Protein AF-0000000065916097 (afdb_homodimer)

InterPro domains:
  IPR003836 Glucokinase [MF_00524] (6-319)
  IPR003836 Glucokinase [PF02685] (8-316)
  IPR003836 Glucokinase [TIGR00749] (8-313)
  IPR003836 Glucokinase [cd24008] (8-315)
  IPR043129 ATPase, nucleotide binding domain [SSF53067] (6-314)
  IPR050201 Bacterial glucokinase [PTHR47690] (2-318)

Structure (mmCIF, N/CA/C/O backbone):
data_AF-0000000065916097-model_v1
#
loop_
_entity.id
_entity.type
_entity.pdbx_description
1 polymer Glucokinase
#
loop_
_atom_site.group_PDB
_atom_site.id
_atom_site.type_symbol
_atom_site.label_atom_id
_atom_site.label_alt_id
_atom_site.label_comp_id
_atom_site.label_asym_id
_atom_site.label_entity_id
_atom_site.label_seq_id
_atom_site.pdbx_PDB_ins_code
_atom_site.Cartn_x
_atom_site.Cartn_y
_atom_site.Cartn_z
_atom_site.occupancy
_atom_site.B_iso_or_equiv
_atom_site.auth_seq_id
_atom_site.auth_comp_id
_atom_site.auth_asym_id
_atom_site.auth_atom_id
_atom_site.pdbx_PDB_model_num
ATOM 1 N N . MET A 1 1 ? 35.719 -28.422 -12.492 1 35.84 1 MET A N 1
ATOM 2 C CA . MET A 1 1 ? 35.188 -27.094 -12.789 1 35.84 1 MET A CA 1
ATOM 3 C C . MET A 1 1 ? 34.906 -26.312 -11.508 1 35.84 1 MET A C 1
ATOM 5 O O . MET A 1 1 ? 34.188 -26.797 -10.633 1 35.84 1 MET A O 1
ATOM 9 N N . THR A 1 2 ? 35.688 -25.344 -10.969 1 43.56 2 THR A N 1
ATOM 10 C CA . THR A 1 2 ? 35.938 -24.641 -9.719 1 43.56 2 THR A CA 1
ATOM 11 C C . THR A 1 2 ? 34.625 -24.016 -9.18 1 43.56 2 THR A C 1
ATOM 13 O O . THR A 1 2 ? 33.781 -23.609 -9.953 1 43.56 2 THR A O 1
ATOM 16 N N . ALA A 1 3 ? 34.25 -24.297 -7.977 1 53.59 3 ALA A N 1
ATOM 17 C CA . ALA A 1 3 ? 33.219 -23.844 -7.051 1 53.59 3 ALA A CA 1
ATOM 18 C C . ALA A 1 3 ? 32.844 -22.391 -7.324 1 53.59 3 ALA A C 1
ATOM 20 O O . ALA A 1 3 ? 31.688 -22 -7.117 1 53.59 3 ALA A O 1
ATOM 21 N N . GLU A 1 4 ? 33.75 -21.562 -7.727 1 61.06 4 GLU A N 1
ATOM 22 C CA . GLU A 1 4 ? 33.844 -20.109 -7.496 1 61.06 4 GLU A CA 1
ATOM 23 C C . GLU A 1 4 ? 33 -19.344 -8.516 1 61.06 4 GLU A C 1
ATOM 25 O O . GLU A 1 4 ? 32.812 -18.141 -8.367 1 61.06 4 GLU A O 1
ATOM 30 N N . HIS A 1 5 ? 32.094 -20.094 -9.289 1 85.81 5 HIS A N 1
ATOM 31 C CA . HIS A 1 5 ? 31.578 -19.234 -10.344 1 85.81 5 HIS A CA 1
ATOM 32 C C . HIS A 1 5 ? 30.047 -19.219 -10.336 1 85.81 5 HIS A C 1
ATOM 34 O O . HIS A 1 5 ? 29.422 -18.453 -11.078 1 85.81 5 HIS A O 1
ATOM 40 N N . TYR A 1 6 ? 29.5 -20.062 -9.406 1 95.31 6 TYR A N 1
ATOM 41 C CA . TYR A 1 6 ? 28.047 -20.156 -9.438 1 95.31 6 TYR A CA 1
ATOM 42 C C . TYR A 1 6 ? 27.438 -19.828 -8.078 1 95.31 6 TYR A C 1
ATOM 44 O O . TYR A 1 6 ? 28.094 -19.984 -7.051 1 95.31 6 TYR A O 1
ATOM 52 N N . SER A 1 7 ? 26.312 -19.312 -8.086 1 97.94 7 SER A N 1
ATOM 53 C CA . SER A 1 7 ? 25.406 -19.234 -6.938 1 97.94 7 SER A CA 1
ATOM 54 C C . SER A 1 7 ? 24.188 -20.141 -7.121 1 97.94 7 SER A C 1
ATOM 56 O O . SER A 1 7 ? 23.844 -20.484 -8.25 1 97.94 7 SER A O 1
ATOM 58 N N . LEU A 1 8 ? 23.656 -20.578 -6.016 1 98.19 8 LEU A N 1
ATOM 59 C CA . LEU A 1 8 ? 22.438 -21.391 -6.031 1 98.19 8 LEU A CA 1
ATOM 60 C C . LEU A 1 8 ? 21.203 -20.531 -5.789 1 98.19 8 LEU A C 1
ATOM 62 O O . LEU A 1 8 ? 21.188 -19.703 -4.875 1 98.19 8 LEU A O 1
ATOM 66 N N . VAL A 1 9 ? 20.188 -20.672 -6.652 1 98.62 9 VAL A N 1
ATOM 67 C CA . VAL A 1 9 ? 18.906 -20.031 -6.406 1 98.62 9 VAL A CA 1
ATOM 68 C C . VAL A 1 9 ? 17.797 -21.094 -6.383 1 98.62 9 VAL A C 1
ATOM 70 O O . VAL A 1 9 ? 17.938 -22.156 -6.996 1 98.62 9 VAL A O 1
ATOM 73 N N . GLY A 1 10 ? 16.781 -20.812 -5.641 1 98.31 10 GLY A N 1
ATOM 74 C CA . GLY A 1 10 ? 15.703 -21.781 -5.527 1 98.31 10 GLY A CA 1
ATOM 75 C C . GLY A 1 10 ? 14.359 -21.141 -5.246 1 98.31 10 GLY A C 1
ATOM 76 O O . GLY A 1 10 ? 14.297 -20 -4.758 1 98.31 10 GLY A O 1
ATOM 77 N N . ASP A 1 11 ? 13.359 -21.766 -5.602 1 96.94 11 ASP A N 1
ATOM 78 C CA . ASP A 1 11 ? 11.953 -21.469 -5.332 1 96.94 11 ASP A CA 1
ATOM 79 C C . ASP A 1 11 ? 11.242 -22.703 -4.77 1 96.94 11 ASP A C 1
ATOM 81 O O . ASP A 1 11 ? 10.945 -23.641 -5.508 1 96.94 11 ASP A O 1
ATOM 85 N N . ILE A 1 12 ? 11.023 -22.672 -3.516 1 95.75 12 ILE A N 1
ATOM 86 C CA . ILE A 1 12 ? 10.555 -23.844 -2.793 1 95.75 12 ILE A CA 1
ATOM 87 C C . ILE A 1 12 ? 9.086 -23.672 -2.406 1 95.75 12 ILE A C 1
ATOM 89 O O . ILE A 1 12 ? 8.75 -22.797 -1.592 1 95.75 12 ILE A O 1
ATOM 93 N N . GLY A 1 13 ? 8.234 -24.5 -2.959 1 91.12 13 GLY A N 1
ATOM 94 C CA . GLY A 1 13 ? 6.816 -24.531 -2.625 1 91.12 13 GLY A CA 1
ATOM 95 C C . GLY A 1 13 ? 6.441 -25.672 -1.704 1 91.12 13 GLY A C 1
ATOM 96 O O . GLY A 1 13 ? 7.301 -26.25 -1.032 1 91.12 13 GLY A O 1
ATOM 97 N N . GLY A 1 14 ? 5.227 -25.922 -1.583 1 87.75 14 GLY A N 1
ATOM 98 C CA . GLY A 1 14 ? 4.738 -27 -0.728 1 87.75 14 GLY A CA 1
ATOM 99 C C . GLY A 1 14 ? 5.039 -28.375 -1.273 1 87.75 14 GLY A C 1
ATOM 100 O O . GLY A 1 14 ? 5.215 -29.328 -0.508 1 87.75 14 GLY A O 1
ATOM 101 N N . THR A 1 15 ? 5.117 -28.516 -2.58 1 90.06 15 THR A N 1
ATOM 102 C CA . THR A 1 15 ? 5.207 -29.828 -3.191 1 90.06 15 THR A CA 1
ATOM 103 C C . THR A 1 15 ? 6.555 -30.016 -3.879 1 90.06 15 THR A C 1
ATOM 105 O O . THR A 1 15 ? 7.133 -31.109 -3.84 1 90.06 15 THR A O 1
ATOM 108 N N . ASN A 1 16 ? 6.98 -28.969 -4.48 1 93.94 16 ASN A N 1
ATOM 109 C CA . ASN A 1 16 ? 8.195 -29.062 -5.277 1 93.94 16 ASN A CA 1
ATOM 110 C C . ASN A 1 16 ? 9.188 -27.969 -4.926 1 93.94 16 ASN A C 1
ATOM 112 O O . ASN A 1 16 ? 8.797 -26.891 -4.477 1 93.94 16 ASN A O 1
ATOM 116 N N . ALA A 1 17 ? 10.352 -28.266 -5.121 1 96.81 17 ALA A N 1
ATOM 117 C CA . ALA A 1 17 ? 11.453 -27.312 -5.047 1 96.81 17 ALA A CA 1
ATOM 118 C C . ALA A 1 17 ? 12.133 -27.156 -6.402 1 96.81 17 ALA A C 1
ATOM 120 O O . ALA A 1 17 ? 12.523 -28.141 -7.023 1 96.81 17 ALA A O 1
ATOM 121 N N . ARG A 1 18 ? 12.227 -25.953 -6.84 1 97.75 18 ARG A N 1
ATOM 122 C CA . ARG A 1 18 ? 12.961 -25.641 -8.062 1 97.75 18 ARG A CA 1
ATOM 123 C C . ARG A 1 18 ? 14.336 -25.062 -7.738 1 97.75 18 ARG A C 1
ATOM 125 O O . ARG A 1 18 ? 14.453 -24.125 -6.953 1 97.75 18 ARG A O 1
ATOM 132 N N . PHE A 1 19 ? 15.328 -25.656 -8.305 1 98.5 19 PHE A N 1
ATOM 133 C CA . PHE A 1 19 ? 16.688 -25.172 -8.117 1 98.5 19 PHE A CA 1
ATOM 134 C C . PHE A 1 19 ? 17.328 -24.781 -9.453 1 98.5 19 PHE A C 1
ATOM 136 O O . PHE A 1 19 ? 16.953 -25.328 -10.492 1 98.5 19 PHE A O 1
ATOM 143 N N . ALA A 1 20 ? 18.219 -23.875 -9.383 1 98.56 20 ALA A N 1
ATOM 144 C CA . ALA A 1 20 ? 18.984 -23.438 -10.547 1 98.56 20 ALA A CA 1
ATOM 145 C C . ALA A 1 20 ? 20.328 -22.859 -10.133 1 98.56 20 ALA A C 1
ATOM 147 O O . ALA A 1 20 ? 20.562 -22.578 -8.953 1 98.56 20 ALA A O 1
ATOM 148 N N . LEU A 1 21 ? 21.219 -22.781 -11.031 1 98.12 21 LEU A N 1
ATOM 149 C CA . LEU A 1 21 ? 22.516 -22.109 -10.859 1 98.12 21 LEU A CA 1
ATOM 150 C C . LEU A 1 21 ? 22.531 -20.766 -11.578 1 98.12 21 LEU A C 1
ATOM 152 O O . LEU A 1 21 ? 21.859 -20.609 -12.609 1 98.12 21 LEU A O 1
ATOM 156 N N . VAL A 1 22 ? 23.172 -19.828 -10.969 1 97.62 22 VAL A N 1
ATOM 157 C CA . VAL A 1 22 ? 23.391 -18.531 -11.594 1 97.62 22 VAL A CA 1
ATOM 158 C C . VAL A 1 22 ? 24.891 -18.219 -11.617 1 97.62 22 VAL A C 1
ATOM 160 O O . VAL A 1 22 ? 25.562 -18.297 -10.594 1 97.62 22 VAL A O 1
ATOM 163 N N . LYS A 1 23 ? 25.344 -17.812 -12.781 1 95.31 23 LYS A N 1
ATOM 164 C CA . LYS A 1 23 ? 26.75 -17.438 -12.898 1 95.31 23 LYS A CA 1
ATOM 165 C C . LYS A 1 23 ? 27.031 -16.094 -12.219 1 95.31 23 LYS A C 1
ATOM 167 O O . LYS A 1 23 ? 26.141 -15.242 -12.148 1 95.31 23 LYS A O 1
ATOM 172 N N . GLN A 1 24 ? 28.25 -15.992 -11.797 1 89.19 24 GLN A N 1
ATOM 173 C CA . GLN A 1 24 ? 28.625 -14.711 -11.219 1 89.19 24 GLN A CA 1
ATOM 174 C C . GLN A 1 24 ? 28.359 -13.562 -12.188 1 89.19 24 GLN A C 1
ATOM 176 O O . GLN A 1 24 ? 28.703 -13.641 -13.367 1 89.19 24 GLN A O 1
ATOM 181 N N . GLY A 1 25 ? 27.672 -12.539 -11.68 1 85 25 GLY A N 1
ATOM 182 C CA . GLY A 1 25 ? 27.406 -11.367 -12.5 1 85 25 GLY A CA 1
ATOM 183 C C . GLY A 1 25 ? 26.156 -11.508 -13.352 1 85 25 GLY A C 1
ATOM 184 O O . GLY A 1 25 ? 25.766 -10.562 -14.039 1 85 25 GLY A O 1
ATOM 185 N N . SER A 1 26 ? 25.562 -12.68 -13.336 1 91.5 26 SER A N 1
ATOM 186 C CA . SER A 1 26 ? 24.359 -12.922 -14.125 1 91.5 26 SER A CA 1
ATOM 187 C C . SER A 1 26 ? 23.125 -13.023 -13.234 1 91.5 26 SER A C 1
ATOM 189 O O . SER A 1 26 ? 23.25 -13.156 -12.016 1 91.5 26 SER A O 1
ATOM 191 N N . ILE A 1 27 ? 22.016 -12.836 -13.836 1 92.88 27 ILE A N 1
ATOM 192 C CA . ILE A 1 27 ? 20.75 -13.055 -13.141 1 92.88 27 ILE A CA 1
ATOM 193 C C . ILE A 1 27 ? 19.969 -14.18 -13.812 1 92.88 27 ILE A C 1
ATOM 195 O O . ILE A 1 27 ? 18.844 -14.5 -13.406 1 92.88 27 ILE A O 1
ATOM 199 N N . GLU A 1 28 ? 20.547 -14.82 -14.797 1 95.12 28 GLU A N 1
ATOM 200 C CA . GLU A 1 28 ? 19.859 -15.844 -15.578 1 95.12 28 GLU A CA 1
ATOM 201 C C . GLU A 1 28 ? 20.047 -17.234 -14.969 1 95.12 28 GLU A C 1
ATOM 203 O O . GLU A 1 28 ? 21.172 -17.734 -14.914 1 95.12 28 GLU A O 1
ATOM 208 N N . PRO A 1 29 ? 18.969 -17.828 -14.578 1 97.31 29 PRO A N 1
ATOM 209 C CA . PRO A 1 29 ? 19.078 -19.188 -14.055 1 97.31 29 PRO A CA 1
ATOM 210 C C . PRO A 1 29 ? 19.422 -20.219 -15.133 1 97.31 29 PRO A C 1
ATOM 212 O O . PRO A 1 29 ? 18.922 -20.125 -16.25 1 97.31 29 PRO A O 1
ATOM 215 N N . GLU A 1 30 ? 20.281 -21.078 -14.82 1 96.5 30 GLU A N 1
ATOM 216 C CA . GLU A 1 30 ? 20.609 -22.203 -15.695 1 96.5 30 GLU A CA 1
ATOM 217 C C . GLU A 1 30 ? 20.5 -23.531 -14.945 1 96.5 30 GLU A C 1
ATOM 219 O O . GLU A 1 30 ? 20.406 -23.562 -13.719 1 96.5 30 GLU A O 1
ATOM 224 N N . ALA A 1 31 ? 20.422 -24.625 -15.656 1 97.56 31 ALA A N 1
ATOM 225 C CA . ALA A 1 31 ? 20.375 -25.984 -15.117 1 97.56 31 ALA A CA 1
ATOM 226 C C . ALA A 1 31 ? 19.203 -26.141 -14.141 1 97.56 31 ALA A C 1
ATOM 228 O O . ALA A 1 31 ? 19.391 -26.594 -13.008 1 97.56 31 ALA A O 1
ATOM 229 N N . ILE A 1 32 ? 18.062 -25.75 -14.531 1 98.19 32 ILE A N 1
ATOM 230 C CA . ILE A 1 32 ? 16.891 -25.781 -13.68 1 98.19 32 ILE A CA 1
ATOM 231 C C . ILE A 1 32 ? 16.422 -27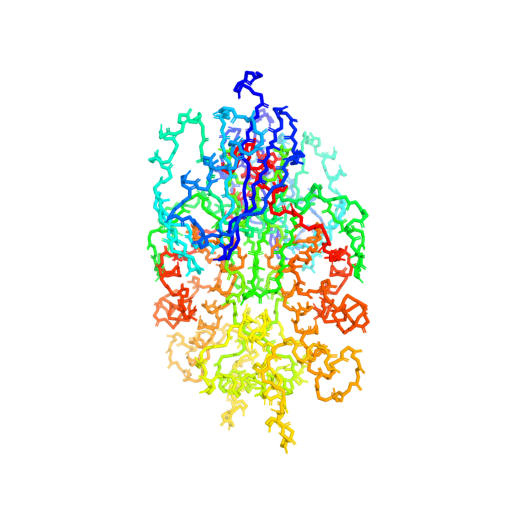.219 -13.484 1 98.19 32 ILE A C 1
ATOM 233 O O . ILE A 1 32 ? 16.328 -27.984 -14.445 1 98.19 32 ILE A O 1
ATOM 237 N N . GLU A 1 33 ? 16.219 -27.594 -12.266 1 98 33 GLU A N 1
ATOM 238 C CA . GLU A 1 33 ? 15.648 -28.891 -11.906 1 98 33 GLU A CA 1
ATOM 239 C C . GLU A 1 33 ? 14.516 -28.719 -10.898 1 98 33 GLU A C 1
ATOM 241 O O . GLU A 1 33 ? 14.57 -27.844 -10.031 1 98 33 GLU A O 1
ATOM 246 N N . VAL A 1 34 ? 13.555 -29.531 -11.055 1 97.62 34 VAL A N 1
ATOM 247 C CA . VAL A 1 34 ? 12.422 -29.578 -10.125 1 97.62 34 VAL A CA 1
ATOM 248 C C . VAL A 1 34 ? 12.469 -30.859 -9.312 1 97.62 34 VAL A C 1
ATOM 250 O O . VAL A 1 34 ? 12.477 -31.953 -9.883 1 97.62 34 VAL A O 1
ATOM 253 N N . LEU A 1 35 ? 12.555 -30.719 -8.016 1 97.88 35 LEU A N 1
ATOM 254 C CA . LEU A 1 35 ? 12.625 -31.859 -7.117 1 97.88 35 LEU A CA 1
ATOM 255 C C . LEU A 1 35 ? 11.383 -31.938 -6.238 1 97.88 35 LEU A C 1
ATOM 257 O O . LEU A 1 35 ? 11 -30.953 -5.605 1 97.88 35 LEU A O 1
ATOM 261 N N . PRO A 1 36 ? 10.758 -33.094 -6.168 1 96.94 36 PRO A N 1
ATOM 262 C CA . PRO A 1 36 ? 9.648 -33.25 -5.227 1 96.94 36 PRO A CA 1
ATOM 263 C C . PRO A 1 36 ? 10.102 -33.188 -3.768 1 96.94 36 PRO A C 1
ATOM 265 O O . PRO A 1 36 ? 10.953 -33.969 -3.346 1 96.94 36 PRO A O 1
ATOM 268 N N . CYS A 1 37 ? 9.523 -32.312 -3.045 1 96.5 37 CYS A N 1
ATOM 269 C CA . CYS A 1 37 ? 9.93 -32.125 -1.657 1 96.5 37 CYS A CA 1
ATOM 270 C C . CYS A 1 37 ? 9.766 -33.406 -0.856 1 96.5 37 CYS A C 1
ATOM 272 O O . CYS A 1 37 ? 10.578 -33.688 0.028 1 96.5 37 CYS A O 1
ATOM 274 N N . ARG A 1 38 ? 8.789 -34.219 -1.212 1 95.12 38 ARG A N 1
ATOM 275 C CA . ARG A 1 38 ? 8.453 -35.438 -0.473 1 95.12 38 ARG A CA 1
ATOM 276 C C . ARG A 1 38 ? 9.586 -36.438 -0.535 1 95.12 38 ARG A C 1
ATOM 278 O O . ARG A 1 38 ? 9.688 -37.312 0.32 1 95.12 38 ARG A O 1
ATOM 285 N N . ASP A 1 39 ? 10.398 -36.344 -1.467 1 97.12 39 ASP A N 1
ATOM 286 C CA . ASP A 1 39 ? 11.438 -37.344 -1.69 1 97.12 39 ASP A CA 1
ATOM 287 C C . ASP A 1 39 ? 12.664 -37.062 -0.821 1 97.12 39 ASP A C 1
ATOM 289 O O . ASP A 1 39 ? 13.602 -37.844 -0.785 1 97.12 39 ASP A O 1
ATOM 293 N N . TYR A 1 40 ? 12.648 -35.969 -0.067 1 97.5 40 TYR A N 1
ATOM 294 C CA . TYR A 1 40 ? 13.805 -35.562 0.723 1 97.5 40 TYR A CA 1
ATOM 295 C C . TYR A 1 40 ? 13.406 -35.25 2.162 1 97.5 40 TYR A C 1
ATOM 297 O O . TYR A 1 40 ? 12.32 -34.719 2.414 1 97.5 40 TYR A O 1
ATOM 305 N N . GLU A 1 41 ? 14.273 -35.594 3.033 1 95.88 41 GLU A N 1
ATOM 306 C CA . GLU A 1 41 ? 13.992 -35.344 4.445 1 95.88 41 GLU A CA 1
ATOM 307 C C . GLU A 1 41 ? 13.953 -33.844 4.738 1 95.88 41 GLU A C 1
ATOM 309 O O . GLU A 1 41 ? 13.18 -33.406 5.59 1 95.88 41 GLU A O 1
ATOM 314 N N . ASN A 1 42 ? 14.867 -33.156 4.113 1 96.44 42 ASN A N 1
ATOM 315 C CA . ASN A 1 42 ? 14.938 -31.719 4.316 1 96.44 42 ASN A CA 1
ATOM 316 C C . ASN A 1 42 ? 15.672 -31.031 3.174 1 96.44 42 ASN A C 1
ATOM 318 O O . ASN A 1 42 ? 16.078 -31.672 2.211 1 96.44 42 ASN A O 1
ATOM 322 N N . LEU A 1 43 ? 15.805 -29.703 3.309 1 96.31 43 LEU A N 1
ATOM 323 C CA . LEU A 1 43 ? 16.391 -28.828 2.289 1 96.31 43 LEU A CA 1
ATOM 324 C C . LEU A 1 43 ? 17.797 -29.297 1.927 1 96.31 43 LEU A C 1
ATOM 326 O O . LEU A 1 43 ? 18.156 -29.297 0.75 1 96.31 43 LEU A O 1
ATOM 330 N N . ASP A 1 44 ? 18.641 -29.641 2.92 1 95.62 44 ASP A N 1
ATOM 331 C CA . ASP A 1 44 ? 20.047 -29.953 2.713 1 95.62 44 ASP A CA 1
ATOM 332 C C . ASP A 1 44 ? 20.234 -31.125 1.754 1 95.62 44 ASP A C 1
ATOM 334 O O . ASP A 1 44 ? 21.031 -31.047 0.816 1 95.62 44 ASP A O 1
ATOM 338 N N . GLN A 1 45 ? 19.422 -32.125 1.954 1 96.75 45 GLN A N 1
ATOM 339 C CA . GLN A 1 45 ? 19.516 -33.312 1.096 1 96.75 45 GLN A CA 1
ATOM 340 C C . GLN A 1 45 ? 19.125 -32.969 -0.338 1 96.75 45 GLN A C 1
ATOM 342 O O . GLN A 1 45 ? 19.703 -33.5 -1.29 1 96.75 45 GLN A O 1
ATOM 347 N N . ALA A 1 46 ? 18.094 -32.188 -0.472 1 97.81 46 ALA A N 1
ATOM 348 C CA . ALA A 1 46 ? 17.641 -31.797 -1.802 1 97.81 46 ALA A CA 1
ATOM 349 C C . ALA A 1 46 ? 18.719 -31 -2.535 1 97.81 46 ALA A C 1
ATOM 351 O O . ALA A 1 46 ? 18.953 -31.219 -3.729 1 97.81 46 ALA A O 1
ATOM 352 N N . VAL A 1 47 ? 19.375 -30.125 -1.836 1 97.81 47 VAL A N 1
ATOM 353 C CA . VAL A 1 47 ? 20.422 -29.297 -2.422 1 97.81 47 VAL A CA 1
ATOM 354 C C . VAL A 1 47 ? 21.594 -30.172 -2.855 1 97.81 47 VAL A C 1
ATOM 356 O O . VAL A 1 47 ? 22.141 -30 -3.949 1 97.81 47 VAL A O 1
ATOM 359 N N . VAL A 1 48 ? 21.969 -31.078 -1.972 1 97.44 48 VAL A N 1
ATOM 360 C CA . VAL A 1 48 ? 23.078 -31.984 -2.289 1 97.44 48 VAL A CA 1
ATOM 361 C C . VAL A 1 48 ? 22.75 -32.781 -3.559 1 97.44 48 VAL A C 1
ATOM 363 O O . VAL A 1 48 ? 23.578 -32.844 -4.469 1 97.44 48 VAL A O 1
ATOM 366 N N . THR A 1 49 ? 21.547 -33.312 -3.539 1 98.06 49 THR A N 1
ATOM 367 C CA . THR A 1 49 ? 21.109 -34.062 -4.699 1 98.06 49 THR A CA 1
ATOM 368 C C . THR A 1 49 ? 21.141 -33.219 -5.961 1 98.06 49 THR A C 1
ATOM 370 O O . THR A 1 49 ? 21.625 -33.656 -7.008 1 98.06 49 THR A O 1
ATOM 373 N N . TYR A 1 50 ? 20.656 -32 -5.91 1 98.25 50 TYR A N 1
ATOM 374 C CA . TYR A 1 50 ? 20.641 -31.125 -7.059 1 98.25 50 TYR A CA 1
ATOM 375 C C . TYR A 1 50 ? 22.047 -30.859 -7.566 1 98.25 50 TYR A C 1
ATOM 377 O O . TYR A 1 50 ? 22.328 -30.984 -8.766 1 98.25 50 TYR A O 1
ATOM 385 N N . LEU A 1 51 ? 22.938 -30.469 -6.652 1 96.94 51 LEU A N 1
ATOM 386 C CA . LEU A 1 51 ? 24.297 -30.141 -7.035 1 96.94 51 LEU A CA 1
ATOM 387 C C . LEU A 1 51 ? 25 -31.344 -7.664 1 96.94 51 LEU A C 1
ATOM 389 O O . LEU A 1 51 ? 25.734 -31.188 -8.641 1 96.94 51 LEU A O 1
ATOM 393 N N . GLU A 1 52 ? 24.719 -32.5 -7.129 1 96.69 52 GLU A N 1
ATOM 394 C CA . GLU A 1 52 ? 25.266 -33.719 -7.707 1 96.69 52 GLU A CA 1
ATOM 395 C C . GLU A 1 52 ? 24.766 -33.938 -9.125 1 96.69 52 GLU A C 1
ATOM 397 O O . GLU A 1 52 ? 25.547 -34.281 -10.023 1 96.69 52 GLU A O 1
ATOM 402 N N . ARG A 1 53 ? 23.5 -33.75 -9.297 1 97 53 ARG A N 1
ATOM 403 C CA . ARG A 1 53 ? 22.859 -34 -10.594 1 97 53 ARG A CA 1
ATOM 404 C C . ARG A 1 53 ? 23.438 -33.062 -11.656 1 97 53 ARG A C 1
ATOM 406 O O . ARG A 1 53 ? 23.562 -33.469 -12.82 1 97 53 ARG A O 1
ATOM 413 N N . VAL A 1 54 ? 23.703 -31.844 -11.281 1 95.94 54 VAL A N 1
ATOM 414 C CA . VAL A 1 54 ? 24.141 -30.875 -12.273 1 95.94 54 VAL A CA 1
ATOM 415 C C . VAL A 1 54 ? 25.656 -30.859 -12.367 1 95.94 54 VAL A C 1
ATOM 417 O O . VAL A 1 54 ? 26.234 -30.125 -13.172 1 95.94 54 VAL A O 1
ATOM 420 N N . GLY A 1 55 ? 26.359 -31.609 -11.531 1 94.56 55 GLY A N 1
ATOM 421 C CA . GLY A 1 55 ? 27.797 -31.797 -11.633 1 94.56 55 GLY A CA 1
ATOM 422 C C . GLY A 1 55 ? 28.594 -30.656 -11.055 1 94.56 55 GLY A C 1
ATOM 423 O O . GLY A 1 55 ? 29.656 -30.312 -11.578 1 94.56 55 GLY A O 1
ATOM 424 N N . VAL A 1 56 ? 28.062 -29.938 -10.102 1 93.62 56 VAL A N 1
ATOM 425 C CA . VAL A 1 56 ? 28.75 -28.828 -9.445 1 93.62 56 VAL A CA 1
ATOM 426 C C . VAL A 1 56 ? 29.047 -29.188 -7.996 1 93.62 56 VAL A C 1
ATOM 428 O O . VAL A 1 56 ? 28.156 -29.578 -7.25 1 93.62 56 VAL A O 1
ATOM 431 N N . ALA A 1 57 ? 30.281 -29.125 -7.605 1 90.31 57 ALA A N 1
ATOM 432 C CA . ALA A 1 57 ? 30.719 -29.562 -6.285 1 90.31 57 ALA A CA 1
ATOM 433 C C . ALA A 1 57 ? 30.266 -28.594 -5.199 1 90.31 57 ALA A C 1
ATOM 435 O O . ALA A 1 57 ? 29.922 -29.016 -4.09 1 90.31 57 ALA A O 1
ATOM 436 N N . SER A 1 58 ? 30.422 -27.281 -5.52 1 91.94 58 SER A N 1
ATOM 437 C CA . SER A 1 58 ? 30.062 -26.266 -4.543 1 91.94 58 SER A CA 1
ATOM 438 C C . SER A 1 58 ? 29.672 -24.953 -5.219 1 91.94 58 SER A C 1
ATOM 440 O O . SER A 1 58 ? 30 -24.734 -6.391 1 91.94 58 SER A O 1
ATOM 442 N N . VAL A 1 59 ? 28.938 -24.141 -4.496 1 95.94 59 VAL A N 1
ATOM 443 C CA . VAL A 1 59 ? 28.578 -22.797 -4.945 1 95.94 59 VAL A CA 1
ATOM 444 C C . VAL A 1 59 ? 29.016 -21.781 -3.906 1 95.94 59 VAL A C 1
ATOM 446 O O . VAL A 1 59 ? 29.266 -22.125 -2.752 1 95.94 59 VAL A O 1
ATOM 449 N N . ARG A 1 60 ? 29.109 -20.562 -4.328 1 95 60 ARG A N 1
ATOM 450 C CA . ARG A 1 60 ? 29.625 -19.516 -3.461 1 95 60 ARG A CA 1
ATOM 451 C C . ARG A 1 60 ? 28.578 -19.062 -2.455 1 95 60 ARG A C 1
ATOM 453 O O . ARG A 1 60 ? 28.891 -18.844 -1.282 1 95 60 ARG A O 1
ATOM 460 N N . GLN A 1 61 ? 27.422 -18.797 -2.906 1 96.88 61 GLN A N 1
ATOM 461 C CA . GLN A 1 61 ? 26.312 -18.297 -2.107 1 96.88 61 GLN A CA 1
ATOM 462 C C . GLN A 1 61 ? 24.984 -18.828 -2.621 1 96.88 61 GLN A C 1
ATOM 464 O O . GLN A 1 61 ? 24.938 -19.484 -3.668 1 96.88 61 GLN A O 1
ATOM 469 N N . ALA A 1 62 ? 23.906 -18.594 -1.864 1 97.81 62 ALA A N 1
ATOM 470 C CA . ALA A 1 62 ? 22.594 -19.109 -2.246 1 97.81 62 ALA A CA 1
ATOM 471 C C . ALA A 1 62 ? 21.484 -18.156 -1.837 1 97.81 62 ALA A C 1
ATOM 473 O O . ALA A 1 62 ? 21.625 -17.391 -0.874 1 97.81 62 ALA A O 1
ATOM 474 N N . CYS A 1 63 ? 20.438 -18.141 -2.625 1 98.06 63 CYS A N 1
ATOM 475 C CA . CYS A 1 63 ? 19.203 -17.469 -2.275 1 98.06 63 CYS A CA 1
ATOM 476 C C . CYS A 1 63 ? 18 -18.359 -2.588 1 98.06 63 CYS A C 1
ATOM 478 O O . CYS A 1 63 ? 17.828 -18.812 -3.723 1 98.06 63 CYS A O 1
ATOM 480 N N . LEU A 1 64 ? 17.203 -18.625 -1.583 1 97.81 64 LEU A N 1
ATOM 481 C CA . LEU A 1 64 ? 16.031 -19.469 -1.764 1 97.81 64 LEU A CA 1
ATOM 482 C C . LEU A 1 64 ? 14.75 -18.703 -1.437 1 97.81 64 LEU A C 1
ATOM 484 O O . LEU A 1 64 ? 14.641 -18.109 -0.367 1 97.81 64 LEU A O 1
ATOM 488 N N . ALA A 1 65 ? 13.797 -18.656 -2.365 1 97.25 65 ALA A N 1
ATOM 489 C CA . ALA A 1 65 ? 12.438 -18.203 -2.109 1 97.25 65 ALA A CA 1
ATOM 490 C C . ALA A 1 65 ? 11.578 -19.312 -1.509 1 97.25 65 ALA A C 1
ATOM 492 O O . ALA A 1 65 ? 11.586 -20.438 -2 1 97.25 65 ALA A O 1
ATOM 493 N N . VAL A 1 66 ? 10.875 -19 -0.458 1 94.75 66 VAL A N 1
ATOM 494 C CA . VAL A 1 66 ? 10.078 -20.031 0.198 1 94.75 66 VAL A CA 1
ATOM 495 C C . VAL A 1 66 ? 8.641 -19.531 0.382 1 94.75 66 VAL A C 1
ATOM 497 O O . VAL A 1 66 ? 8.414 -18.359 0.666 1 94.75 66 VAL A O 1
ATOM 500 N N . ALA A 1 67 ? 7.68 -20.438 0.227 1 86.38 67 ALA A N 1
ATOM 501 C CA . ALA A 1 67 ? 6.262 -20.141 0.413 1 86.38 67 ALA A CA 1
ATOM 502 C C . ALA A 1 67 ? 5.871 -20.234 1.886 1 86.38 67 ALA A C 1
ATOM 504 O O . ALA A 1 67 ? 5.023 -21.047 2.262 1 86.38 67 ALA A O 1
ATOM 505 N N . SER A 1 68 ? 6.527 -19.547 2.783 1 81.25 68 SER A N 1
ATOM 506 C CA . SER A 1 68 ? 6.246 -19.531 4.215 1 81.25 68 SER A CA 1
ATOM 507 C C . SER A 1 68 ? 6.617 -18.203 4.844 1 81.25 68 SER A C 1
ATOM 509 O O . SER A 1 68 ? 7.422 -17.453 4.285 1 81.25 68 SER A O 1
ATOM 511 N N . PRO A 1 69 ? 5.914 -17.953 5.977 1 74.12 69 PRO A N 1
ATOM 512 C CA . PRO A 1 69 ? 6.344 -16.766 6.715 1 74.12 69 PRO A CA 1
ATOM 513 C C . PRO A 1 69 ? 7.766 -16.891 7.262 1 74.12 69 PRO A C 1
ATOM 515 O O . PRO A 1 69 ? 8.18 -17.984 7.672 1 74.12 69 PRO A O 1
ATOM 518 N N . LEU A 1 70 ? 8.484 -15.859 7.137 1 77.56 70 LEU A N 1
ATOM 519 C CA . LEU A 1 70 ? 9.852 -15.852 7.645 1 77.56 70 LEU A CA 1
ATOM 520 C C . LEU A 1 70 ? 9.938 -15.086 8.961 1 77.56 70 LEU A C 1
ATOM 522 O O . LEU A 1 70 ? 9.531 -13.922 9.031 1 77.56 70 LEU A O 1
ATOM 526 N N . ARG A 1 71 ? 10.172 -15.859 10.07 1 72.62 71 ARG A N 1
ATOM 527 C CA . ARG A 1 71 ? 10.383 -15.25 11.375 1 72.62 71 ARG A CA 1
ATOM 528 C C . ARG A 1 71 ? 11.727 -15.664 11.969 1 72.62 71 ARG A C 1
ATOM 530 O O . ARG A 1 71 ? 11.938 -16.828 12.281 1 72.62 71 ARG A O 1
ATOM 537 N N . GLY A 1 72 ? 12.602 -14.758 11.93 1 78.81 72 GLY A N 1
ATOM 538 C CA . GLY A 1 72 ? 13.898 -15.102 12.508 1 78.81 72 GLY A CA 1
ATOM 539 C C . GLY A 1 72 ? 14.773 -15.898 11.57 1 78.81 72 GLY A C 1
ATOM 540 O O . GLY A 1 72 ? 14.812 -15.633 10.367 1 78.81 72 GLY A O 1
ATOM 541 N N . THR A 1 73 ? 15.539 -16.828 12.289 1 86.5 73 THR A N 1
ATOM 542 C CA . THR A 1 73 ? 16.5 -17.594 11.492 1 86.5 73 THR A CA 1
ATOM 543 C C . THR A 1 73 ? 15.969 -18.984 11.18 1 86.5 73 THR A C 1
ATOM 545 O O . THR A 1 73 ? 16.562 -19.719 10.398 1 86.5 73 THR A O 1
ATOM 548 N N . ARG A 1 74 ? 14.906 -19.359 11.797 1 90.19 74 ARG A N 1
ATOM 549 C CA . ARG A 1 74 ? 14.336 -20.688 11.57 1 90.19 74 ARG A CA 1
ATOM 550 C C . ARG A 1 74 ? 13.195 -20.641 10.562 1 90.19 74 ARG A C 1
ATOM 552 O O . ARG A 1 74 ? 12.297 -19.797 10.68 1 90.19 74 ARG A O 1
ATOM 559 N N . VAL A 1 75 ? 13.242 -21.469 9.555 1 92.94 75 VAL A N 1
ATOM 560 C CA . VAL A 1 75 ? 12.219 -21.562 8.516 1 92.94 75 VAL A CA 1
ATOM 561 C C . VAL A 1 75 ? 11.422 -22.859 8.695 1 92.94 75 VAL A C 1
ATOM 563 O O . VAL A 1 75 ? 12 -23.938 8.781 1 92.94 75 VAL A O 1
ATOM 566 N N . THR A 1 76 ? 10.195 -22.766 8.867 1 91.25 76 THR A N 1
ATOM 567 C CA . THR A 1 76 ? 9.266 -23.891 8.859 1 91.25 76 THR A CA 1
ATOM 568 C C . THR A 1 76 ? 8.297 -23.781 7.691 1 91.25 76 THR A C 1
ATOM 570 O O . THR A 1 76 ? 7.453 -22.875 7.66 1 91.25 76 THR A O 1
ATOM 573 N N . MET A 1 77 ? 8.383 -24.656 6.84 1 89.12 77 MET A N 1
ATOM 574 C CA . MET A 1 77 ? 7.516 -24.625 5.668 1 89.12 77 MET A CA 1
ATOM 575 C C . MET A 1 77 ? 6.066 -24.891 6.051 1 89.12 77 MET A C 1
ATOM 577 O O . MET A 1 77 ? 5.789 -25.734 6.902 1 89.12 77 MET A O 1
ATOM 581 N N . THR A 1 78 ? 5.141 -24.234 5.426 1 80.5 78 THR A N 1
ATOM 582 C CA . THR A 1 78 ? 3.727 -24.359 5.77 1 80.5 78 THR A CA 1
ATOM 583 C C . THR A 1 78 ? 3.115 -25.594 5.137 1 80.5 78 THR A C 1
ATOM 585 O O . THR A 1 78 ? 2.365 -26.328 5.789 1 80.5 78 THR A O 1
ATOM 588 N N . ASN A 1 79 ? 3.393 -25.906 3.906 1 80.75 79 ASN A N 1
ATOM 589 C CA . ASN A 1 79 ? 2.764 -27 3.18 1 80.75 79 ASN A CA 1
ATOM 590 C C . ASN A 1 79 ? 3.777 -28.094 2.812 1 80.75 79 ASN A C 1
ATOM 592 O O . ASN A 1 79 ? 3.605 -28.797 1.814 1 80.75 79 ASN A O 1
ATOM 596 N N . ASN A 1 80 ? 4.785 -27.984 3.537 1 86.44 80 ASN A N 1
ATOM 597 C CA . ASN A 1 80 ? 5.883 -28.938 3.375 1 86.44 80 ASN A CA 1
ATOM 598 C C . ASN A 1 80 ? 6.566 -29.234 4.707 1 86.44 80 ASN A C 1
ATOM 600 O O . ASN A 1 80 ? 6.586 -28.391 5.605 1 86.44 80 ASN A O 1
ATOM 604 N N . HIS A 1 81 ? 7.176 -30.484 4.883 1 92.44 81 HIS A N 1
ATOM 605 C CA . HIS A 1 81 ? 7.695 -30.922 6.172 1 92.44 81 HIS A CA 1
ATOM 606 C C . HIS A 1 81 ? 9.094 -30.359 6.422 1 92.44 81 HIS A C 1
ATOM 608 O O . HIS A 1 81 ? 9.695 -30.625 7.469 1 92.44 81 HIS A O 1
ATOM 614 N N . TRP A 1 82 ? 9.625 -29.656 5.535 1 95.25 82 TRP A N 1
ATOM 615 C CA . TRP A 1 82 ? 10.992 -29.156 5.672 1 95.25 82 TRP A CA 1
ATOM 616 C C . TRP A 1 82 ? 11.086 -28.109 6.777 1 95.25 82 TRP A C 1
ATOM 618 O O . TRP A 1 82 ? 10.18 -27.297 6.934 1 95.25 82 TRP A O 1
ATOM 628 N N . ARG A 1 83 ? 12.078 -28.234 7.574 1 94.69 83 ARG A N 1
ATOM 629 C CA . ARG A 1 83 ? 12.461 -27.281 8.617 1 94.69 83 ARG A CA 1
ATOM 630 C C . ARG A 1 83 ? 13.969 -27.109 8.672 1 94.69 83 ARG A C 1
ATOM 632 O O . ARG A 1 83 ? 14.719 -28.094 8.695 1 94.69 83 ARG A O 1
ATOM 639 N N . PHE A 1 84 ? 14.398 -25.859 8.711 1 94.5 84 PHE A N 1
ATOM 640 C CA . PHE A 1 84 ? 15.844 -25.672 8.75 1 94.5 84 PHE A CA 1
ATOM 641 C C . PHE A 1 84 ? 16.203 -24.312 9.328 1 94.5 84 PHE A C 1
ATOM 643 O O . PHE A 1 84 ? 15.359 -23.406 9.375 1 94.5 84 PHE A O 1
ATOM 650 N N . ASP A 1 85 ? 17.422 -24.234 9.82 1 95.44 85 ASP A N 1
ATOM 651 C CA . ASP A 1 85 ? 18.016 -22.969 10.273 1 95.44 85 ASP A CA 1
ATOM 652 C C . ASP A 1 85 ? 18.922 -22.375 9.203 1 95.44 85 ASP A C 1
ATOM 654 O O . ASP A 1 85 ? 19.812 -23.062 8.68 1 95.44 85 ASP A O 1
ATOM 658 N N . ILE A 1 86 ? 18.703 -21.141 8.906 1 95.69 86 ILE A N 1
ATOM 659 C CA . ILE A 1 86 ? 19.375 -20.469 7.797 1 95.69 86 ILE A CA 1
ATOM 660 C C . ILE A 1 86 ? 20.875 -20.484 8.023 1 95.69 86 ILE A C 1
ATOM 662 O O . ILE A 1 86 ? 21.641 -20.859 7.129 1 95.69 86 ILE A O 1
ATOM 666 N N . GLU A 1 87 ? 21.344 -20.141 9.203 1 95.56 87 GLU A N 1
ATOM 667 C CA . GLU A 1 87 ? 22.766 -20.094 9.508 1 95.56 87 GLU A CA 1
ATOM 668 C C . GLU A 1 87 ? 23.375 -21.5 9.531 1 95.56 87 GLU A C 1
ATOM 670 O O . GLU A 1 87 ? 24.5 -21.703 9.086 1 95.56 87 GLU A O 1
ATOM 675 N N . ALA A 1 88 ? 22.656 -22.422 10.047 1 96.06 88 ALA A N 1
ATOM 676 C CA . ALA A 1 88 ? 23.141 -23.797 10.078 1 96.06 88 ALA A CA 1
ATOM 677 C C . ALA A 1 88 ? 23.359 -24.328 8.664 1 96.06 88 ALA A C 1
ATOM 679 O O . ALA A 1 88 ? 24.375 -24.969 8.383 1 96.06 88 ALA A O 1
ATOM 680 N N . VAL A 1 89 ? 22.375 -24.078 7.793 1 96.31 89 VAL A N 1
ATOM 681 C CA . VAL A 1 89 ? 22.484 -24.516 6.406 1 96.31 89 VAL A CA 1
ATOM 682 C C . VAL A 1 89 ? 23.672 -23.828 5.73 1 96.31 89 VAL A C 1
ATOM 684 O O . VAL A 1 89 ? 24.438 -24.453 5.016 1 96.31 89 VAL A O 1
ATOM 687 N N . ARG A 1 90 ? 23.781 -22.516 5.914 1 96.62 90 ARG A N 1
ATOM 688 C CA . ARG A 1 90 ? 24.891 -21.766 5.34 1 96.62 90 ARG A CA 1
ATOM 689 C C . ARG A 1 90 ? 26.234 -22.375 5.727 1 96.62 90 ARG A C 1
ATOM 691 O O . ARG A 1 90 ? 27.109 -22.531 4.879 1 96.62 90 ARG A O 1
ATOM 698 N N . GLN A 1 91 ? 26.375 -22.781 6.988 1 96.62 91 GLN A N 1
ATOM 699 C CA . GLN A 1 91 ? 27.625 -23.344 7.52 1 96.62 91 GLN A CA 1
ATOM 700 C C . GLN A 1 91 ? 27.891 -24.734 6.949 1 96.62 91 GLN A C 1
ATOM 702 O O . GLN A 1 91 ? 29.016 -25.047 6.594 1 96.62 91 GLN A O 1
ATOM 707 N N . VAL A 1 92 ? 26.906 -25.516 6.906 1 95.25 92 VAL A N 1
ATOM 708 C CA . VAL A 1 92 ? 27.031 -26.875 6.41 1 95.25 92 VAL A CA 1
ATOM 709 C C . VAL A 1 92 ? 27.594 -26.859 4.992 1 95.25 92 VAL A C 1
ATOM 711 O O . VAL A 1 92 ? 28.453 -27.688 4.652 1 95.25 92 VAL A O 1
ATOM 714 N N . PHE A 1 93 ? 27.172 -25.922 4.184 1 96.25 93 PHE A N 1
ATOM 715 C CA . PHE A 1 93 ? 27.578 -25.891 2.783 1 96.25 93 PHE A CA 1
ATOM 716 C C . PHE A 1 93 ? 28.781 -24.984 2.586 1 96.25 93 PHE A C 1
ATOM 718 O O . PHE A 1 93 ? 29.375 -24.938 1.503 1 96.25 93 PHE A O 1
ATOM 725 N N . GLY A 1 94 ? 29.078 -24.203 3.596 1 96.25 94 GLY A N 1
ATOM 726 C CA . GLY A 1 94 ? 30.203 -23.297 3.512 1 96.25 94 GLY A CA 1
ATOM 727 C C . GLY A 1 94 ? 29.953 -22.109 2.596 1 96.25 94 GLY A C 1
ATOM 728 O O . GLY A 1 94 ? 30.875 -21.641 1.915 1 96.25 94 GLY A O 1
ATOM 729 N N . TRP A 1 95 ? 28.766 -21.688 2.486 1 96.44 95 TRP A N 1
ATOM 730 C CA . TRP A 1 95 ? 28.422 -20.562 1.62 1 96.44 95 TRP A CA 1
ATOM 731 C C . TRP A 1 95 ? 28.844 -19.234 2.244 1 96.44 95 TRP A C 1
ATOM 733 O O . TRP A 1 95 ? 28.781 -19.078 3.465 1 96.44 95 TRP A O 1
ATOM 743 N N . SER A 1 96 ? 29.297 -18.281 1.432 1 95.94 96 SER A N 1
ATOM 744 C CA . SER A 1 96 ? 29.641 -16.953 1.929 1 95.94 96 SER A CA 1
ATOM 745 C C . SER A 1 96 ? 28.391 -16.203 2.395 1 95.94 96 SER A C 1
ATOM 747 O O . SER A 1 96 ? 28.469 -15.359 3.295 1 95.94 96 SER A O 1
ATOM 749 N N . ALA A 1 97 ? 27.312 -16.5 1.763 1 95.25 97 ALA A N 1
ATOM 750 C CA . ALA A 1 97 ? 26.016 -15.922 2.131 1 95.25 97 ALA A CA 1
ATOM 751 C C . ALA A 1 97 ? 24.875 -16.859 1.78 1 95.25 97 ALA A C 1
ATOM 753 O O . ALA A 1 97 ? 24.953 -17.609 0.806 1 95.25 97 ALA A O 1
ATOM 754 N N . PHE A 1 98 ? 23.844 -16.844 2.578 1 96.56 98 PHE A N 1
ATOM 755 C CA . PHE A 1 98 ? 22.609 -17.594 2.34 1 96.56 98 PHE A CA 1
ATOM 756 C C . PHE A 1 98 ? 21.391 -16.75 2.686 1 96.56 98 PHE A C 1
ATOM 758 O O . PHE A 1 98 ? 21.125 -16.5 3.861 1 96.56 98 PHE A O 1
ATOM 765 N N . LYS A 1 99 ? 20.719 -16.297 1.602 1 96.12 99 LYS A N 1
ATOM 766 C CA . LYS A 1 99 ? 19.5 -15.5 1.768 1 96.12 99 LYS A CA 1
ATOM 767 C C . LYS A 1 99 ? 18.25 -16.359 1.601 1 96.12 99 LYS A C 1
ATOM 769 O O . LYS A 1 99 ? 18.203 -17.234 0.733 1 96.12 99 LYS A O 1
ATOM 774 N N . VAL A 1 100 ? 17.281 -16.188 2.461 1 96.44 100 VAL A N 1
ATOM 775 C CA . VAL A 1 100 ? 15.961 -16.781 2.334 1 96.44 100 VAL A CA 1
ATOM 776 C C . VAL A 1 100 ? 14.906 -15.688 2.277 1 96.44 100 VAL A C 1
ATOM 778 O O . VAL A 1 100 ? 14.82 -14.852 3.184 1 96.44 100 VAL A O 1
ATOM 781 N N . ILE A 1 101 ? 14.133 -15.664 1.202 1 95.31 101 ILE A N 1
ATOM 782 C CA . ILE A 1 101 ? 13.141 -14.609 1.017 1 95.31 101 ILE A CA 1
ATOM 783 C C . ILE A 1 101 ? 11.766 -15.242 0.769 1 95.31 101 ILE A C 1
ATOM 785 O O . ILE A 1 101 ? 11.672 -16.406 0.398 1 95.31 101 ILE A O 1
ATOM 789 N N . ASN A 1 102 ? 10.719 -14.492 1.039 1 93.44 102 ASN A N 1
ATOM 790 C CA . ASN A 1 102 ? 9.359 -14.914 0.734 1 93.44 102 ASN A CA 1
ATOM 791 C C . ASN A 1 102 ? 9.141 -15.07 -0.769 1 93.44 102 ASN A C 1
ATOM 793 O O . ASN A 1 102 ? 9.734 -14.344 -1.563 1 93.44 102 ASN A O 1
ATOM 797 N N . ASP A 1 103 ? 8.258 -15.945 -1.081 1 93.38 103 ASP A N 1
ATOM 798 C CA . ASP A 1 103 ? 8 -16.25 -2.484 1 93.38 103 ASP A CA 1
ATOM 799 C C . ASP A 1 103 ? 7.516 -15.023 -3.24 1 93.38 103 ASP A C 1
ATOM 801 O O . ASP A 1 103 ? 7.914 -14.789 -4.383 1 93.38 103 ASP A O 1
ATOM 805 N N . PHE A 1 104 ? 6.691 -14.172 -2.65 1 94.69 104 PHE A N 1
ATOM 806 C CA . PHE A 1 104 ? 6.188 -13.023 -3.395 1 94.69 104 PHE A CA 1
ATOM 807 C C . PHE A 1 104 ? 7.191 -11.883 -3.375 1 94.69 104 PHE A C 1
ATOM 809 O O . PHE A 1 104 ? 7.125 -10.977 -4.207 1 94.69 104 PHE A O 1
ATOM 816 N N . THR A 1 105 ? 8.07 -11.906 -2.416 1 95.69 105 THR A N 1
ATOM 817 C CA . THR A 1 105 ? 9.227 -11.023 -2.527 1 95.69 105 THR A CA 1
ATOM 818 C C . THR A 1 105 ? 10.07 -11.391 -3.742 1 95.69 105 THR A C 1
ATOM 820 O O . THR A 1 105 ? 10.492 -10.523 -4.504 1 95.69 105 THR A O 1
ATOM 823 N N . ALA A 1 106 ? 10.266 -12.688 -3.887 1 97.19 106 ALA A N 1
ATOM 824 C CA . ALA A 1 106 ? 11.016 -13.164 -5.047 1 97.19 106 ALA A CA 1
ATOM 825 C C . ALA A 1 106 ? 10.289 -12.82 -6.348 1 97.19 106 ALA A C 1
ATOM 827 O O . ALA A 1 106 ? 10.922 -12.406 -7.324 1 97.19 106 ALA A O 1
ATOM 828 N N . MET A 1 107 ? 9.008 -12.992 -6.332 1 97.06 107 MET A N 1
ATOM 829 C CA . MET A 1 107 ? 8.219 -12.633 -7.508 1 97.06 107 MET A CA 1
ATOM 830 C C . MET A 1 107 ? 8.43 -11.164 -7.871 1 97.06 107 MET A C 1
ATOM 832 O O . MET A 1 107 ? 8.68 -10.836 -9.031 1 97.06 107 MET A O 1
ATOM 836 N N . ALA A 1 108 ? 8.32 -10.312 -6.871 1 98.12 108 ALA A N 1
ATOM 837 C CA . ALA A 1 108 ? 8.492 -8.883 -7.094 1 98.12 108 ALA A CA 1
ATOM 838 C C . ALA A 1 108 ? 9.875 -8.578 -7.668 1 98.12 108 ALA A C 1
ATOM 840 O O . ALA A 1 108 ? 9.992 -7.863 -8.664 1 98.12 108 ALA A O 1
ATOM 841 N N . LEU A 1 109 ? 10.875 -9.18 -7.133 1 97.94 109 LEU A N 1
ATOM 842 C CA . LEU A 1 109 ? 12.242 -8.938 -7.559 1 97.94 109 LEU A CA 1
ATOM 843 C C . LEU A 1 109 ? 12.492 -9.5 -8.953 1 97.94 109 LEU A C 1
ATOM 845 O O . LEU A 1 109 ? 13.414 -9.07 -9.648 1 97.94 109 LEU A O 1
ATOM 849 N N . GLY A 1 110 ? 11.695 -10.5 -9.336 1 98.19 110 GLY A N 1
ATOM 850 C CA . GLY A 1 110 ? 11.867 -11.148 -10.625 1 98.19 110 GLY A CA 1
ATOM 851 C C . GLY A 1 110 ? 11.234 -10.383 -11.766 1 98.19 110 GLY A C 1
ATOM 852 O O . GLY A 1 110 ? 11.68 -10.492 -12.914 1 98.19 110 GLY A O 1
ATOM 853 N N . VAL A 1 111 ? 10.273 -9.539 -11.508 1 98.12 111 VAL A N 1
ATOM 854 C CA . VAL A 1 111 ? 9.422 -8.883 -12.492 1 98.12 111 VAL A CA 1
ATOM 855 C C . VAL A 1 111 ? 10.273 -8.039 -13.43 1 98.12 111 VAL A C 1
ATOM 857 O O . VAL A 1 111 ? 10.125 -8.102 -14.656 1 98.12 111 VAL A O 1
ATOM 860 N N . PRO A 1 112 ? 11.258 -7.254 -12.938 1 97 112 PRO A N 1
ATOM 861 C CA . PRO A 1 112 ? 12.055 -6.406 -13.828 1 97 112 PRO A CA 1
ATOM 862 C C . PRO A 1 112 ? 12.859 -7.215 -14.844 1 97 112 PRO A C 1
ATOM 864 O O . PRO A 1 112 ? 13.359 -6.656 -15.828 1 97 112 PRO A O 1
ATOM 867 N N . HIS A 1 113 ? 12.961 -8.516 -14.609 1 97.25 113 HIS A N 1
ATOM 868 C CA . HIS A 1 113 ? 13.82 -9.344 -15.453 1 97.25 113 HIS A CA 1
ATOM 869 C C . HIS A 1 113 ? 12.992 -10.25 -16.359 1 97.25 113 HIS A C 1
ATOM 871 O O . HIS A 1 113 ? 13.547 -11.086 -17.078 1 97.25 113 HIS A O 1
ATOM 877 N N . VAL A 1 114 ? 11.703 -10.125 -16.297 1 98 114 VAL A N 1
ATOM 878 C CA . VAL A 1 114 ? 10.82 -10.867 -17.203 1 98 114 VAL A CA 1
ATOM 879 C C . VAL A 1 114 ? 10.883 -10.258 -18.594 1 98 114 VAL A C 1
ATOM 881 O O . VAL A 1 114 ? 10.805 -9.039 -18.75 1 98 114 VAL A O 1
ATOM 884 N N . SER A 1 115 ? 11.086 -11.086 -19.594 1 97.06 115 SER A N 1
ATOM 885 C CA . SER A 1 115 ? 11.148 -10.602 -20.969 1 97.06 115 SER A CA 1
ATOM 886 C C . SER A 1 115 ? 9.797 -10.062 -21.438 1 97.06 115 SER A C 1
ATOM 888 O O . SER A 1 115 ? 8.75 -10.523 -20.969 1 97.06 115 SER A O 1
ATOM 890 N N . ASP A 1 116 ? 9.812 -9.18 -22.438 1 97.38 116 ASP A N 1
ATOM 891 C CA . ASP A 1 116 ? 8.594 -8.602 -23 1 97.38 116 ASP A CA 1
ATOM 892 C C . ASP A 1 116 ? 7.684 -9.688 -23.578 1 97.38 116 ASP A C 1
ATOM 894 O O . ASP A 1 116 ? 6.457 -9.57 -23.531 1 97.38 116 ASP A O 1
ATOM 898 N N . ALA A 1 117 ? 8.289 -10.766 -24.047 1 97.62 117 ALA A N 1
ATOM 899 C CA . ALA A 1 117 ? 7.535 -11.852 -24.672 1 97.62 117 ALA A CA 1
ATOM 900 C C . ALA A 1 117 ? 6.672 -12.578 -23.641 1 97.62 117 ALA A C 1
ATOM 902 O O . ALA A 1 117 ? 5.691 -13.234 -23.984 1 97.62 117 ALA A O 1
ATOM 903 N N . ASN A 1 118 ? 7.043 -12.422 -22.375 1 98.12 118 ASN A N 1
ATOM 904 C CA . ASN A 1 118 ? 6.332 -13.125 -21.312 1 98.12 118 ASN A CA 1
ATOM 905 C C . ASN A 1 118 ? 5.469 -12.164 -20.5 1 98.12 118 ASN A C 1
ATOM 907 O O . ASN A 1 118 ? 5.062 -12.484 -19.375 1 98.12 118 ASN A O 1
ATOM 911 N N . LEU A 1 119 ? 5.262 -10.969 -21.016 1 98.56 119 LEU A N 1
ATOM 912 C CA . LEU A 1 119 ? 4.34 -9.992 -20.438 1 98.56 119 LEU A CA 1
ATOM 913 C C . LEU A 1 119 ? 3.141 -9.773 -21.359 1 98.56 119 LEU A C 1
ATOM 915 O O . LEU A 1 119 ? 3.291 -9.273 -22.469 1 98.56 119 LEU A O 1
ATOM 919 N N . VAL A 1 120 ? 1.994 -10.117 -20.859 1 98.75 120 VAL A N 1
ATOM 920 C CA . VAL A 1 120 ? 0.776 -9.898 -21.625 1 98.75 120 VAL A CA 1
ATOM 921 C C . VAL A 1 120 ? 0.077 -8.633 -21.141 1 98.75 120 VAL A C 1
ATOM 923 O O . VAL A 1 120 ? -0.343 -8.555 -19.984 1 98.75 120 VAL A O 1
ATOM 926 N N . HIS A 1 121 ? -0.06 -7.676 -21.969 1 98.75 121 HIS A N 1
ATOM 927 C CA . HIS A 1 121 ? -0.712 -6.418 -21.609 1 98.75 121 HIS A CA 1
ATOM 928 C C . HIS A 1 121 ? -2.209 -6.617 -21.406 1 98.75 121 HIS A C 1
ATOM 930 O O . HIS A 1 121 ? -2.889 -7.211 -22.234 1 98.75 121 HIS A O 1
ATOM 936 N N . VAL A 1 122 ? -2.715 -6.184 -20.344 1 98.81 122 VAL A N 1
ATOM 937 C CA . VAL A 1 122 ? -4.129 -6.312 -20 1 98.81 122 VAL A CA 1
ATOM 938 C C . VAL A 1 122 ? -4.848 -4.992 -20.266 1 98.81 122 VAL A C 1
ATOM 940 O O . VAL A 1 122 ? -5.867 -4.965 -20.969 1 98.81 122 VAL A O 1
ATOM 943 N N . CYS A 1 123 ? -4.301 -3.869 -19.688 1 98.69 123 CYS A N 1
ATOM 944 C CA . CYS A 1 123 ? -4.891 -2.551 -19.891 1 98.69 123 CYS A CA 1
ATOM 945 C C . CYS A 1 123 ? -3.951 -1.45 -19.422 1 98.69 123 CYS A C 1
ATOM 947 O O . CYS A 1 123 ? -2.893 -1.733 -18.859 1 98.69 123 CYS A O 1
ATOM 949 N N . GLY A 1 124 ? -4.312 -0.276 -19.781 1 98.56 124 GLY A N 1
ATOM 950 C CA . GLY A 1 124 ? -3.646 0.913 -19.266 1 98.56 124 GLY A CA 1
ATOM 951 C C . GLY A 1 124 ? -2.297 1.164 -19.906 1 98.56 124 GLY A C 1
ATOM 952 O O . GLY A 1 124 ? -1.913 0.466 -20.859 1 98.56 124 GLY A O 1
ATOM 953 N N . GLY A 1 125 ? -1.605 2.305 -19.312 1 97.5 125 GLY A N 1
ATOM 954 C CA . GLY A 1 125 ? -0.281 2.689 -19.781 1 97.5 125 GLY A CA 1
ATOM 955 C C . GLY A 1 125 ? -0.182 4.156 -20.156 1 97.5 125 GLY A C 1
ATOM 956 O O . GLY A 1 125 ? -1.198 4.848 -20.25 1 97.5 125 GLY A O 1
ATOM 957 N N . PRO A 1 126 ? 1.052 4.707 -20.344 1 97.44 126 PRO A N 1
ATOM 958 C CA . PRO A 1 126 ? 2.311 3.961 -20.391 1 97.44 126 PRO A CA 1
ATOM 959 C C . PRO A 1 126 ? 2.895 3.721 -19 1 97.44 126 PRO A C 1
ATOM 961 O O . PRO A 1 126 ? 3.797 2.895 -18.844 1 97.44 126 PRO A O 1
ATOM 964 N N . GLY A 1 127 ? 2.445 4.41 -17.984 1 97.38 127 GLY A N 1
ATOM 965 C CA . GLY A 1 127 ? 2.98 4.297 -16.641 1 97.38 127 GLY A CA 1
ATOM 966 C C . GLY A 1 127 ? 4.207 5.16 -16.422 1 97.38 127 GLY A C 1
ATOM 967 O O . GLY A 1 127 ? 4.574 5.969 -17.266 1 97.38 127 GLY A O 1
ATOM 968 N N . ASP A 1 128 ? 4.723 5.109 -15.25 1 96.19 128 ASP A N 1
ATOM 969 C CA . ASP A 1 128 ? 5.898 5.863 -14.82 1 96.19 128 ASP A CA 1
ATOM 970 C C . ASP A 1 128 ? 6.957 4.938 -14.227 1 96.19 128 ASP A C 1
ATOM 972 O O . ASP A 1 128 ? 6.793 4.434 -13.109 1 96.19 128 ASP A O 1
ATOM 976 N N . PRO A 1 129 ? 8.031 4.715 -14.906 1 94.38 129 PRO A N 1
ATOM 977 C CA . PRO A 1 129 ? 9.047 3.781 -14.422 1 94.38 129 PRO A CA 1
ATOM 978 C C . PRO A 1 129 ? 9.695 4.234 -13.117 1 94.38 129 PRO A C 1
ATOM 980 O O . PRO A 1 129 ? 10.383 3.447 -12.461 1 94.38 129 PRO A O 1
ATOM 983 N N . GLY A 1 130 ? 9.539 5.484 -12.742 1 94.5 130 GLY A N 1
ATOM 984 C CA . GLY A 1 130 ? 10.094 6.004 -11.5 1 94.5 130 GLY A CA 1
ATOM 985 C C . GLY A 1 130 ? 9.18 5.809 -10.305 1 94.5 130 GLY A C 1
ATOM 986 O O . GLY A 1 130 ? 9.445 6.32 -9.219 1 94.5 130 GLY A O 1
ATOM 987 N N . ARG A 1 131 ? 8.102 5.082 -10.531 1 96.81 131 ARG A N 1
ATOM 988 C CA . ARG A 1 131 ? 7.125 4.832 -9.477 1 96.81 131 ARG A CA 1
ATOM 989 C C . ARG A 1 131 ? 7.062 3.348 -9.133 1 96.81 131 ARG A C 1
ATOM 991 O O . ARG A 1 131 ? 7.566 2.508 -9.883 1 96.81 131 ARG A O 1
ATOM 998 N N . PRO A 1 132 ? 6.508 2.988 -8.031 1 98.5 132 PRO A N 1
ATOM 999 C CA . PRO A 1 132 ? 6.473 1.592 -7.594 1 98.5 132 PRO A CA 1
ATOM 1000 C C . PRO A 1 132 ? 5.66 0.698 -8.523 1 98.5 132 PRO A C 1
ATOM 1002 O O . PRO A 1 132 ? 4.773 1.183 -9.234 1 98.5 132 PRO A O 1
ATOM 1005 N N . LYS A 1 133 ? 6.047 -0.558 -8.492 1 98.88 133 LYS A N 1
ATOM 1006 C CA . LYS A 1 133 ? 5.281 -1.618 -9.141 1 98.88 133 LYS A CA 1
ATOM 1007 C C . LYS A 1 133 ? 4.508 -2.445 -8.117 1 98.88 133 LYS A C 1
ATOM 1009 O O . LYS A 1 133 ? 5.02 -2.748 -7.043 1 98.88 133 LYS A O 1
ATOM 1014 N N . LEU A 1 134 ? 3.295 -2.721 -8.438 1 98.88 134 LEU A N 1
ATOM 1015 C CA . LEU A 1 134 ? 2.514 -3.695 -7.68 1 98.88 134 LEU A CA 1
ATOM 1016 C C . LEU A 1 134 ? 2.654 -5.09 -8.281 1 98.88 134 LEU A C 1
ATOM 1018 O O . LEU A 1 134 ? 2.586 -5.25 -9.508 1 98.88 134 LEU A O 1
ATOM 1022 N N . VAL A 1 135 ? 2.916 -6.09 -7.457 1 98.81 135 VAL A N 1
ATOM 1023 C CA . VAL A 1 135 ? 2.973 -7.492 -7.855 1 98.81 135 VAL A CA 1
ATOM 1024 C C . VAL A 1 135 ? 1.954 -8.297 -7.051 1 98.81 135 VAL A C 1
ATOM 1026 O O . VAL A 1 135 ? 1.99 -8.305 -5.82 1 98.81 135 VAL A O 1
ATOM 1029 N N . MET A 1 136 ? 1.043 -8.883 -7.727 1 98.25 136 MET A N 1
ATOM 1030 C CA . MET A 1 136 ? -0.004 -9.641 -7.047 1 98.25 136 MET A CA 1
ATOM 1031 C C . MET A 1 136 ? -0.414 -10.859 -7.867 1 98.25 136 MET A C 1
ATOM 1033 O O . MET A 1 136 ? -0.163 -10.914 -9.07 1 98.25 136 MET A O 1
ATOM 1037 N N . GLY A 1 137 ? -0.957 -11.812 -7.191 1 96.44 137 GLY A N 1
ATOM 1038 C CA . GLY A 1 137 ? -1.37 -12.984 -7.945 1 96.44 137 GLY A CA 1
ATOM 1039 C C . GLY A 1 137 ? -2.15 -13.984 -7.109 1 96.44 137 GLY A C 1
ATOM 1040 O O . GLY A 1 137 ? -1.7 -14.391 -6.035 1 96.44 137 GLY A O 1
ATOM 1041 N N . PRO A 1 138 ? -3.342 -14.375 -7.633 1 96.69 138 PRO A N 1
ATOM 1042 C CA . PRO A 1 138 ? -4.105 -15.43 -6.949 1 96.69 138 PRO A CA 1
ATOM 1043 C C . PRO A 1 138 ? -3.539 -16.828 -7.199 1 96.69 138 PRO A C 1
ATOM 1045 O O . PRO A 1 138 ? -3.043 -17.109 -8.289 1 96.69 138 PRO A O 1
ATOM 1048 N N . GLY A 1 139 ? -3.51 -17.672 -6.289 1 92.69 139 GLY A N 1
ATOM 1049 C CA . GLY A 1 139 ? -3.156 -19.078 -6.273 1 92.69 139 GLY A CA 1
ATOM 1050 C C . GLY A 1 139 ? -3.785 -19.844 -5.125 1 92.69 139 GLY A C 1
ATOM 1051 O O . GLY A 1 139 ? -5 -19.781 -4.926 1 92.69 139 GLY A O 1
ATOM 1052 N N . THR A 1 140 ? -2.863 -20.516 -4.348 1 89.31 140 THR A N 1
ATOM 1053 C CA . THR A 1 140 ? -3.369 -21.078 -3.1 1 89.31 140 THR A CA 1
ATOM 1054 C C . THR A 1 140 ? -3.893 -19.969 -2.184 1 89.31 140 THR A C 1
ATOM 1056 O O . THR A 1 140 ? -4.902 -20.156 -1.499 1 89.31 140 THR A O 1
ATOM 1059 N N . GLY A 1 141 ? -3.256 -18.953 -2.104 1 93.31 141 GLY A N 1
ATOM 1060 C CA . GLY A 1 141 ? -3.693 -17.703 -1.5 1 93.31 141 GLY A CA 1
ATOM 1061 C C . GLY A 1 141 ? -3.609 -16.531 -2.447 1 93.31 141 GLY A C 1
ATOM 1062 O O . GLY A 1 141 ? -3.561 -16.703 -3.666 1 93.31 141 GLY A O 1
ATOM 1063 N N . LEU A 1 142 ? -3.727 -15.383 -1.95 1 96.81 142 LEU A N 1
ATOM 1064 C CA . LEU A 1 142 ? -3.506 -14.164 -2.727 1 96.81 142 LEU A CA 1
ATOM 1065 C C . LEU A 1 142 ? -2.229 -13.461 -2.283 1 96.81 142 LEU A C 1
ATOM 1067 O O . LEU A 1 142 ? -2.209 -12.805 -1.24 1 96.81 142 LEU A O 1
ATOM 1071 N N . GLY A 1 143 ? -1.198 -13.625 -3.059 1 96.38 143 GLY A N 1
ATOM 1072 C CA . GLY A 1 143 ? 0.053 -12.945 -2.77 1 96.38 143 GLY A CA 1
ATOM 1073 C C . GLY A 1 143 ? 0.061 -11.492 -3.223 1 96.38 143 GLY A C 1
ATOM 1074 O O . GLY A 1 143 ? -0.488 -11.164 -4.277 1 96.38 143 GLY A O 1
ATOM 1075 N N . VAL A 1 144 ? 0.598 -10.641 -2.41 1 97.81 144 VAL A N 1
ATOM 1076 C CA . VAL A 1 144 ? 0.762 -9.227 -2.738 1 97.81 144 VAL A CA 1
ATOM 1077 C C . VAL A 1 144 ? 2.148 -8.758 -2.309 1 97.81 144 VAL A C 1
ATOM 1079 O O . VAL A 1 144 ? 2.625 -9.109 -1.228 1 97.81 144 VAL A O 1
ATOM 1082 N N . SER A 1 145 ? 2.818 -8.094 -3.141 1 98 145 SER A N 1
ATOM 1083 C CA . SER A 1 145 ? 4.086 -7.422 -2.863 1 98 145 SER A CA 1
ATOM 1084 C C . SER A 1 145 ? 4.23 -6.148 -3.691 1 98 145 SER A C 1
ATOM 1086 O O . SER A 1 145 ? 3.271 -5.703 -4.324 1 98 145 SER A O 1
ATOM 1088 N N . GLY A 1 146 ? 5.281 -5.461 -3.553 1 98.19 146 GLY A N 1
ATOM 1089 C CA . GLY A 1 146 ? 5.617 -4.262 -4.309 1 98.19 146 GLY A CA 1
ATOM 1090 C C . GLY A 1 146 ? 7.109 -4.098 -4.527 1 98.19 146 GLY A C 1
ATOM 1091 O O . GLY A 1 146 ? 7.918 -4.738 -3.855 1 98.19 146 GLY A O 1
ATOM 1092 N N . LEU A 1 147 ? 7.391 -3.371 -5.512 1 98.38 147 LEU A N 1
ATOM 1093 C CA . LEU A 1 147 ? 8.766 -2.998 -5.82 1 98.38 147 LEU A CA 1
ATOM 1094 C C . LEU A 1 147 ? 8.914 -1.481 -5.895 1 98.38 147 LEU A C 1
ATOM 1096 O O . LEU A 1 147 ? 8.227 -0.825 -6.684 1 98.38 147 LEU A O 1
ATOM 1100 N N . VAL A 1 148 ? 9.75 -0.932 -5.078 1 98.31 148 VAL A N 1
ATOM 1101 C CA . VAL A 1 148 ? 9.984 0.508 -5.027 1 98.31 148 VAL A CA 1
ATOM 1102 C C . VAL A 1 148 ? 11.305 0.84 -5.711 1 98.31 148 VAL A C 1
ATOM 1104 O O . VAL A 1 148 ? 12.359 0.347 -5.305 1 98.31 148 VAL A O 1
ATOM 1107 N N . PRO A 1 149 ? 11.234 1.644 -6.75 1 97.06 149 PRO A N 1
ATOM 1108 C CA . PRO A 1 149 ? 12.484 2.027 -7.41 1 97.06 149 PRO A CA 1
ATOM 1109 C C . PRO A 1 149 ? 13.328 2.986 -6.574 1 97.06 149 PRO A C 1
ATOM 1111 O O . PRO A 1 149 ? 12.781 3.879 -5.918 1 97.06 149 PRO A O 1
ATOM 1114 N N . ILE A 1 150 ? 14.578 2.727 -6.531 1 96 150 ILE A N 1
ATOM 1115 C CA . ILE A 1 150 ? 15.539 3.645 -5.934 1 96 150 ILE A CA 1
ATOM 1116 C C . ILE A 1 150 ? 16.656 3.953 -6.938 1 96 150 ILE A C 1
ATOM 1118 O O . ILE A 1 150 ? 16.703 3.367 -8.023 1 96 150 ILE A O 1
ATOM 1122 N N . ARG A 1 151 ? 17.484 4.965 -6.703 1 90.62 151 ARG A N 1
ATOM 1123 C CA . ARG A 1 151 ? 18.531 5.406 -7.621 1 90.62 151 ARG A CA 1
ATOM 1124 C C . ARG A 1 151 ? 19.359 4.227 -8.117 1 90.62 151 ARG A C 1
ATOM 1126 O O . ARG A 1 151 ? 19.703 4.156 -9.297 1 90.62 151 ARG A O 1
ATOM 1133 N N . ASN A 1 152 ? 19.641 3.289 -7.195 1 86.25 152 ASN A N 1
ATOM 1134 C CA . ASN A 1 152 ? 20.453 2.143 -7.586 1 86.25 152 ASN A CA 1
ATOM 1135 C C . ASN A 1 152 ? 19.719 0.826 -7.352 1 86.25 152 ASN A C 1
ATOM 1137 O O . ASN A 1 152 ? 20.141 0.006 -6.539 1 86.25 152 ASN A O 1
ATOM 1141 N N . GLY A 1 153 ? 18.578 0.641 -8.07 1 91.62 153 GLY A N 1
ATOM 1142 C CA . GLY A 1 153 ? 17.938 -0.659 -8.008 1 91.62 153 GLY A CA 1
ATOM 1143 C C . GLY A 1 153 ? 16.516 -0.594 -7.457 1 91.62 153 GLY A C 1
ATOM 1144 O O . GLY A 1 153 ? 15.805 0.379 -7.691 1 91.62 153 GLY A O 1
ATOM 1145 N N . TRP A 1 154 ? 16.141 -1.726 -6.863 1 95.12 154 TRP A N 1
ATOM 1146 C CA . TRP A 1 154 ? 14.781 -1.912 -6.371 1 95.12 154 TRP A CA 1
ATOM 1147 C C . TRP A 1 154 ? 14.789 -2.355 -4.91 1 95.12 154 TRP A C 1
ATOM 1149 O O . TRP A 1 154 ? 15.688 -3.082 -4.48 1 95.12 154 TRP A O 1
ATOM 1159 N N . VAL A 1 155 ? 13.797 -1.89 -4.18 1 97.19 155 VAL A N 1
ATOM 1160 C CA . VAL A 1 155 ? 13.5 -2.404 -2.848 1 97.19 155 VAL A CA 1
ATOM 1161 C C . VAL A 1 155 ? 12.164 -3.146 -2.867 1 97.19 155 VAL A C 1
ATOM 1163 O O . VAL A 1 155 ? 11.133 -2.578 -3.24 1 97.19 155 VAL A O 1
ATOM 1166 N N . PRO A 1 156 ? 12.18 -4.426 -2.52 1 97.62 156 PRO A N 1
ATOM 1167 C CA . PRO A 1 156 ? 10.906 -5.145 -2.465 1 97.62 156 PRO A CA 1
ATOM 1168 C C . PRO A 1 156 ? 10.133 -4.879 -1.176 1 97.62 156 PRO A C 1
ATOM 1170 O O . PRO A 1 156 ? 10.734 -4.723 -0.111 1 97.62 156 PRO A O 1
ATOM 1173 N N . LEU A 1 157 ? 8.875 -4.773 -1.257 1 97.56 157 LEU A N 1
ATOM 1174 C CA . LEU A 1 157 ? 8.008 -4.684 -0.088 1 97.56 157 LEU A CA 1
ATOM 1175 C C . LEU A 1 157 ? 7.527 -6.066 0.342 1 97.56 157 LEU A C 1
ATOM 1177 O O . LEU A 1 157 ? 7.047 -6.848 -0.484 1 97.56 157 LEU A O 1
ATOM 1181 N N . VAL A 1 158 ? 7.742 -6.438 1.569 1 95.38 158 VAL A N 1
ATOM 1182 C CA . VAL A 1 158 ? 7.176 -7.637 2.174 1 95.38 158 VAL A CA 1
ATOM 1183 C C . VAL A 1 158 ? 5.816 -7.316 2.789 1 95.38 158 VAL A C 1
ATOM 1185 O O . VAL A 1 158 ? 5.738 -6.625 3.807 1 95.38 158 VAL A O 1
ATOM 1188 N N . THR A 1 159 ? 4.777 -7.836 2.172 1 96.5 159 THR A N 1
ATOM 1189 C CA . THR A 1 159 ? 3.453 -7.375 2.578 1 96.5 159 THR A CA 1
ATOM 1190 C C . THR A 1 159 ? 2.529 -8.562 2.85 1 96.5 159 THR A C 1
ATOM 1192 O O . THR A 1 159 ? 2.936 -9.719 2.713 1 96.5 159 THR A O 1
ATOM 1195 N N . GLU A 1 160 ? 1.349 -8.219 3.324 1 96.5 160 GLU A N 1
ATOM 1196 C CA . GLU A 1 160 ? 0.236 -9.148 3.529 1 96.5 160 GLU A CA 1
ATOM 1197 C C . GLU A 1 160 ? -1.063 -8.578 2.969 1 96.5 160 GLU A C 1
ATOM 1199 O O . GLU A 1 160 ? -2.123 -8.711 3.586 1 96.5 160 GLU A O 1
ATOM 1204 N N . GLY A 1 161 ? -0.943 -7.969 1.787 1 97.94 161 GLY A N 1
ATOM 1205 C CA . GLY A 1 161 ? -2.055 -7.246 1.188 1 97.94 161 GLY A CA 1
ATOM 1206 C C . GLY A 1 161 ? -3.217 -8.148 0.812 1 97.94 161 GLY A C 1
ATOM 1207 O O . GLY A 1 161 ? -4.324 -7.664 0.563 1 97.94 161 GLY A O 1
ATOM 1208 N N . GLY A 1 162 ? -2.992 -9.43 0.753 1 98 162 GLY A N 1
ATOM 1209 C CA . GLY A 1 162 ? -4.07 -10.359 0.457 1 98 162 GLY A CA 1
ATOM 1210 C C . GLY A 1 162 ? -5.062 -10.508 1.596 1 98 162 GLY A C 1
ATOM 1211 O O . GLY A 1 162 ? -6.148 -11.055 1.411 1 98 162 GLY A O 1
ATOM 1212 N N . HIS A 1 163 ? -4.758 -9.922 2.727 1 98.44 163 HIS A N 1
ATOM 1213 C CA . HIS A 1 163 ? -5.566 -10.133 3.922 1 98.44 163 HIS A CA 1
ATOM 1214 C C . HIS A 1 163 ? -6.359 -8.883 4.281 1 98.44 163 HIS A C 1
ATOM 1216 O O . HIS A 1 163 ? -6.906 -8.781 5.383 1 98.44 163 HIS A O 1
ATOM 1222 N N . VAL A 1 164 ? -6.457 -7.941 3.383 1 98.75 164 VAL A N 1
ATOM 1223 C CA . VAL A 1 164 ? -7.285 -6.766 3.621 1 98.75 164 VAL A CA 1
ATOM 1224 C C . VAL A 1 164 ? -8.766 -7.148 3.555 1 98.75 164 VAL A C 1
ATOM 1226 O O . VAL A 1 164 ? -9.117 -8.18 2.98 1 98.75 164 VAL A O 1
ATOM 1229 N N . ASP A 1 165 ? -9.578 -6.312 4.098 1 98.88 165 ASP A N 1
ATOM 1230 C CA . ASP A 1 165 ? -11.023 -6.547 4.117 1 98.88 165 ASP A CA 1
ATOM 1231 C C . ASP A 1 165 ? -11.609 -6.461 2.713 1 98.88 165 ASP A C 1
ATOM 1233 O O . ASP A 1 165 ? -11.211 -5.613 1.916 1 98.88 165 ASP A O 1
ATOM 1237 N N . PHE A 1 166 ? -12.57 -7.336 2.416 1 98.88 166 PHE A N 1
ATOM 1238 C CA . PHE A 1 166 ? -13.305 -7.297 1.157 1 98.88 166 PHE A CA 1
ATOM 1239 C C . PHE A 1 166 ? -14.203 -6.066 1.093 1 98.88 166 PHE A C 1
ATOM 1241 O O . PHE A 1 166 ? -14.969 -5.801 2.02 1 98.88 166 PHE A O 1
ATOM 1248 N N . ALA A 1 167 ? -14.141 -5.277 0.005 1 98.81 167 ALA A N 1
ATOM 1249 C CA . ALA A 1 167 ? -14.922 -4.055 -0.192 1 98.81 167 ALA A CA 1
ATOM 1250 C C . ALA A 1 167 ? -15.984 -4.25 -1.267 1 98.81 167 ALA A C 1
ATOM 1252 O O . ALA A 1 167 ? -15.742 -3.994 -2.447 1 98.81 167 ALA A O 1
ATOM 1253 N N . PRO A 1 168 ? -17.188 -4.617 -0.894 1 98.56 168 PRO A N 1
ATOM 1254 C CA . PRO A 1 168 ? -18.25 -4.754 -1.882 1 98.56 168 PRO A CA 1
ATOM 1255 C C . PRO A 1 168 ? -18.656 -3.422 -2.506 1 98.56 168 PRO A C 1
ATOM 1257 O O . PRO A 1 168 ? -18.625 -2.387 -1.836 1 98.56 168 PRO A O 1
ATOM 1260 N N . THR A 1 169 ? -19.062 -3.438 -3.744 1 96.88 169 THR A N 1
ATOM 1261 C CA . THR A 1 169 ? -19.359 -2.172 -4.406 1 96.88 169 THR A CA 1
ATOM 1262 C C . THR A 1 169 ? -20.797 -2.176 -4.949 1 96.88 169 THR A C 1
ATOM 1264 O O . THR A 1 169 ? -21.266 -1.163 -5.469 1 96.88 169 THR A O 1
ATOM 1267 N N . ASP A 1 170 ? -21.453 -3.287 -4.887 1 96.44 170 ASP A N 1
ATOM 1268 C CA . ASP A 1 170 ? -22.844 -3.357 -5.324 1 96.44 170 ASP A CA 1
ATOM 1269 C C . ASP A 1 170 ? -23.641 -4.328 -4.457 1 96.44 170 ASP A C 1
ATOM 1271 O O . ASP A 1 170 ? -23.109 -4.906 -3.506 1 96.44 170 ASP A O 1
ATOM 1275 N N . ASP A 1 171 ? -24.922 -4.484 -4.742 1 96.62 171 ASP A N 1
ATOM 1276 C CA . ASP A 1 171 ? -25.812 -5.254 -3.887 1 96.62 171 ASP A CA 1
ATOM 1277 C C . ASP A 1 171 ? -25.453 -6.738 -3.91 1 96.62 171 ASP A C 1
ATOM 1279 O O . ASP A 1 171 ? -25.547 -7.422 -2.889 1 96.62 171 ASP A O 1
ATOM 1283 N N . THR A 1 172 ? -25.109 -7.23 -5.055 1 97.5 172 THR A N 1
ATOM 1284 C CA . THR A 1 172 ? -24.719 -8.633 -5.168 1 97.5 172 THR A CA 1
ATOM 1285 C C . THR A 1 172 ? -23.484 -8.914 -4.297 1 97.5 172 THR A C 1
ATOM 1287 O O . THR A 1 172 ? -23.453 -9.922 -3.588 1 97.5 172 THR A O 1
ATOM 1290 N N . GLU A 1 173 ? -22.547 -8.047 -4.309 1 98.44 173 GLU A N 1
ATOM 1291 C CA . GLU A 1 173 ? -21.328 -8.234 -3.518 1 98.44 173 GLU A CA 1
ATOM 1292 C C . GLU A 1 173 ? -21.609 -8.07 -2.027 1 98.44 173 GLU A C 1
ATOM 1294 O O . GLU A 1 173 ? -20.984 -8.734 -1.195 1 98.44 173 GLU A O 1
ATOM 1299 N N . MET A 1 174 ? -22.547 -7.211 -1.716 1 97.94 174 MET A N 1
ATOM 1300 C CA . MET A 1 174 ? -22.953 -7.109 -0.315 1 97.94 174 MET A CA 1
ATOM 1301 C C . MET A 1 174 ? -23.578 -8.406 0.165 1 97.94 174 MET A C 1
ATOM 1303 O O . MET A 1 174 ? -23.359 -8.828 1.303 1 97.94 174 MET A O 1
ATOM 1307 N N . ASP A 1 175 ? -24.359 -9.031 -0.711 1 98.31 175 ASP A N 1
ATOM 1308 C CA . ASP A 1 175 ? -24.922 -10.336 -0.379 1 98.31 175 ASP A CA 1
ATOM 1309 C C . ASP A 1 175 ? -23.828 -11.383 -0.234 1 98.31 175 ASP A C 1
ATOM 1311 O O . ASP A 1 175 ? -23.891 -12.227 0.667 1 98.31 175 ASP A O 1
ATOM 1315 N N . VAL A 1 176 ? -22.875 -11.344 -1.112 1 98.75 176 VAL A N 1
ATOM 1316 C CA . VAL A 1 176 ? -21.734 -12.25 -1.025 1 98.75 176 VAL A CA 1
ATOM 1317 C C . VAL A 1 176 ? -21.016 -12.062 0.313 1 98.75 176 VAL A C 1
ATOM 1319 O O . VAL A 1 176 ? -20.688 -13.039 0.994 1 98.75 176 VAL A O 1
ATOM 1322 N N . LEU A 1 177 ? -20.797 -10.812 0.683 1 98.69 177 LEU A N 1
ATOM 1323 C CA . LEU A 1 177 ? -20.141 -10.508 1.951 1 98.69 177 LEU A CA 1
ATOM 1324 C C . LEU A 1 177 ? -20.938 -11.078 3.121 1 98.69 177 LEU A C 1
ATOM 1326 O O . LEU A 1 177 ? -20.359 -11.672 4.039 1 98.69 177 LEU A O 1
ATOM 1330 N N . ARG A 1 178 ? -22.219 -10.875 3.111 1 98.12 178 ARG A N 1
ATOM 1331 C CA . ARG A 1 178 ? -23.078 -11.367 4.188 1 98.12 178 ARG A CA 1
ATOM 1332 C C . ARG A 1 178 ? -22.953 -12.875 4.328 1 98.12 178 ARG A C 1
ATOM 1334 O O . ARG A 1 178 ? -22.812 -13.398 5.441 1 98.12 178 ARG A O 1
ATOM 1341 N N . LEU A 1 179 ? -23 -13.586 3.238 1 98.44 179 LEU A N 1
ATOM 1342 C CA . LEU A 1 179 ? -22.938 -15.047 3.246 1 98.44 179 LEU A CA 1
ATOM 1343 C C . LEU A 1 179 ? -21.578 -15.531 3.746 1 98.44 179 LEU A C 1
ATOM 1345 O O . LEU A 1 179 ? -21.5 -16.438 4.574 1 98.44 179 LEU A O 1
ATOM 1349 N N . LEU A 1 180 ? -20.516 -14.938 3.246 1 98.56 180 LEU A N 1
ATOM 1350 C CA . LEU A 1 180 ? -19.172 -15.375 3.623 1 98.56 180 LEU A CA 1
ATOM 1351 C C . LEU A 1 180 ? -18.875 -15 5.07 1 98.56 180 LEU A C 1
ATOM 1353 O O . LEU A 1 180 ? -18.156 -15.727 5.762 1 98.56 180 LEU A O 1
ATOM 1357 N N . ARG A 1 181 ? -19.391 -13.883 5.523 1 98.12 181 ARG A N 1
ATOM 1358 C CA . ARG A 1 181 ? -19.234 -13.508 6.926 1 98.12 181 ARG A CA 1
ATOM 1359 C C . ARG A 1 181 ? -19.891 -14.523 7.848 1 98.12 181 ARG A C 1
ATOM 1361 O O . ARG A 1 181 ? -19.359 -14.836 8.914 1 98.12 181 ARG A O 1
ATOM 1368 N N . ALA A 1 182 ? -21.047 -14.945 7.48 1 97.75 182 ALA A N 1
ATOM 1369 C CA . ALA A 1 182 ? -21.75 -15.961 8.266 1 97.75 182 ALA A CA 1
ATOM 1370 C C . ALA A 1 182 ? -20.938 -17.25 8.344 1 97.75 182 ALA A C 1
ATOM 1372 O O . ALA A 1 182 ? -20.969 -17.953 9.367 1 97.75 182 ALA A O 1
ATOM 1373 N N . ARG A 1 183 ? -20.172 -17.531 7.316 1 97.06 183 ARG A N 1
ATOM 1374 C CA . ARG A 1 183 ? -19.422 -18.781 7.219 1 97.06 183 ARG A CA 1
ATOM 1375 C C . ARG A 1 183 ? -18.062 -18.656 7.922 1 97.06 183 ARG A C 1
ATOM 1377 O O . ARG A 1 183 ? -17.625 -19.594 8.586 1 97.06 183 ARG A O 1
ATOM 1384 N N . PHE A 1 184 ? -17.422 -17.438 7.797 1 97.06 184 PHE A N 1
ATOM 1385 C CA . PHE A 1 184 ? -16.016 -17.359 8.18 1 97.06 184 PHE A CA 1
ATOM 1386 C C . PHE A 1 184 ? -15.805 -16.297 9.242 1 97.06 184 PHE A C 1
ATOM 1388 O O . PHE A 1 184 ? -14.719 -16.203 9.82 1 97.06 184 PHE A O 1
ATOM 1395 N N . GLY A 1 185 ? -16.812 -15.469 9.547 1 96.44 185 GLY A N 1
ATOM 1396 C CA . GLY A 1 185 ? -16.609 -14.305 10.383 1 96.44 185 GLY A CA 1
ATOM 1397 C C . GLY A 1 185 ? -16.016 -13.117 9.633 1 96.44 185 GLY A C 1
ATOM 1398 O O . GLY A 1 185 ? -16.75 -12.344 9.023 1 96.44 185 GLY A O 1
ATOM 1399 N N . ARG A 1 186 ? -14.734 -13.086 9.578 1 96.88 186 ARG A N 1
ATOM 1400 C CA . ARG A 1 186 ? -14.078 -12.039 8.805 1 96.88 186 ARG A CA 1
ATOM 1401 C C . ARG A 1 186 ? -13.852 -12.484 7.363 1 96.88 186 ARG A C 1
ATOM 1403 O O . ARG A 1 186 ? -13.469 -13.625 7.113 1 96.88 186 ARG A O 1
ATOM 1410 N N . VAL A 1 187 ? -14.047 -11.523 6.457 1 98.56 187 VAL A N 1
ATOM 1411 C CA . VAL A 1 187 ? -13.875 -11.844 5.043 1 98.56 187 VAL A CA 1
ATOM 1412 C C . VAL A 1 187 ? -12.781 -10.961 4.441 1 98.56 187 VAL A C 1
ATOM 1414 O O . VAL A 1 187 ? -13.023 -9.789 4.148 1 98.56 187 VAL A O 1
ATOM 1417 N N . SER A 1 188 ? -11.633 -11.531 4.246 1 98.62 188 SER A N 1
ATOM 1418 C CA . SER A 1 188 ? -10.562 -10.875 3.494 1 98.62 188 SER A CA 1
ATOM 1419 C C . SER A 1 188 ? -10.742 -11.086 1.993 1 98.62 188 SER A C 1
ATOM 1421 O O . SER A 1 188 ? -11.508 -11.953 1.567 1 98.62 188 SER A O 1
ATOM 1423 N N . VAL A 1 189 ? -10.016 -10.336 1.205 1 98.75 189 VAL A N 1
ATOM 1424 C CA . VAL A 1 189 ? -10.094 -10.508 -0.241 1 98.75 189 VAL A CA 1
ATOM 1425 C C . VAL A 1 189 ? -9.578 -11.898 -0.619 1 98.75 189 VAL A C 1
ATOM 1427 O O . VAL A 1 189 ? -10.039 -12.492 -1.598 1 98.75 189 VAL A O 1
ATOM 1430 N N . GLU A 1 190 ? -8.664 -12.469 0.16 1 98 190 GLU A N 1
ATOM 1431 C CA . GLU A 1 190 ? -8.141 -13.805 -0.118 1 98 190 GLU A CA 1
ATOM 1432 C C . GLU A 1 190 ? -9.227 -14.859 0.032 1 98 190 GLU A C 1
ATOM 1434 O O . GLU A 1 190 ? -9.156 -15.922 -0.592 1 98 190 GLU A O 1
ATOM 1439 N N . ARG A 1 191 ? -10.219 -14.633 0.875 1 97.94 191 ARG A N 1
ATOM 1440 C CA . ARG A 1 191 ? -11.336 -15.555 1.025 1 97.94 191 ARG A CA 1
ATOM 1441 C C . ARG A 1 191 ? -12.109 -15.703 -0.281 1 97.94 191 ARG A C 1
ATOM 1443 O O . ARG A 1 191 ? -12.891 -16.641 -0.447 1 97.94 191 ARG A O 1
ATOM 1450 N N . ILE A 1 192 ? -11.852 -14.781 -1.231 1 98.75 192 ILE A N 1
ATOM 1451 C CA . ILE A 1 192 ? -12.57 -14.758 -2.5 1 98.75 192 ILE A CA 1
ATOM 1452 C C . ILE A 1 192 ? -11.594 -14.945 -3.656 1 98.75 192 ILE A C 1
ATOM 1454 O O . ILE A 1 192 ? -11.859 -15.703 -4.586 1 98.75 192 ILE A O 1
ATOM 1458 N N . LEU A 1 193 ? -10.453 -14.289 -3.576 1 98.69 193 LEU A N 1
ATOM 1459 C CA . LEU A 1 193 ? -9.531 -14.195 -4.707 1 98.69 193 LEU A CA 1
ATOM 1460 C C . LEU A 1 193 ? -8.383 -15.188 -4.559 1 98.69 193 LEU A C 1
ATOM 1462 O O . LEU A 1 193 ? -7.219 -14.789 -4.473 1 98.69 193 LEU A O 1
ATOM 1466 N N . CYS A 1 194 ? -8.633 -16.391 -4.547 1 97.69 194 CYS A N 1
ATOM 1467 C CA . CYS A 1 194 ? -7.734 -17.531 -4.605 1 97.69 194 CYS A CA 1
ATOM 1468 C C . CYS A 1 194 ? -8.469 -18.781 -5.094 1 97.69 194 CYS A C 1
ATOM 1470 O O . CYS A 1 194 ? -9.648 -18.719 -5.445 1 97.69 194 CYS A O 1
ATOM 1472 N N . GLY A 1 195 ? -7.777 -19.906 -5.23 1 96.5 195 GLY A N 1
ATOM 1473 C CA . GLY A 1 195 ? -8.43 -21.125 -5.691 1 96.5 195 GLY A CA 1
ATOM 1474 C C . GLY A 1 195 ? -9.664 -21.484 -4.887 1 96.5 195 GLY A C 1
ATOM 1475 O O . GLY A 1 195 ? -10.781 -21.484 -5.418 1 96.5 195 GLY A O 1
ATOM 1476 N N . GLN A 1 196 ? -9.531 -21.703 -3.623 1 96.88 196 GLN A N 1
ATOM 1477 C CA . GLN A 1 196 ? -10.648 -22.016 -2.738 1 96.88 196 GLN A CA 1
ATOM 1478 C C . GLN A 1 196 ? -11.68 -20.891 -2.715 1 96.88 196 GLN A C 1
ATOM 1480 O O . GLN A 1 196 ? -12.875 -21.141 -2.572 1 96.88 196 GLN A O 1
ATOM 1485 N N . GLY A 1 197 ? -11.227 -19.688 -2.871 1 98.56 197 GLY A N 1
ATOM 1486 C CA . GLY A 1 197 ? -12.117 -18.531 -2.91 1 98.56 197 GLY A CA 1
ATOM 1487 C C . GLY A 1 197 ? -13.078 -18.562 -4.082 1 98.56 197 GLY A C 1
ATOM 1488 O O . GLY A 1 197 ? -14.227 -18.125 -3.963 1 98.56 197 GLY A O 1
ATOM 1489 N N . LEU A 1 198 ? -12.578 -19.062 -5.207 1 98.62 198 LEU A N 1
ATOM 1490 C CA . LEU A 1 198 ? -13.453 -19.234 -6.367 1 98.62 198 LEU A CA 1
ATOM 1491 C C . LEU A 1 198 ? -14.609 -20.172 -6.055 1 98.62 198 LEU A C 1
ATOM 1493 O O . LEU A 1 198 ? -15.742 -19.938 -6.473 1 98.62 198 LEU A O 1
ATOM 1497 N N . LEU A 1 199 ? -14.289 -21.203 -5.371 1 98.62 199 LEU A N 1
ATOM 1498 C CA . LEU A 1 199 ? -15.336 -22.125 -4.941 1 98.62 199 LEU A CA 1
ATOM 1499 C C . LEU A 1 199 ? -16.312 -21.453 -3.984 1 98.62 199 LEU A C 1
ATOM 1501 O O . LEU A 1 199 ? -17.516 -21.625 -4.105 1 98.62 199 LEU A O 1
ATOM 1505 N N . ASN A 1 200 ? -15.797 -20.672 -2.971 1 98.75 200 ASN A N 1
ATOM 1506 C CA . ASN A 1 200 ? -16.656 -19.906 -2.072 1 98.75 200 ASN A CA 1
ATOM 1507 C C . ASN A 1 200 ? -17.609 -19 -2.844 1 98.75 200 ASN A C 1
ATOM 1509 O O . ASN A 1 200 ? -18.797 -18.922 -2.518 1 98.75 200 ASN A O 1
ATOM 1513 N N . LEU A 1 201 ? -17.062 -18.359 -3.842 1 98.81 201 LEU A N 1
ATOM 1514 C CA . LEU A 1 201 ? -17.844 -17.406 -4.637 1 98.81 201 LEU A CA 1
ATOM 1515 C C . LEU A 1 201 ? -18.922 -18.141 -5.441 1 98.81 201 LEU A C 1
ATOM 1517 O O . LEU A 1 201 ? -20.062 -17.656 -5.543 1 98.81 201 LEU A O 1
ATOM 1521 N N . TYR A 1 202 ? -18.531 -19.25 -6.043 1 98.81 202 TYR A N 1
ATOM 1522 C CA . TYR A 1 202 ? -19.469 -20.078 -6.801 1 98.81 202 TYR A CA 1
ATOM 1523 C C . TYR A 1 202 ? -20.641 -20.516 -5.93 1 98.81 202 TYR A C 1
ATOM 1525 O O . TYR A 1 202 ? -21.797 -20.359 -6.316 1 98.81 202 TYR A O 1
ATOM 1533 N N . GLN A 1 203 ? -20.344 -20.969 -4.789 1 98.69 203 GLN A N 1
ATOM 1534 C CA . GLN A 1 203 ? -21.375 -21.422 -3.848 1 98.69 203 GLN A CA 1
ATOM 1535 C C . GLN A 1 203 ? -22.234 -20.25 -3.367 1 98.69 203 GLN A C 1
ATOM 1537 O O . GLN A 1 203 ? -23.453 -20.391 -3.23 1 98.69 203 GLN A O 1
ATOM 1542 N N . ALA A 1 204 ? -21.625 -19.141 -3.059 1 98.75 204 ALA A N 1
ATOM 1543 C CA . ALA A 1 204 ? -22.375 -17.969 -2.625 1 98.75 204 ALA A CA 1
ATOM 1544 C C . ALA A 1 204 ? -23.359 -17.5 -3.703 1 98.75 204 ALA A C 1
ATOM 1546 O O . ALA A 1 204 ? -24.516 -17.188 -3.41 1 98.75 204 ALA A O 1
ATOM 1547 N N . HIS A 1 205 ? -22.875 -17.438 -4.949 1 98.75 205 HIS A N 1
ATOM 1548 C CA . HIS A 1 205 ? -23.75 -17.031 -6.051 1 98.75 205 HIS A CA 1
ATOM 1549 C C . HIS A 1 205 ? -24.922 -18 -6.207 1 98.75 205 HIS A C 1
ATOM 1551 O O . HIS A 1 205 ? -26.047 -17.578 -6.469 1 98.75 205 HIS A O 1
ATOM 1557 N N . ALA A 1 206 ? -24.609 -19.281 -6.133 1 98.75 206 ALA A N 1
ATOM 1558 C CA . ALA A 1 206 ? -25.672 -20.281 -6.223 1 98.75 206 ALA A CA 1
ATOM 1559 C C . ALA A 1 206 ? -26.719 -20.047 -5.141 1 98.75 206 ALA A C 1
ATOM 1561 O O . ALA A 1 206 ? -27.922 -20.109 -5.418 1 98.75 206 ALA A O 1
ATOM 1562 N N . GLU A 1 207 ? -26.281 -19.812 -3.945 1 98.44 207 GLU A N 1
ATOM 1563 C CA . GLU A 1 207 ? -27.188 -19.578 -2.824 1 98.44 207 GLU A CA 1
ATOM 1564 C C . GLU A 1 207 ? -28.031 -18.312 -3.045 1 98.44 207 GLU A C 1
ATOM 1566 O O . GLU A 1 207 ? -29.234 -18.312 -2.779 1 98.44 207 GLU A O 1
ATOM 1571 N N . ILE A 1 208 ? -27.422 -17.234 -3.48 1 98.19 208 ILE A N 1
ATOM 1572 C CA . ILE A 1 208 ? -28.094 -15.961 -3.74 1 98.19 208 ILE A CA 1
ATOM 1573 C C . ILE A 1 208 ? -29.188 -16.172 -4.785 1 98.19 208 ILE A C 1
ATOM 1575 O O . ILE A 1 208 ? -30.281 -15.617 -4.664 1 98.19 208 ILE A O 1
ATOM 1579 N N . ARG A 1 209 ? -28.922 -17.031 -5.723 1 97.25 209 ARG A N 1
ATOM 1580 C CA . ARG A 1 209 ? -29.828 -17.234 -6.84 1 97.25 209 ARG A CA 1
ATOM 1581 C C . ARG A 1 209 ? -30.812 -18.359 -6.535 1 97.25 209 ARG A C 1
ATOM 1583 O O . ARG A 1 209 ? -31.781 -18.562 -7.273 1 97.25 209 ARG A O 1
ATOM 1590 N N . GLY A 1 210 ? -30.562 -19.078 -5.543 1 97.62 210 GLY A N 1
ATOM 1591 C CA . GLY A 1 210 ? -31.422 -20.203 -5.18 1 97.62 210 GLY A CA 1
ATOM 1592 C C . GLY A 1 210 ? -31.297 -21.391 -6.121 1 97.62 210 GLY A C 1
ATOM 1593 O O . GLY A 1 210 ? -32.281 -22.031 -6.465 1 97.62 210 GLY A O 1
ATOM 1594 N N . VAL A 1 211 ? -30.109 -21.625 -6.617 1 97.81 211 VAL A N 1
ATOM 1595 C CA . VAL A 1 211 ? -29.875 -22.734 -7.535 1 97.81 211 VAL A CA 1
ATOM 1596 C C . VAL A 1 211 ? -28.812 -23.672 -6.957 1 97.81 211 VAL A C 1
ATOM 1598 O O . VAL A 1 211 ? -28.156 -23.344 -5.961 1 97.81 211 VAL A O 1
ATOM 1601 N N . ALA A 1 212 ? -28.641 -24.875 -7.547 1 96.44 212 ALA A N 1
ATOM 1602 C CA . ALA A 1 212 ? -27.656 -25.859 -7.098 1 96.44 212 ALA A CA 1
ATOM 1603 C C . ALA A 1 212 ? -26.25 -25.438 -7.504 1 96.44 212 ALA A C 1
ATOM 1605 O O . ALA A 1 212 ? -26.062 -24.75 -8.508 1 96.44 212 ALA A O 1
ATOM 1606 N N . ALA A 1 213 ? -25.281 -25.781 -6.723 1 96.94 213 ALA A N 1
ATOM 1607 C CA . ALA A 1 213 ? -23.859 -25.625 -7.016 1 96.94 213 ALA A CA 1
ATOM 1608 C C . ALA A 1 213 ? -23.188 -26.984 -7.188 1 96.94 213 ALA A C 1
ATOM 1610 O O . ALA A 1 213 ? -22.516 -27.469 -6.273 1 96.94 213 ALA A O 1
ATOM 1611 N N . PRO A 1 214 ? -23.25 -27.531 -8.336 1 97 214 PRO A N 1
ATOM 1612 C CA . PRO A 1 214 ? -22.797 -28.906 -8.5 1 97 214 PRO A CA 1
ATOM 1613 C C . PRO A 1 214 ? -21.281 -29.031 -8.555 1 97 214 PRO A C 1
ATOM 1615 O O . PRO A 1 214 ? -20.75 -30.125 -8.328 1 97 214 PRO A O 1
ATOM 1618 N N . LEU A 1 215 ? -20.578 -28.016 -8.93 1 98.06 215 LEU A N 1
ATOM 1619 C CA . LEU A 1 215 ? -19.125 -28.078 -9.039 1 98.06 215 LEU A CA 1
ATOM 1620 C C . LEU A 1 215 ? -18.469 -27.906 -7.676 1 98.06 215 LEU A C 1
ATOM 1622 O O . LEU A 1 215 ? -18.844 -27.031 -6.898 1 98.06 215 LEU A O 1
ATOM 1626 N N . ASP A 1 216 ? -17.484 -28.75 -7.352 1 97.62 216 ASP A N 1
ATOM 1627 C CA . ASP A 1 216 ? -16.984 -28.812 -5.984 1 97.62 216 ASP A CA 1
ATOM 1628 C C . ASP A 1 216 ? -15.477 -28.547 -5.938 1 97.62 216 ASP A C 1
ATOM 1630 O O . ASP A 1 216 ? -14.805 -28.922 -4.965 1 97.62 216 ASP A O 1
ATOM 1634 N N . ALA A 1 217 ? -14.922 -28.016 -7.035 1 97.94 217 ALA A N 1
ATOM 1635 C CA . ALA A 1 217 ? -13.492 -27.703 -7.07 1 97.94 217 ALA A CA 1
ATOM 1636 C C . ALA A 1 217 ? -13.219 -26.5 -7.965 1 97.94 217 ALA A C 1
ATOM 1638 O O . ALA A 1 217 ? -13.867 -26.328 -9.008 1 97.94 217 ALA A O 1
ATOM 1639 N N . PRO A 1 218 ? -12.258 -25.719 -7.562 1 97.62 218 PRO A N 1
ATOM 1640 C CA . PRO A 1 218 ? -11.93 -24.531 -8.344 1 97.62 218 PRO A CA 1
ATOM 1641 C C . PRO A 1 218 ? -11.609 -24.844 -9.797 1 97.62 218 PRO A C 1
ATOM 1643 O O . PRO A 1 218 ? -12.047 -24.125 -10.703 1 97.62 218 PRO A O 1
ATOM 1646 N N . GLU A 1 219 ? -10.844 -25.938 -10 1 96.94 219 GLU A N 1
ATOM 1647 C CA . GLU A 1 219 ? -10.438 -26.312 -11.352 1 96.94 219 GLU A CA 1
ATOM 1648 C C . GLU A 1 219 ? -11.641 -26.672 -12.211 1 96.94 219 GLU A C 1
ATOM 1650 O O . GLU A 1 219 ? -11.656 -26.391 -13.414 1 96.94 219 GLU A O 1
ATOM 1655 N N . LYS A 1 220 ? -12.633 -27.281 -11.641 1 98.38 220 LYS A N 1
ATOM 1656 C CA . LYS A 1 220 ? -13.852 -27.641 -12.359 1 98.38 220 LYS A CA 1
ATOM 1657 C C . LYS A 1 220 ? -14.656 -26.391 -12.727 1 98.38 220 LYS A C 1
ATOM 1659 O O . LYS A 1 220 ? -15.234 -26.312 -13.812 1 98.38 220 LYS A O 1
ATOM 1664 N N . ILE A 1 221 ? -14.711 -25.438 -11.812 1 98.56 221 ILE A N 1
ATOM 1665 C CA . ILE A 1 221 ? -15.422 -24.188 -12.062 1 98.56 221 ILE A CA 1
ATOM 1666 C C . ILE A 1 221 ? -14.766 -23.438 -13.219 1 98.56 221 ILE A C 1
ATOM 1668 O O . ILE A 1 221 ? -15.445 -22.969 -14.141 1 98.56 221 ILE A O 1
ATOM 1672 N N . THR A 1 222 ? -13.453 -23.328 -13.188 1 98.44 222 THR A N 1
ATOM 1673 C CA . THR A 1 222 ? -12.711 -22.641 -14.234 1 98.44 222 THR A CA 1
ATOM 1674 C C . THR A 1 222 ? -12.938 -23.328 -15.586 1 98.44 222 THR A C 1
ATOM 1676 O O . THR A 1 222 ? -13.203 -22.656 -16.594 1 98.44 222 THR A O 1
ATOM 1679 N N . ALA A 1 223 ? -12.805 -24.641 -15.602 1 98.25 223 ALA A N 1
ATOM 1680 C CA . ALA A 1 223 ? -12.992 -25.375 -16.844 1 98.25 223 ALA A CA 1
ATOM 1681 C C . ALA A 1 223 ? -14.398 -25.172 -17.406 1 98.25 223 ALA A C 1
ATOM 1683 O O . ALA A 1 223 ? -14.562 -24.922 -18.594 1 98.25 223 ALA A O 1
ATOM 1684 N N . ALA A 1 224 ? -15.383 -25.266 -16.547 1 98.5 224 ALA A N 1
ATOM 1685 C CA . ALA A 1 224 ? -16.781 -25.125 -16.969 1 98.5 224 ALA A CA 1
ATOM 1686 C C . ALA A 1 224 ? -17.047 -23.703 -17.469 1 98.5 224 ALA A C 1
ATOM 1688 O O . ALA A 1 224 ? -17.859 -23.516 -18.391 1 98.5 224 ALA A O 1
ATOM 1689 N N . ALA A 1 225 ? -16.453 -22.703 -16.844 1 98.44 225 ALA A N 1
ATOM 1690 C CA . ALA A 1 225 ? -16.594 -21.312 -17.281 1 98.44 225 ALA A CA 1
ATOM 1691 C C . ALA A 1 225 ? -15.984 -21.109 -18.656 1 98.44 225 ALA A C 1
ATOM 1693 O O . ALA A 1 225 ? -16.609 -20.516 -19.547 1 98.44 225 ALA A O 1
ATOM 1694 N N . VAL A 1 226 ? -14.789 -21.625 -18.875 1 98 226 VAL A N 1
ATOM 1695 C CA . VAL A 1 226 ? -14.031 -21.406 -20.109 1 98 226 VAL A CA 1
ATOM 1696 C C . VAL A 1 226 ? -14.711 -22.141 -21.266 1 98 226 VAL A C 1
ATOM 1698 O O . VAL A 1 226 ? -14.781 -21.609 -22.375 1 98 226 VAL A O 1
ATOM 1701 N N . ASP A 1 227 ? -15.242 -23.281 -20.953 1 97 227 ASP A N 1
ATOM 1702 C CA . ASP A 1 227 ? -15.859 -24.062 -22.016 1 97 227 ASP A CA 1
ATOM 1703 C C . ASP A 1 227 ? -17.344 -23.75 -22.141 1 97 227 ASP A C 1
ATOM 1705 O O . ASP A 1 227 ? -18.062 -24.375 -22.922 1 97 227 ASP A O 1
ATOM 1709 N N . ALA A 1 228 ? -17.844 -22.891 -21.359 1 96.75 228 ALA A N 1
ATOM 1710 C CA . ALA A 1 228 ? -19.219 -22.406 -21.375 1 96.75 228 ALA A CA 1
ATOM 1711 C C . ALA A 1 228 ? -20.203 -23.547 -21.141 1 96.75 228 ALA A C 1
ATOM 1713 O O . ALA A 1 228 ? -21.266 -23.594 -21.75 1 96.75 228 ALA A O 1
ATOM 1714 N N . SER A 1 229 ? -19.797 -24.453 -20.328 1 96.75 229 SER A N 1
ATOM 1715 C CA . SER A 1 229 ? -20.656 -25.594 -20.062 1 96.75 229 SER A CA 1
ATOM 1716 C C . SER A 1 229 ? -21.516 -25.375 -18.828 1 96.75 229 SER A C 1
ATOM 1718 O O . SER A 1 229 ? -22.453 -26.141 -18.562 1 96.75 229 SER A O 1
ATOM 1720 N N . ASP A 1 230 ? -21.234 -24.422 -18.047 1 96.75 230 ASP A N 1
ATOM 1721 C CA . ASP A 1 230 ? -22 -24.031 -16.875 1 96.75 230 ASP A CA 1
ATOM 1722 C C . ASP A 1 230 ? -22.141 -22.5 -16.797 1 96.75 230 ASP A C 1
ATOM 1724 O O . ASP A 1 230 ? -21.156 -21.797 -16.578 1 96.75 230 ASP A O 1
ATOM 1728 N N . ALA A 1 231 ? -23.328 -22.062 -16.922 1 97.19 231 ALA A N 1
ATOM 1729 C CA . ALA A 1 231 ? -23.594 -20.625 -16.984 1 97.19 231 ALA A CA 1
ATOM 1730 C C . ALA A 1 231 ? -23.203 -19.938 -15.68 1 97.19 231 ALA A C 1
ATOM 1732 O O . ALA A 1 231 ? -22.672 -18.812 -15.695 1 97.19 231 ALA A O 1
ATOM 1733 N N . LEU A 1 232 ? -23.5 -20.578 -14.57 1 98.25 232 LEU A N 1
ATOM 1734 C CA . LEU A 1 232 ? -23.156 -20 -13.281 1 98.25 232 LEU A CA 1
ATOM 1735 C C . LEU A 1 232 ? -21.641 -19.906 -13.117 1 98.25 232 LEU A C 1
ATOM 1737 O O . LEU A 1 232 ? -21.125 -18.906 -12.609 1 98.25 232 LEU A O 1
ATOM 1741 N N . ALA A 1 233 ? -20.906 -20.922 -13.531 1 98.62 233 ALA A N 1
ATOM 1742 C CA . ALA A 1 233 ? -19.453 -20.891 -13.469 1 98.62 233 ALA A CA 1
ATOM 1743 C C . ALA A 1 233 ? -18.891 -19.719 -14.273 1 98.62 233 ALA A C 1
ATOM 1745 O O . ALA A 1 233 ? -17.938 -19.062 -13.828 1 98.62 233 ALA A O 1
ATOM 1746 N N . GLY A 1 234 ? -19.453 -19.516 -15.477 1 98.56 234 GLY A N 1
ATOM 1747 C CA . GLY A 1 234 ? -19.031 -18.391 -16.281 1 98.56 234 GLY A CA 1
ATOM 1748 C C . GLY A 1 234 ? -19.25 -17.047 -15.609 1 98.56 234 GLY A C 1
ATOM 1749 O O . GLY A 1 234 ? -18.359 -16.188 -15.625 1 98.56 234 GLY A O 1
ATOM 1750 N N . GLU A 1 235 ? -20.406 -16.891 -15.023 1 98.44 235 GLU A N 1
ATOM 1751 C CA . GLU A 1 235 ? -20.734 -15.664 -14.305 1 98.44 235 GLU A CA 1
ATOM 1752 C C . GLU A 1 235 ? -19.797 -15.453 -13.117 1 98.44 235 GLU A C 1
ATOM 1754 O O . GLU A 1 235 ? -19.344 -14.336 -12.875 1 98.44 235 GLU A O 1
ATOM 1759 N N . VAL A 1 236 ? -19.547 -16.5 -12.43 1 98.69 236 VAL A N 1
ATOM 1760 C CA . VAL A 1 236 ? -18.75 -16.438 -11.219 1 98.69 236 VAL A CA 1
ATOM 1761 C C . VAL A 1 236 ? -17.297 -16.109 -11.586 1 98.69 236 VAL A C 1
ATOM 1763 O O . VAL A 1 236 ? -16.656 -15.297 -10.922 1 98.69 236 VAL A O 1
ATOM 1766 N N . LEU A 1 237 ? -16.766 -16.734 -12.617 1 98.81 237 LEU A N 1
ATOM 1767 C CA . LEU A 1 237 ? -15.391 -16.453 -13.023 1 98.81 237 LEU A CA 1
ATOM 1768 C C . LEU A 1 237 ? -15.25 -15.023 -13.523 1 98.81 237 LEU A C 1
ATOM 1770 O O . LEU A 1 237 ? -14.227 -14.383 -13.289 1 98.81 237 LEU A O 1
ATOM 1774 N N . GLN A 1 238 ? -16.297 -14.508 -14.219 1 98.81 238 GLN A N 1
ATOM 1775 C CA . GLN A 1 238 ? -16.328 -13.102 -14.594 1 98.81 238 GLN A CA 1
ATOM 1776 C C . GLN A 1 238 ? -16.281 -12.203 -13.359 1 98.81 238 GLN A C 1
ATOM 1778 O O . GLN A 1 238 ? -15.523 -11.227 -13.328 1 98.81 238 GLN A O 1
ATOM 1783 N N . HIS A 1 239 ? -17.078 -12.57 -12.422 1 98.88 239 HIS A N 1
ATOM 1784 C CA . HIS A 1 239 ? -17.141 -11.781 -11.195 1 98.88 239 HIS A CA 1
ATOM 1785 C C . HIS A 1 239 ? -15.812 -11.828 -10.445 1 98.88 239 HIS A C 1
ATOM 1787 O O . HIS A 1 239 ? -15.383 -10.828 -9.875 1 98.88 239 HIS A O 1
ATOM 1793 N N . PHE A 1 240 ? -15.195 -13.023 -10.422 1 98.88 240 PHE A N 1
ATOM 1794 C CA . PHE A 1 240 ? -13.875 -13.195 -9.82 1 98.88 240 PHE A CA 1
ATOM 1795 C C . PHE A 1 240 ? -12.875 -12.234 -10.445 1 98.88 240 PHE A C 1
ATOM 1797 O O . PHE A 1 240 ? -12.148 -11.539 -9.727 1 98.88 240 PHE A O 1
ATOM 1804 N N . CYS A 1 241 ? -12.867 -12.117 -11.75 1 98.88 241 CYS A N 1
ATOM 1805 C CA . CYS A 1 241 ? -11.961 -11.234 -12.477 1 98.88 241 CYS A CA 1
ATOM 1806 C C . CYS A 1 241 ? -12.258 -9.773 -12.172 1 98.88 241 CYS A C 1
ATOM 1808 O O . CYS A 1 241 ? -11.344 -8.961 -12.039 1 98.88 241 CYS A O 1
ATOM 1810 N N . GLU A 1 242 ? -13.508 -9.477 -12.062 1 98.88 242 GLU A N 1
ATOM 1811 C CA . GLU A 1 242 ? -13.93 -8.117 -11.719 1 98.88 242 GLU A CA 1
ATOM 1812 C C . GLU A 1 242 ? -13.414 -7.715 -10.344 1 98.88 242 GLU A C 1
ATOM 1814 O O . GLU A 1 242 ? -12.844 -6.633 -10.188 1 98.88 242 GLU A O 1
ATOM 1819 N N . MET A 1 243 ? -13.602 -8.594 -9.367 1 98.88 243 MET A N 1
ATOM 1820 C CA . MET A 1 243 ? -13.164 -8.32 -8 1 98.88 243 MET A CA 1
ATOM 1821 C C . MET A 1 243 ? -11.641 -8.234 -7.926 1 98.88 243 MET A C 1
ATOM 1823 O O . MET A 1 243 ? -11.102 -7.457 -7.133 1 98.88 243 MET A O 1
ATOM 1827 N N . LEU A 1 244 ? -10.977 -9.055 -8.711 1 98.88 244 LEU A N 1
ATOM 1828 C CA . LEU A 1 244 ? -9.516 -8.969 -8.781 1 98.88 244 LEU A CA 1
ATOM 1829 C C . LEU A 1 244 ? -9.078 -7.605 -9.297 1 98.88 244 LEU A C 1
ATOM 1831 O O . LEU A 1 244 ? -8.141 -7.008 -8.758 1 98.88 244 LEU A O 1
ATOM 1835 N N . GLY A 1 245 ? -9.758 -7.102 -10.367 1 98.94 245 GLY A N 1
ATOM 1836 C CA . GLY A 1 245 ? -9.461 -5.777 -10.883 1 98.94 245 GLY A CA 1
ATOM 1837 C C . GLY A 1 245 ? -9.656 -4.68 -9.852 1 98.94 245 GLY A C 1
ATOM 1838 O O . GLY A 1 245 ? -8.812 -3.789 -9.711 1 98.94 245 GLY A O 1
ATOM 1839 N N . ARG A 1 246 ? -10.734 -4.773 -9.148 1 98.75 246 ARG A N 1
ATOM 1840 C CA . ARG A 1 246 ? -11.047 -3.781 -8.125 1 98.75 246 ARG A CA 1
ATOM 1841 C C . ARG A 1 246 ? -10.008 -3.803 -7.004 1 98.75 246 ARG A C 1
ATOM 1843 O O . ARG A 1 246 ? -9.57 -2.75 -6.539 1 98.75 246 ARG A O 1
ATOM 1850 N N . THR A 1 247 ? -9.672 -5.02 -6.578 1 98.88 247 THR A N 1
ATOM 1851 C CA . THR A 1 247 ? -8.68 -5.18 -5.52 1 98.88 247 THR A CA 1
ATOM 1852 C C . THR A 1 247 ? -7.312 -4.676 -5.973 1 98.88 247 THR A C 1
ATOM 1854 O O . THR A 1 247 ? -6.602 -4.02 -5.211 1 98.88 247 THR A O 1
ATOM 1857 N N . ALA A 1 248 ? -6.922 -4.98 -7.188 1 98.94 248 ALA A N 1
ATOM 1858 C CA . ALA A 1 248 ? -5.672 -4.48 -7.754 1 98.94 248 ALA A CA 1
ATOM 1859 C C . ALA A 1 248 ? -5.664 -2.953 -7.797 1 98.94 248 ALA A C 1
ATOM 1861 O O . ALA A 1 248 ? -4.652 -2.324 -7.473 1 98.94 248 ALA A O 1
ATOM 1862 N N . GLY A 1 249 ? -6.766 -2.387 -8.219 1 98.88 249 GLY A N 1
ATOM 1863 C CA . GLY A 1 249 ? -6.871 -0.936 -8.242 1 98.88 249 GLY A CA 1
ATOM 1864 C C . GLY A 1 249 ? -6.684 -0.306 -6.871 1 98.88 249 GLY A C 1
ATOM 1865 O O . GLY A 1 249 ? -5.945 0.673 -6.73 1 98.88 249 GLY A O 1
ATOM 1866 N N . ASN A 1 250 ? -7.34 -0.858 -5.863 1 98.94 250 ASN A N 1
ATOM 1867 C CA . ASN A 1 250 ? -7.184 -0.368 -4.496 1 98.94 250 ASN A CA 1
ATOM 1868 C C . ASN A 1 250 ? -5.738 -0.486 -4.023 1 98.94 250 ASN A C 1
ATOM 1870 O O . ASN A 1 250 ? -5.203 0.442 -3.414 1 98.94 250 ASN A O 1
ATOM 1874 N N . SER A 1 251 ? -5.133 -1.611 -4.301 1 98.88 251 SER A N 1
ATOM 1875 C CA . SER A 1 251 ? -3.746 -1.823 -3.9 1 98.88 251 SER A CA 1
ATOM 1876 C C . SER A 1 251 ? -2.811 -0.852 -4.613 1 98.88 251 SER A C 1
ATOM 1878 O O . SER A 1 251 ? -1.859 -0.347 -4.012 1 98.88 251 SER A O 1
ATOM 1880 N N . ALA A 1 252 ? -3.1 -0.6 -5.887 1 98.88 252 ALA A N 1
ATOM 1881 C CA . ALA A 1 252 ? -2.291 0.334 -6.664 1 98.88 252 ALA A CA 1
ATOM 1882 C C . ALA A 1 252 ? -2.383 1.747 -6.094 1 98.88 252 ALA A C 1
ATOM 1884 O O . ALA A 1 252 ? -1.381 2.465 -6.031 1 98.88 252 ALA A O 1
ATOM 1885 N N . LEU A 1 253 ? -3.533 2.139 -5.676 1 98.69 253 LEU A N 1
ATOM 1886 C CA . LEU A 1 253 ? -3.719 3.447 -5.055 1 98.69 253 LEU A CA 1
ATOM 1887 C C . LEU A 1 253 ? -2.953 3.539 -3.74 1 98.69 253 LEU A C 1
ATOM 1889 O O . LEU A 1 253 ? -2.387 4.586 -3.42 1 98.69 253 LEU A O 1
ATOM 1893 N N . THR A 1 254 ? -2.947 2.469 -3.002 1 98.69 254 THR A N 1
ATOM 1894 C CA . THR A 1 254 ? -2.312 2.449 -1.688 1 98.69 254 THR A CA 1
ATOM 1895 C C . THR A 1 254 ? -0.793 2.473 -1.82 1 98.69 254 THR A C 1
ATOM 1897 O O . THR A 1 254 ? -0.106 3.123 -1.028 1 98.69 254 THR A O 1
ATOM 1900 N N . LEU A 1 255 ? -0.289 1.835 -2.816 1 98.44 255 LEU A N 1
ATOM 1901 C CA . LEU A 1 255 ? 1.154 1.716 -2.998 1 98.44 255 LEU A CA 1
ATOM 1902 C C . LEU A 1 255 ? 1.688 2.848 -3.869 1 98.44 255 LEU A C 1
ATOM 1904 O O . LEU A 1 255 ? 2.895 3.102 -3.895 1 98.44 255 LEU A O 1
ATOM 1908 N N . GLY A 1 256 ? 0.804 3.514 -4.668 1 97.75 256 GLY A N 1
ATOM 1909 C CA . GLY A 1 256 ? 1.258 4.465 -5.668 1 97.75 256 GLY A CA 1
ATOM 1910 C C . GLY A 1 256 ? 1.932 3.803 -6.855 1 97.75 256 GLY A C 1
ATOM 1911 O O . GLY A 1 256 ? 2.939 4.301 -7.359 1 97.75 256 GLY A O 1
ATOM 1912 N N . SER A 1 257 ? 1.4 2.707 -7.312 1 98.31 257 SER A N 1
ATOM 1913 C CA . SER A 1 257 ? 2.104 1.841 -8.25 1 98.31 257 SER A CA 1
ATOM 1914 C C . SER A 1 257 ? 1.87 2.285 -9.695 1 98.31 257 SER A C 1
ATOM 1916 O O . SER A 1 257 ? 1.535 1.468 -10.555 1 98.31 257 SER A O 1
ATOM 1918 N N . LEU A 1 258 ? 2.184 3.488 -10.047 1 97.44 258 LEU A N 1
ATOM 1919 C CA . LEU A 1 258 ? 2.1 3.98 -11.422 1 97.44 258 LEU A CA 1
ATOM 1920 C C . LEU A 1 258 ? 3.148 3.312 -12.305 1 97.44 258 LEU A C 1
ATOM 1922 O O . LEU A 1 258 ? 3.086 3.412 -13.531 1 97.44 258 LEU A O 1
ATOM 1926 N N . GLY A 1 259 ? 4.09 2.623 -11.664 1 98.25 259 GLY A N 1
ATOM 1927 C CA . GLY A 1 259 ? 5.078 1.872 -12.422 1 98.25 259 GLY A CA 1
ATOM 1928 C C . GLY A 1 259 ? 4.504 0.632 -13.086 1 98.25 259 GLY A C 1
ATOM 1929 O O . GLY A 1 259 ? 5.168 0.001 -13.914 1 98.25 259 GLY A O 1
ATOM 1930 N N . GLY A 1 260 ? 3.316 0.269 -12.617 1 98.81 260 GLY A N 1
ATOM 1931 C CA . GLY A 1 260 ? 2.625 -0.856 -13.227 1 98.81 260 GLY A CA 1
ATOM 1932 C C . GLY A 1 260 ? 2.127 -1.87 -12.211 1 98.81 260 GLY A C 1
ATOM 1933 O O . GLY A 1 260 ? 2.551 -1.86 -11.055 1 98.81 260 GLY A O 1
ATOM 1934 N N . VAL A 1 261 ? 1.202 -2.664 -12.711 1 98.94 261 VAL A N 1
ATOM 1935 C CA . VAL A 1 261 ? 0.663 -3.803 -11.969 1 98.94 261 VAL A CA 1
ATOM 1936 C C . VAL A 1 261 ? 0.985 -5.098 -12.711 1 98.94 261 VAL A C 1
ATOM 1938 O O . VAL A 1 261 ? 0.677 -5.238 -13.898 1 98.94 261 VAL A O 1
ATOM 1941 N N . TYR A 1 262 ? 1.627 -5.98 -12.031 1 98.94 262 TYR A N 1
ATOM 1942 C CA . TYR A 1 262 ? 2.037 -7.262 -12.602 1 98.94 262 TYR A CA 1
ATOM 1943 C C . TYR A 1 262 ? 1.336 -8.422 -11.898 1 98.94 262 TYR A C 1
ATOM 1945 O O . TYR A 1 262 ? 1.575 -8.672 -10.719 1 98.94 262 TYR A O 1
ATOM 1953 N N . LEU A 1 263 ? 0.468 -9.039 -12.617 1 98.81 263 LEU A N 1
ATOM 1954 C CA . LEU A 1 263 ? -0.285 -10.188 -12.117 1 98.81 263 LEU A CA 1
ATOM 1955 C C . LEU A 1 263 ? 0.485 -11.484 -12.344 1 98.81 263 LEU A C 1
ATOM 1957 O O . LEU A 1 263 ? 0.66 -11.914 -13.484 1 98.81 263 LEU A O 1
ATOM 1961 N N . CYS A 1 264 ? 0.898 -12.031 -11.188 1 97.31 264 CYS A N 1
ATOM 1962 C CA . CYS A 1 264 ? 1.759 -13.211 -11.234 1 97.31 264 CYS A CA 1
ATOM 1963 C C . CYS A 1 264 ? 1.014 -14.453 -10.75 1 97.31 264 CYS A C 1
ATOM 1965 O O . CYS A 1 264 ? -0.091 -14.344 -10.211 1 97.31 264 CYS A O 1
ATOM 1967 N N . GLY A 1 265 ? 1.661 -15.602 -11 1 91.44 265 GLY A N 1
ATOM 1968 C CA . GLY A 1 265 ? 1.096 -16.859 -10.547 1 91.44 265 GLY A CA 1
ATOM 1969 C C . GLY A 1 265 ? 0.549 -17.703 -11.672 1 91.44 265 GLY A C 1
ATOM 1970 O O . GLY A 1 265 ? 0.485 -17.266 -12.82 1 91.44 265 GLY A O 1
ATOM 1971 N N . GLY A 1 266 ? 0.104 -18.938 -11.359 1 89.75 266 GLY A N 1
ATOM 1972 C CA . GLY A 1 266 ? -0.278 -19.922 -12.367 1 89.75 266 GLY A CA 1
ATOM 1973 C C . GLY A 1 266 ? -1.761 -19.906 -12.688 1 89.75 266 GLY A C 1
ATOM 1974 O O . GLY A 1 266 ? -2.191 -20.469 -13.695 1 89.75 266 GLY A O 1
ATOM 1975 N N . MET A 1 267 ? -2.559 -19.172 -11.961 1 94.25 267 MET A N 1
ATOM 1976 C CA . MET A 1 267 ? -4.008 -19.234 -12.109 1 94.25 267 MET A CA 1
ATOM 1977 C C . MET A 1 267 ? -4.461 -18.516 -13.367 1 94.25 267 MET A C 1
ATOM 1979 O O . MET A 1 267 ? -5.129 -19.094 -14.227 1 94.25 267 MET A O 1
ATOM 1983 N N . LEU A 1 268 ? -4.066 -17.281 -13.562 1 97.38 268 LEU A N 1
ATOM 1984 C CA . LEU A 1 268 ? -4.574 -16.438 -14.641 1 97.38 268 LEU A CA 1
ATOM 1985 C C . LEU A 1 268 ? -4.113 -16.969 -16 1 97.38 268 LEU A C 1
ATOM 1987 O O . LEU A 1 268 ? -4.91 -17.047 -16.938 1 97.38 268 LEU A O 1
ATOM 1991 N N . PRO A 1 269 ? -2.822 -17.359 -16.141 1 96.56 269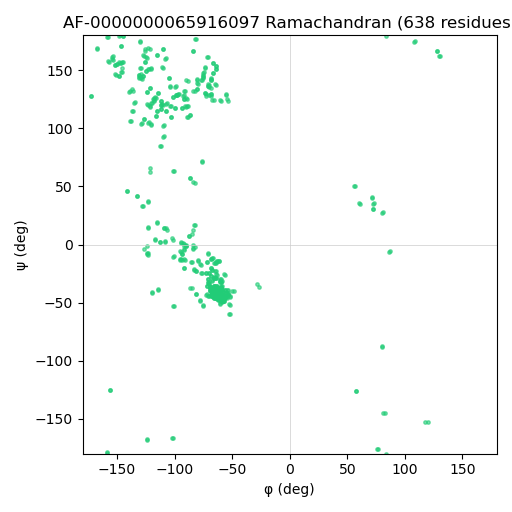 PRO A N 1
ATOM 1992 C CA . PRO A 1 269 ? -2.41 -17.938 -17.406 1 96.56 269 PRO A CA 1
ATOM 1993 C C . PRO A 1 269 ? -3.25 -19.156 -17.812 1 96.56 269 PRO A C 1
ATOM 1995 O O . PRO A 1 269 ? -3.424 -19.422 -19 1 96.56 269 PRO A O 1
ATOM 1998 N N . GLY A 1 270 ? -3.812 -19.828 -16.875 1 95.44 270 GLY A N 1
ATOM 1999 C CA . GLY A 1 270 ? -4.621 -21.016 -17.141 1 95.44 270 GLY A CA 1
ATOM 2000 C C . GLY A 1 270 ? -5.914 -20.703 -17.875 1 95.44 270 GLY A C 1
ATOM 2001 O O . GLY A 1 270 ? -6.539 -21.578 -18.453 1 95.44 270 GLY A O 1
ATOM 2002 N N . PHE A 1 271 ? -6.406 -19.484 -17.812 1 97.69 271 PHE A N 1
ATOM 2003 C CA . PHE A 1 271 ? -7.602 -19.047 -18.531 1 97.69 271 PHE A CA 1
ATOM 2004 C C . PHE A 1 271 ? -7.426 -17.641 -19.062 1 97.69 271 PHE A C 1
ATOM 2006 O O . PHE A 1 271 ? -8.32 -16.797 -18.922 1 97.69 271 PHE A O 1
ATOM 2013 N N . LEU A 1 272 ? -6.281 -17.375 -19.672 1 98.12 272 LEU A N 1
ATOM 2014 C CA . LEU A 1 272 ? -5.816 -16.062 -20.078 1 98.12 272 LEU A CA 1
ATOM 2015 C C . LEU A 1 272 ? -6.805 -15.406 -21.031 1 98.12 272 LEU A C 1
ATOM 2017 O O . LEU A 1 272 ? -7.145 -14.234 -20.875 1 98.12 272 LEU A O 1
ATOM 2021 N N . ASP A 1 273 ? -7.258 -16.094 -22.047 1 98.12 273 ASP A N 1
ATOM 2022 C CA . ASP A 1 273 ? -8.18 -15.516 -23.016 1 98.12 273 ASP A CA 1
ATOM 2023 C C . ASP A 1 273 ? -9.477 -15.062 -22.344 1 98.12 273 ASP A C 1
ATOM 2025 O O . ASP A 1 273 ? -9.992 -13.984 -22.641 1 98.12 273 ASP A O 1
ATOM 2029 N N . PHE A 1 274 ? -10.008 -15.961 -21.531 1 98.56 274 PHE A N 1
ATOM 2030 C CA . PHE A 1 274 ? -11.195 -15.602 -20.766 1 98.56 274 PHE A CA 1
ATOM 2031 C C . PHE A 1 274 ? -10.945 -14.344 -19.938 1 98.56 274 PHE A C 1
ATOM 2033 O O . PHE A 1 274 ? -11.773 -13.43 -19.938 1 98.56 274 PHE A O 1
ATOM 2040 N N . PHE A 1 275 ? -9.805 -14.266 -19.266 1 98.75 275 PHE A N 1
ATOM 2041 C CA . PHE A 1 275 ? -9.43 -13.172 -18.391 1 98.75 275 PHE A CA 1
ATOM 2042 C C . PHE A 1 275 ? -9.352 -11.859 -19.156 1 98.75 275 PHE A C 1
ATOM 2044 O O . PHE A 1 275 ? -9.859 -10.828 -18.703 1 98.75 275 PHE A O 1
ATOM 2051 N N . LEU A 1 276 ? -8.727 -11.883 -20.312 1 98.62 276 LEU A N 1
ATOM 2052 C CA . LEU A 1 276 ? -8.516 -10.68 -21.109 1 98.62 276 LEU A CA 1
ATOM 2053 C C . LEU A 1 276 ? -9.852 -10.102 -21.578 1 98.62 276 LEU A C 1
ATOM 2055 O O . LEU A 1 276 ? -9.945 -8.898 -21.859 1 98.62 276 LEU A O 1
ATOM 2059 N N . GLY A 1 277 ? -10.82 -10.945 -21.672 1 98.25 277 GLY A N 1
ATOM 2060 C CA . GLY A 1 277 ? -12.141 -10.484 -22.062 1 98.25 277 GLY A CA 1
ATOM 2061 C C . GLY A 1 277 ? -13.047 -10.18 -20.891 1 98.25 277 GLY A C 1
ATOM 2062 O O . GLY A 1 277 ? -14.203 -9.805 -21.062 1 98.25 277 GLY A O 1
ATOM 2063 N N . SER A 1 278 ? -12.602 -10.305 -19.688 1 98.69 278 SER A N 1
ATOM 2064 C CA . SER A 1 278 ? -13.398 -10.164 -18.484 1 98.69 278 SER A CA 1
ATOM 2065 C C . SER A 1 278 ? -13.555 -8.695 -18.094 1 98.69 278 SER A C 1
ATOM 2067 O O . SER A 1 278 ? -12.945 -7.816 -18.703 1 98.69 278 SER A O 1
ATOM 2069 N N . PRO A 1 279 ? -14.305 -8.375 -17.047 1 98.69 279 PRO A N 1
ATOM 2070 C CA . PRO A 1 279 ? -14.5 -6.992 -16.609 1 98.69 279 PRO A CA 1
ATOM 2071 C C . PRO A 1 279 ? -13.359 -6.484 -15.734 1 98.69 279 PRO A C 1
ATOM 2073 O O . PRO A 1 279 ? -13.5 -5.461 -15.062 1 98.69 279 PRO A O 1
ATOM 2076 N N . PHE A 1 280 ? -12.242 -7.148 -15.75 1 98.81 280 PHE A N 1
ATOM 2077 C CA . PHE A 1 280 ? -11.102 -6.754 -14.93 1 98.81 280 PHE A CA 1
ATOM 2078 C C . PHE A 1 280 ? -10.75 -5.289 -15.164 1 98.81 280 PHE A C 1
ATOM 2080 O O . PHE A 1 280 ? -10.656 -4.516 -14.211 1 98.81 280 PHE A O 1
ATOM 2087 N N . ARG A 1 281 ? -10.594 -4.891 -16.391 1 98.75 281 ARG A N 1
ATOM 2088 C CA . ARG A 1 281 ? -10.133 -3.549 -16.734 1 98.75 281 ARG A CA 1
ATOM 2089 C C . ARG A 1 281 ? -11.078 -2.486 -16.172 1 98.75 281 ARG A C 1
ATOM 2091 O O . ARG A 1 281 ? -10.633 -1.526 -15.539 1 98.75 281 ARG A O 1
ATOM 2098 N N . GLU A 1 282 ? -12.312 -2.641 -16.406 1 98.75 282 GLU A N 1
ATOM 2099 C CA . GLU A 1 282 ? -13.297 -1.65 -15.977 1 98.75 282 GLU A CA 1
ATOM 2100 C C . GLU A 1 282 ? -13.305 -1.513 -14.453 1 98.75 282 GLU A C 1
ATOM 2102 O O . GLU A 1 282 ? -13.43 -0.406 -13.922 1 98.75 282 GLU A O 1
ATOM 2107 N N . ALA A 1 283 ? -13.18 -2.631 -13.805 1 98.75 283 ALA A N 1
ATOM 2108 C CA . ALA A 1 283 ? -13.156 -2.613 -12.344 1 98.75 283 ALA A CA 1
ATOM 2109 C C . ALA A 1 283 ? -11.883 -1.965 -11.82 1 98.75 283 ALA A C 1
ATOM 2111 O O . ALA A 1 283 ? -11.906 -1.26 -10.812 1 98.75 283 ALA A O 1
ATOM 2112 N N . PHE A 1 284 ? -10.75 -2.199 -12.531 1 98.88 284 PHE A N 1
ATOM 2113 C CA . PHE A 1 284 ? -9.453 -1.646 -12.141 1 98.88 284 PHE A CA 1
ATOM 2114 C C . PHE A 1 284 ? -9.484 -0.123 -12.18 1 98.88 284 PHE A C 1
ATOM 2116 O O . PHE A 1 284 ? -8.984 0.539 -11.273 1 98.88 284 PHE A O 1
ATOM 2123 N N . VAL A 1 285 ? -10.148 0.421 -13.18 1 98.75 285 VAL A N 1
ATOM 2124 C CA . VAL A 1 285 ? -10.039 1.859 -13.398 1 98.75 285 VAL A CA 1
ATOM 2125 C C . VAL A 1 285 ? -11.203 2.574 -12.711 1 98.75 285 VAL A C 1
ATOM 2127 O O . VAL A 1 285 ? -11.258 3.807 -12.688 1 98.75 285 VAL A O 1
ATOM 2130 N N . ALA A 1 286 ? -12.18 1.843 -12.133 1 98.56 286 ALA A N 1
ATOM 2131 C CA . ALA A 1 286 ? -13.359 2.42 -11.5 1 98.56 286 ALA A CA 1
ATOM 2132 C C . ALA A 1 286 ? -13.016 3.002 -10.133 1 98.56 286 ALA A C 1
ATOM 2134 O O . ALA A 1 286 ? -13.5 2.516 -9.102 1 98.56 286 ALA A O 1
ATOM 2135 N N . LYS A 1 287 ? -12.32 4.078 -10.18 1 98.5 287 LYS A N 1
ATOM 2136 C CA . LYS A 1 287 ? -11.852 4.711 -8.945 1 98.5 287 LYS A CA 1
ATOM 2137 C C . LYS A 1 287 ? -12.227 6.188 -8.914 1 98.5 287 LYS A C 1
ATOM 2139 O O . LYS A 1 287 ? -11.469 7.012 -8.391 1 98.5 287 LYS A O 1
ATOM 2144 N N . GLY A 1 288 ? -13.383 6.508 -9.508 1 96.88 288 GLY A N 1
ATOM 2145 C CA . GLY A 1 288 ? -13.875 7.875 -9.469 1 96.88 288 GLY A CA 1
ATOM 2146 C C . GLY A 1 288 ? -12.906 8.883 -10.055 1 96.88 288 GLY A C 1
ATOM 2147 O O . GLY A 1 288 ? -12.445 8.727 -11.188 1 96.88 28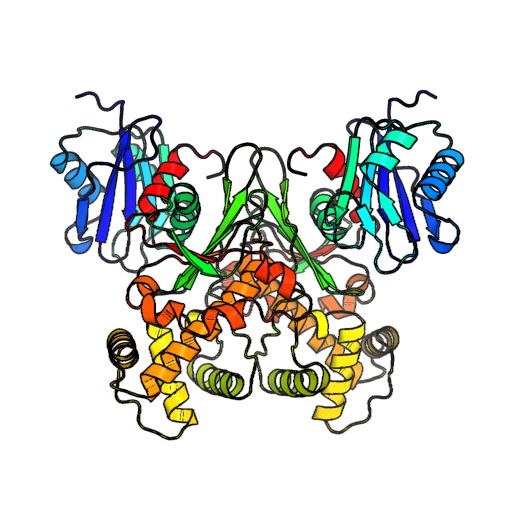8 GLY A O 1
ATOM 2148 N N . ARG A 1 289 ? -12.555 9.906 -9.352 1 94.81 289 ARG A N 1
ATOM 2149 C CA . ARG A 1 289 ? -11.695 10.992 -9.82 1 94.81 289 ARG A CA 1
ATOM 2150 C C . ARG A 1 289 ? -10.273 10.492 -10.078 1 94.81 289 ARG A C 1
ATOM 2152 O O . ARG A 1 289 ? -9.477 11.172 -10.719 1 94.81 289 ARG A O 1
ATOM 2159 N N . MET A 1 290 ? -9.938 9.273 -9.633 1 96.88 290 MET A N 1
ATOM 2160 C CA . MET A 1 290 ? -8.609 8.703 -9.844 1 96.88 290 MET A CA 1
ATOM 2161 C C . MET A 1 290 ? -8.578 7.891 -11.141 1 96.88 290 MET A C 1
ATOM 2163 O O . MET A 1 290 ? -7.539 7.324 -11.492 1 96.88 290 MET A O 1
ATOM 2167 N N . ARG A 1 291 ? -9.68 7.785 -11.867 1 98.12 291 ARG A N 1
ATOM 2168 C CA . ARG A 1 291 ? -9.75 6.969 -13.07 1 98.12 291 ARG A CA 1
ATOM 2169 C C . ARG A 1 291 ? -8.609 7.305 -14.031 1 98.12 291 ARG A C 1
ATOM 2171 O O . ARG A 1 291 ? -7.949 6.406 -14.555 1 98.12 291 ARG A O 1
ATOM 2178 N N . PRO A 1 292 ? -8.297 8.602 -14.281 1 97 292 PRO A N 1
ATOM 2179 C CA . PRO A 1 292 ? -7.203 8.891 -15.211 1 97 292 PRO A CA 1
ATOM 2180 C C . PRO A 1 292 ? -5.867 8.312 -14.758 1 97 292 PRO A C 1
ATOM 2182 O O . PRO A 1 292 ? -5.078 7.848 -15.586 1 97 292 PRO A O 1
ATOM 2185 N N . LEU A 1 293 ? -5.645 8.359 -13.469 1 96.31 293 LEU A N 1
ATOM 2186 C CA . LEU A 1 293 ? -4.426 7.789 -12.906 1 96.31 293 LEU A CA 1
ATOM 2187 C C . LEU A 1 293 ? -4.371 6.285 -13.148 1 96.31 293 LEU A C 1
ATOM 2189 O O . LEU A 1 293 ? -3.314 5.742 -13.484 1 96.31 293 LEU A O 1
ATOM 2193 N N . MET A 1 294 ? -5.52 5.633 -12.977 1 98.62 294 MET A N 1
ATOM 2194 C CA . MET A 1 294 ? -5.59 4.188 -13.156 1 98.62 294 MET A CA 1
ATOM 2195 C C . MET A 1 294 ? -5.414 3.818 -14.625 1 98.62 294 MET A C 1
ATOM 2197 O O . MET A 1 294 ? -4.754 2.83 -14.945 1 98.62 294 MET A O 1
ATOM 2201 N N . GLU A 1 295 ? -5.949 4.625 -15.484 1 98.75 295 GLU A N 1
ATOM 2202 C CA . GLU A 1 295 ? -5.82 4.391 -16.922 1 98.75 295 GLU A CA 1
ATOM 2203 C C . GLU A 1 295 ? -4.379 4.586 -17.375 1 98.75 295 GLU A C 1
ATOM 2205 O O . GLU A 1 295 ? -3.941 3.953 -18.344 1 98.75 295 GLU A O 1
ATOM 2210 N N . PHE A 1 296 ? -3.67 5.387 -16.672 1 98.12 296 PHE A N 1
ATOM 2211 C CA . PHE A 1 296 ? -2.27 5.66 -16.969 1 98.12 296 PHE A CA 1
ATOM 2212 C C . PHE A 1 296 ? -1.382 4.516 -16.5 1 98.12 296 PHE A C 1
ATOM 2214 O O . PHE A 1 296 ? -0.24 4.383 -16.938 1 98.12 296 PHE A O 1
ATOM 2221 N N . THR A 1 297 ? -1.827 3.656 -15.656 1 98.69 297 THR A N 1
ATOM 2222 C CA . THR A 1 297 ? -1.058 2.586 -15.031 1 98.69 297 THR A CA 1
ATOM 2223 C C . THR A 1 297 ? -1.19 1.289 -15.828 1 98.69 297 THR A C 1
ATOM 2225 O O . THR A 1 297 ? -2.281 0.723 -15.922 1 98.69 297 THR A O 1
ATOM 2228 N N . PRO A 1 298 ? -0.123 0.784 -16.359 1 98.88 298 PRO A N 1
ATOM 2229 C CA . PRO A 1 298 ? -0.236 -0.46 -17.125 1 98.88 298 PRO A CA 1
ATOM 2230 C C . PRO A 1 298 ? -0.403 -1.688 -16.234 1 98.88 298 PRO A C 1
ATOM 2232 O O . PRO A 1 298 ? 0.147 -1.734 -15.133 1 98.88 298 PRO A O 1
ATOM 2235 N N . VAL A 1 299 ? -1.154 -2.607 -16.734 1 98.94 299 VAL A N 1
ATOM 2236 C CA . VAL A 1 299 ? -1.349 -3.895 -16.078 1 98.94 299 VAL A CA 1
ATOM 2237 C C . VAL A 1 299 ? -0.916 -5.023 -17.016 1 98.94 299 VAL A C 1
ATOM 2239 O O . VAL A 1 299 ? -1.271 -5.035 -18.188 1 98.94 299 VAL A O 1
ATOM 2242 N N . TYR A 1 300 ? -0.172 -5.965 -16.453 1 98.94 300 TYR A N 1
ATOM 2243 C CA . TYR A 1 300 ? 0.313 -7.105 -17.219 1 98.94 300 TYR A CA 1
ATOM 2244 C C . TYR A 1 300 ? 0.03 -8.414 -16.5 1 98.94 300 TYR A C 1
ATOM 2246 O O . TYR A 1 300 ? 0.065 -8.469 -15.266 1 98.94 300 TYR A O 1
ATOM 2254 N N . VAL A 1 301 ? -0.234 -9.422 -17.266 1 98.88 301 VAL A N 1
ATOM 2255 C CA . VAL A 1 301 ? -0.112 -10.789 -16.766 1 98.88 301 VAL A CA 1
ATOM 2256 C C . VAL A 1 301 ? 1.282 -11.328 -17.078 1 98.88 301 VAL A C 1
ATOM 2258 O O . VAL A 1 301 ? 1.758 -11.227 -18.219 1 98.88 301 VAL A O 1
ATOM 2261 N N . VAL A 1 302 ? 1.941 -11.836 -16.078 1 98.75 302 VAL A N 1
ATOM 2262 C CA . VAL A 1 302 ? 3.264 -12.43 -16.234 1 98.75 302 VAL A CA 1
ATOM 2263 C C . VAL A 1 302 ? 3.125 -13.914 -16.562 1 98.75 302 VAL A C 1
ATOM 2265 O O . VAL A 1 302 ? 2.518 -14.664 -15.805 1 98.75 302 VAL A O 1
ATOM 2268 N N . THR A 1 303 ? 3.721 -14.344 -17.625 1 98.06 303 THR A N 1
ATOM 2269 C CA . THR A 1 303 ? 3.611 -15.734 -18.047 1 98.06 303 THR A CA 1
ATOM 2270 C C . THR A 1 303 ? 4.957 -16.438 -17.922 1 98.06 303 THR A C 1
ATOM 2272 O O . THR A 1 303 ? 5.07 -17.625 -18.219 1 98.06 303 THR A O 1
ATOM 2275 N N . GLU A 1 304 ? 5.969 -15.727 -17.422 1 96.5 304 GLU A N 1
ATOM 2276 C CA . GLU A 1 304 ? 7.27 -16.328 -17.141 1 96.5 304 GLU A CA 1
ATOM 2277 C C . GLU A 1 304 ? 7.16 -17.453 -16.125 1 96.5 304 GLU A C 1
ATOM 2279 O O . GLU A 1 304 ? 6.691 -17.234 -15 1 96.5 304 GLU A O 1
ATOM 2284 N N . PRO A 1 305 ? 7.617 -18.672 -16.453 1 93.12 305 PRO A N 1
ATOM 2285 C CA . PRO A 1 305 ? 7.426 -19.812 -15.562 1 93.12 305 PRO A CA 1
ATOM 2286 C C . PRO A 1 305 ? 8.32 -19.75 -14.328 1 93.12 305 PRO A C 1
ATOM 2288 O O . PRO A 1 305 ? 7.992 -20.344 -13.297 1 93.12 305 PRO A O 1
ATOM 2291 N N . TYR A 1 306 ? 9.445 -19.047 -14.406 1 95.38 306 TYR A N 1
ATOM 2292 C CA . TYR A 1 306 ? 10.414 -19.109 -13.328 1 95.38 306 TYR A CA 1
ATOM 2293 C C . TYR A 1 306 ? 10.703 -17.719 -12.758 1 95.38 306 TYR A C 1
ATOM 2295 O O . TYR A 1 306 ? 11.852 -17.391 -12.469 1 95.38 306 TYR A O 1
ATOM 2303 N N . THR A 1 307 ? 9.648 -16.875 -12.688 1 96.81 307 THR A N 1
ATOM 2304 C CA . THR A 1 307 ? 9.805 -15.516 -12.156 1 96.81 307 THR A CA 1
ATOM 2305 C C . THR A 1 307 ? 10.438 -15.555 -10.766 1 96.81 307 THR A C 1
ATOM 2307 O O . THR A 1 307 ? 11.25 -14.695 -10.422 1 96.81 307 THR A O 1
ATOM 2310 N N . GLY A 1 308 ? 10.016 -16.547 -9.961 1 96.88 308 GLY A N 1
ATOM 2311 C CA . GLY A 1 308 ? 10.57 -16.688 -8.625 1 96.88 308 GLY A CA 1
ATOM 2312 C C . GLY A 1 308 ? 12.078 -16.906 -8.633 1 96.88 308 GLY A C 1
ATOM 2313 O O . GLY A 1 308 ? 12.789 -16.359 -7.793 1 96.88 308 GLY A O 1
ATOM 2314 N N . LEU A 1 309 ? 12.602 -17.688 -9.555 1 98 309 LEU A N 1
ATOM 2315 C CA . LEU A 1 309 ? 14.031 -17.938 -9.68 1 98 309 LEU A CA 1
ATOM 2316 C C . LEU A 1 309 ? 14.758 -16.672 -10.109 1 98 309 LEU A C 1
ATOM 2318 O O . LEU A 1 309 ? 15.852 -16.375 -9.617 1 98 309 LEU A O 1
ATOM 2322 N N . LEU A 1 310 ? 14.141 -15.969 -11.023 1 98.06 310 LEU A N 1
ATOM 2323 C CA . LEU A 1 310 ? 14.703 -14.688 -11.422 1 98.06 310 LEU A CA 1
ATOM 2324 C C . LEU A 1 310 ? 14.828 -13.75 -10.227 1 98.06 310 LEU A C 1
ATOM 2326 O O . LEU A 1 310 ? 15.844 -13.07 -10.07 1 98.06 310 LEU A O 1
ATOM 2330 N N . GLY A 1 311 ? 13.797 -13.742 -9.453 1 98 311 GLY A N 1
ATOM 2331 C CA . GLY A 1 311 ? 13.805 -12.914 -8.258 1 98 311 GLY A CA 1
ATOM 2332 C C . GLY A 1 311 ? 14.875 -13.32 -7.258 1 98 311 GLY A C 1
ATOM 2333 O O . GLY A 1 311 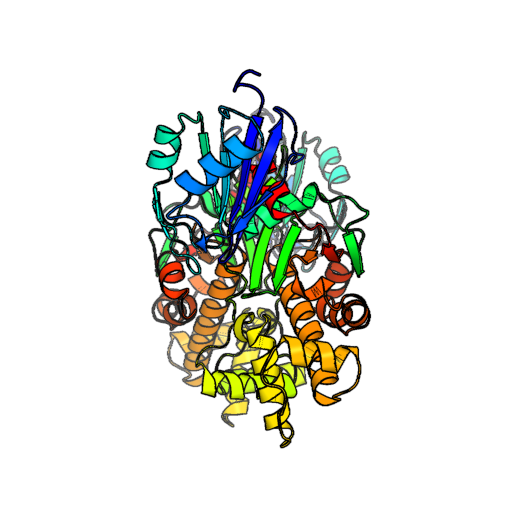? 15.539 -12.461 -6.672 1 98 311 GLY A O 1
ATOM 2334 N N . ALA A 1 312 ? 14.992 -14.609 -7.004 1 97.94 312 ALA A N 1
ATOM 2335 C CA . ALA A 1 312 ? 16.047 -15.109 -6.117 1 97.94 312 ALA A CA 1
ATOM 2336 C C . ALA A 1 312 ? 17.422 -14.719 -6.633 1 97.94 312 ALA A C 1
ATOM 2338 O O . ALA A 1 312 ? 18.312 -14.375 -5.852 1 97.94 312 ALA A O 1
ATOM 2339 N N . ALA A 1 313 ? 17.609 -14.797 -7.906 1 97.88 313 ALA A N 1
ATOM 2340 C CA . ALA A 1 313 ? 18.875 -14.391 -8.523 1 97.88 313 ALA A CA 1
ATOM 2341 C C . ALA A 1 313 ? 19.156 -12.906 -8.273 1 97.88 313 ALA A C 1
ATOM 2343 O O . ALA A 1 313 ? 20.266 -12.531 -7.898 1 97.88 313 ALA A O 1
ATOM 2344 N N . GLU A 1 314 ? 18.125 -12.141 -8.5 1 97.12 314 GLU A N 1
ATOM 2345 C CA . GLU A 1 314 ? 18.25 -10.703 -8.258 1 97.12 314 GLU A CA 1
ATOM 2346 C C . GLU A 1 314 ? 18.594 -10.422 -6.797 1 97.12 314 GLU A C 1
ATOM 2348 O O . GLU A 1 314 ? 19.375 -9.508 -6.504 1 97.12 314 GLU A O 1
ATOM 2353 N N . ALA A 1 315 ? 18.078 -11.148 -5.906 1 96.69 315 ALA A N 1
ATOM 2354 C CA . ALA A 1 315 ? 18.266 -10.945 -4.469 1 96.69 315 ALA A CA 1
ATOM 2355 C C . ALA A 1 315 ? 19.719 -11.172 -4.066 1 96.69 315 ALA A C 1
ATOM 2357 O O . ALA A 1 315 ? 20.203 -10.57 -3.105 1 96.69 315 ALA A O 1
ATOM 2358 N N . LEU A 1 316 ? 20.422 -12.031 -4.812 1 96 316 LEU A N 1
ATOM 2359 C CA . LEU A 1 316 ? 21.812 -12.344 -4.484 1 96 316 LEU A CA 1
ATOM 2360 C C . LEU A 1 316 ? 22.656 -11.07 -4.398 1 96 316 LEU A C 1
ATOM 2362 O O . LEU A 1 316 ? 23.422 -10.891 -3.453 1 96 316 LEU A O 1
ATOM 2366 N N . GLY A 1 317 ? 22.453 -10.211 -5.34 1 92.94 317 GLY A N 1
ATOM 2367 C CA . GLY A 1 317 ? 23.266 -9.008 -5.402 1 92.94 317 GLY A CA 1
ATOM 2368 C C . GLY A 1 317 ? 22.562 -7.777 -4.867 1 92.94 317 GLY A C 1
ATOM 2369 O O . GLY A 1 317 ? 23.094 -6.668 -4.941 1 92.94 317 GLY A O 1
ATOM 2370 N N . ASN A 1 318 ? 21.391 -7.895 -4.348 1 93.75 318 ASN A N 1
ATOM 2371 C CA . ASN A 1 318 ? 20.594 -6.762 -3.883 1 93.75 318 ASN A CA 1
ATOM 2372 C C . ASN A 1 318 ? 20.906 -6.422 -2.428 1 93.75 318 ASN A C 1
ATOM 2374 O O . ASN A 1 318 ? 20.656 -7.223 -1.528 1 93.75 318 ASN A O 1
ATOM 2378 N N . SER A 1 319 ? 21.359 -5.258 -2.211 1 91.5 319 SER A N 1
ATOM 2379 C CA . SER A 1 319 ? 21.812 -4.855 -0.882 1 91.5 319 SER A CA 1
ATOM 2380 C C . SER A 1 319 ? 20.641 -4.492 0.013 1 91.5 319 SER A C 1
ATOM 2382 O O . SER A 1 319 ? 20.781 -4.355 1.228 1 91.5 319 SER A O 1
ATOM 2384 N N . GLU A 1 320 ? 19.453 -4.309 -0.574 1 93.06 320 GLU A N 1
ATOM 2385 C CA . GLU A 1 320 ? 18.266 -3.943 0.195 1 93.06 320 GLU A CA 1
ATOM 2386 C C . GLU A 1 320 ? 17.516 -5.184 0.671 1 93.06 320 GLU A C 1
ATOM 2388 O O . GLU A 1 320 ? 16.469 -5.07 1.322 1 93.06 320 GLU A O 1
ATOM 2393 N N . VAL A 1 321 ? 18.078 -6.309 0.281 1 91.44 321 VAL A N 1
ATOM 2394 C CA . VAL A 1 321 ? 17.469 -7.578 0.663 1 91.44 321 VAL A CA 1
ATOM 2395 C C . VAL A 1 321 ? 18.406 -8.344 1.594 1 91.44 321 VAL A C 1
ATOM 2397 O O . VAL A 1 321 ? 19.625 -8.305 1.424 1 91.44 321 VAL A O 1
ATOM 2400 N N . MET B 1 1 ? 24.719 39.594 5.973 1 35.25 1 MET B N 1
ATOM 2401 C CA . MET B 1 1 ? 24.859 38.188 6.383 1 35.25 1 MET B CA 1
ATOM 2402 C C . MET B 1 1 ? 24.609 37.25 5.207 1 35.25 1 MET B C 1
ATOM 2404 O O . MET B 1 1 ? 23.578 37.344 4.543 1 35.25 1 MET B O 1
ATOM 2408 N N . THR B 1 2 ? 25.578 36.562 4.539 1 44.44 2 THR B N 1
ATOM 2409 C CA . THR B 1 2 ? 25.844 35.875 3.275 1 44.44 2 THR B CA 1
ATOM 2410 C C . THR B 1 2 ? 24.766 34.812 2.992 1 44.44 2 THR B C 1
ATOM 2412 O O . THR B 1 2 ? 24.25 34.188 3.916 1 44.44 2 THR B O 1
ATOM 2415 N N . ALA B 1 3 ? 24.094 34.844 1.922 1 52.84 3 ALA B N 1
ATOM 2416 C CA . ALA B 1 3 ? 23.141 33.969 1.212 1 52.84 3 ALA B CA 1
ATOM 2417 C C . ALA B 1 3 ? 23.359 32.5 1.557 1 52.84 3 ALA B C 1
ATOM 2419 O O . ALA B 1 3 ? 22.438 31.703 1.46 1 52.84 3 ALA B O 1
ATOM 2420 N N . GLU B 1 4 ? 24.562 32.031 1.751 1 60.94 4 GLU B N 1
ATOM 2421 C CA . GLU B 1 4 ? 25.125 30.719 1.431 1 60.94 4 GLU B CA 1
ATOM 2422 C C . GLU B 1 4 ? 24.828 29.719 2.537 1 60.94 4 GLU B C 1
ATOM 2424 O O . GLU B 1 4 ? 25.047 28.516 2.359 1 60.94 4 GLU B O 1
ATOM 2429 N N . HIS B 1 5 ? 23.938 30.094 3.557 1 85.69 5 HIS B N 1
ATOM 2430 C CA . HIS B 1 5 ? 23.984 29.109 4.625 1 85.69 5 HIS B CA 1
ATOM 2431 C C . HIS B 1 5 ? 22.594 28.547 4.902 1 85.69 5 HIS B C 1
ATOM 2433 O O . HIS B 1 5 ? 22.453 27.625 5.719 1 85.69 5 HIS B O 1
ATOM 2439 N N . TYR B 1 6 ? 21.609 29.094 4.121 1 95.31 6 TYR B N 1
ATOM 2440 C CA . TYR B 1 6 ? 20.25 28.672 4.438 1 95.31 6 TYR B CA 1
ATOM 2441 C C . TYR B 1 6 ? 19.562 28.109 3.207 1 95.31 6 TYR B C 1
ATOM 2443 O O . TYR B 1 6 ? 19.906 28.453 2.076 1 95.31 6 TYR B O 1
ATOM 2451 N N . SER B 1 7 ? 18.703 27.219 3.41 1 97.94 7 SER B N 1
ATOM 2452 C CA . SER B 1 7 ? 17.688 26.781 2.455 1 97.94 7 SER B CA 1
ATOM 2453 C C . SER B 1 7 ? 16.281 27.188 2.902 1 97.94 7 SER B C 1
ATOM 2455 O O . SER B 1 7 ? 16.047 27.438 4.09 1 97.94 7 SER B O 1
ATOM 2457 N N . LEU B 1 8 ? 15.422 27.359 1.944 1 98.19 8 LEU B N 1
ATOM 2458 C CA . LEU B 1 8 ? 14.023 27.688 2.219 1 98.19 8 LEU B CA 1
ATOM 2459 C C . LEU B 1 8 ? 13.156 26.438 2.188 1 98.19 8 LEU B C 1
ATOM 2461 O O . LEU B 1 8 ? 13.258 25.625 1.267 1 98.19 8 LEU B O 1
ATOM 2465 N N . VAL B 1 9 ? 12.344 26.219 3.234 1 98.62 9 VAL B N 1
ATOM 2466 C CA . VAL B 1 9 ? 11.344 25.156 3.219 1 98.62 9 VAL B CA 1
ATOM 2467 C C . VAL B 1 9 ? 9.961 25.75 3.441 1 98.62 9 VAL B C 1
ATOM 2469 O O . VAL B 1 9 ? 9.82 26.812 4.051 1 98.62 9 VAL B O 1
ATOM 2472 N N . GLY B 1 10 ? 8.992 25.094 2.902 1 98.31 10 GLY B N 1
ATOM 2473 C CA . GLY B 1 10 ? 7.629 25.609 3.031 1 98.31 10 GLY B CA 1
ATOM 2474 C C . GLY B 1 10 ? 6.582 24.516 2.994 1 98.31 10 GLY B C 1
ATOM 2475 O O . GLY B 1 10 ? 6.836 23.422 2.488 1 98.31 10 GLY B O 1
ATOM 2476 N N . ASP B 1 11 ? 5.512 24.75 3.555 1 96.88 11 ASP B N 1
ATOM 2477 C CA . ASP B 1 11 ? 4.273 23.969 3.553 1 96.88 11 ASP B CA 1
ATOM 2478 C C . ASP B 1 11 ? 3.078 24.844 3.182 1 96.88 11 ASP B C 1
ATOM 2480 O O . ASP B 1 11 ? 2.611 25.641 3.994 1 96.88 11 ASP B O 1
ATOM 2484 N N . ILE B 1 12 ? 2.645 24.672 1.986 1 95.81 12 ILE B N 1
ATOM 2485 C CA . ILE B 1 12 ? 1.656 25.578 1.41 1 95.81 12 ILE B CA 1
ATOM 2486 C C . ILE B 1 12 ? 0.307 24.875 1.308 1 95.81 12 ILE B C 1
ATOM 2488 O O . ILE B 1 12 ? 0.154 23.922 0.539 1 95.81 12 ILE B O 1
ATOM 2492 N N . GLY B 1 13 ? -0.67 25.359 2.055 1 91.25 13 GLY B N 1
ATOM 2493 C CA . GLY B 1 13 ? -2.035 24.875 2 1 91.25 13 GLY B CA 1
ATOM 2494 C C . GLY B 1 13 ? -2.967 25.766 1.21 1 91.25 13 GLY B C 1
ATOM 2495 O O . GLY B 1 13 ? -2.514 26.594 0.408 1 91.25 13 GLY B O 1
ATOM 2496 N N . GLY B 1 14 ? -4.191 25.562 1.333 1 87.88 14 GLY B N 1
ATOM 2497 C CA . GLY B 1 14 ? -5.184 26.359 0.626 1 87.88 14 GLY B CA 1
ATOM 2498 C C . GLY B 1 14 ? -5.301 27.766 1.151 1 87.88 14 GLY B C 1
ATOM 2499 O O . GLY B 1 14 ? -5.629 28.688 0.4 1 87.88 14 GLY B O 1
ATOM 2500 N N . THR B 1 15 ? -5.027 27.969 2.43 1 90.19 15 THR B N 1
ATOM 2501 C CA . THR B 1 15 ? -5.301 29.266 3.057 1 90.19 15 THR B CA 1
ATOM 2502 C C . THR B 1 15 ? -4.004 29.953 3.479 1 90.19 15 THR B C 1
ATOM 2504 O O . THR B 1 15 ? -3.877 31.172 3.373 1 90.19 15 THR B O 1
ATOM 2507 N N . ASN B 1 16 ? -3.125 29.141 3.941 1 94 16 ASN B N 1
ATOM 2508 C CA . ASN B 1 16 ? -1.894 29.688 4.492 1 94 16 ASN B CA 1
ATOM 2509 C C . ASN B 1 16 ? -0.66 29 3.916 1 94 16 ASN B C 1
ATOM 2511 O O . ASN B 1 16 ? -0.721 27.844 3.518 1 94 16 ASN B O 1
ATOM 2515 N N . ALA B 1 17 ? 0.335 29.719 3.893 1 96.88 17 ALA B N 1
ATOM 2516 C CA . ALA B 1 17 ? 1.667 29.203 3.572 1 96.88 17 ALA B CA 1
ATOM 2517 C C . ALA B 1 17 ? 2.611 29.359 4.762 1 96.88 17 ALA B C 1
ATOM 2519 O O . ALA B 1 17 ? 2.73 30.453 5.332 1 96.88 17 ALA B O 1
ATOM 2520 N N . ARG B 1 18 ? 3.209 28.297 5.133 1 97.75 18 ARG B N 1
ATOM 2521 C CA . ARG B 1 18 ? 4.23 28.312 6.176 1 97.75 18 ARG B CA 1
ATOM 2522 C C . ARG B 1 18 ? 5.629 28.266 5.574 1 97.75 18 ARG B C 1
ATOM 2524 O O . ARG B 1 18 ? 5.918 27.391 4.742 1 97.75 18 ARG B O 1
ATOM 2531 N N . PHE B 1 19 ? 6.438 29.188 5.953 1 98.5 19 PHE B N 1
ATOM 2532 C CA . PHE B 1 19 ? 7.82 29.219 5.488 1 98.5 19 PHE B CA 1
ATOM 2533 C C . PHE B 1 19 ? 8.789 29.141 6.66 1 98.5 19 PHE B C 1
ATOM 2535 O O . PHE B 1 19 ? 8.461 29.547 7.777 1 98.5 19 PHE B O 1
ATOM 2542 N N . ALA B 1 20 ? 9.914 28.594 6.391 1 98.56 20 ALA B N 1
ATOM 2543 C CA . ALA B 1 20 ? 10.992 28.516 7.371 1 98.56 20 ALA B CA 1
ATOM 2544 C C . ALA B 1 20 ? 12.352 28.453 6.684 1 98.56 20 ALA B C 1
ATOM 2546 O O . ALA B 1 20 ? 12.43 28.219 5.473 1 98.56 20 ALA B O 1
ATOM 2547 N N . LEU B 1 21 ? 13.367 28.734 7.398 1 98.12 21 LEU B N 1
ATOM 2548 C CA . LEU B 1 21 ? 14.742 28.562 6.957 1 98.12 21 LEU B CA 1
ATOM 2549 C C . LEU B 1 21 ? 15.383 27.344 7.613 1 98.12 21 LEU B C 1
ATOM 2551 O O . LEU B 1 21 ? 15.039 27 8.742 1 98.12 21 LEU B O 1
ATOM 2555 N N . VAL B 1 22 ? 16.203 26.672 6.859 1 97.62 22 VAL B N 1
ATOM 2556 C CA . VAL B 1 22 ? 16.984 25.562 7.387 1 97.62 22 VAL B CA 1
ATOM 2557 C C . VAL B 1 22 ? 18.469 25.812 7.121 1 97.62 22 VAL B C 1
ATOM 2559 O O . VAL B 1 22 ? 18.859 26.078 5.984 1 97.62 22 VAL B O 1
ATOM 2562 N N . LYS B 1 23 ? 19.266 25.656 8.156 1 95.38 23 LYS B N 1
ATOM 2563 C CA . LYS B 1 23 ? 20.703 25.828 7.988 1 95.38 23 LYS B CA 1
ATOM 2564 C C . LYS B 1 23 ? 21.312 24.641 7.234 1 95.38 23 LYS B C 1
ATOM 2566 O O . LYS B 1 23 ? 20.797 23.516 7.312 1 95.38 23 LYS B O 1
ATOM 2571 N N . GLN B 1 24 ? 22.375 24.969 6.586 1 89.31 24 GLN B N 1
ATOM 2572 C CA . GLN B 1 24 ? 23.078 23.891 5.902 1 89.31 24 GLN B CA 1
ATOM 2573 C C . GLN B 1 24 ? 23.438 22.766 6.871 1 89.31 24 GLN B C 1
ATOM 2575 O O . GLN B 1 24 ? 23.953 23.016 7.961 1 89.31 24 GLN B O 1
ATOM 2580 N N . GLY B 1 25 ? 23.078 21.547 6.48 1 85.25 25 GLY B N 1
ATOM 2581 C CA . GLY B 1 25 ? 23.422 20.391 7.297 1 85.25 25 GLY B CA 1
ATOM 2582 C C . GLY B 1 25 ? 22.391 20.109 8.375 1 85.25 25 GLY B C 1
ATOM 2583 O O . GLY B 1 25 ? 22.5 19.109 9.102 1 85.25 25 GLY B O 1
ATOM 2584 N N . SER B 1 26 ? 21.422 20.984 8.5 1 91.5 26 SER B N 1
ATOM 2585 C CA . SER B 1 26 ? 20.391 20.812 9.508 1 91.5 26 SER B CA 1
ATOM 2586 C C . SER B 1 26 ? 19.062 20.422 8.875 1 91.5 26 SER B C 1
ATOM 2588 O O . SER B 1 26 ? 18.891 20.531 7.66 1 91.5 26 SER B O 1
ATOM 2590 N N . ILE B 1 27 ? 18.219 19.859 9.664 1 92.88 27 ILE B N 1
ATOM 2591 C CA . ILE B 1 27 ? 16.859 19.562 9.227 1 92.88 27 ILE B CA 1
ATOM 2592 C C . ILE B 1 27 ? 15.867 20.359 10.07 1 92.88 27 ILE B C 1
ATOM 2594 O O . ILE B 1 27 ? 14.648 20.25 9.883 1 92.88 27 ILE B O 1
ATOM 2598 N N . GLU B 1 28 ? 16.344 21.203 10.945 1 95.19 28 GLU B N 1
ATOM 2599 C CA . GLU B 1 28 ? 15.484 21.938 11.875 1 95.19 28 GLU B CA 1
ATOM 2600 C C . GLU B 1 28 ? 15.047 23.281 11.289 1 95.19 28 GLU B C 1
ATOM 2602 O O . GLU B 1 28 ? 15.875 24.156 11.055 1 95.19 28 GLU B O 1
ATOM 2607 N N . PRO B 1 29 ? 13.766 23.438 11.133 1 97.31 29 PRO B N 1
ATOM 2608 C CA . PRO B 1 29 ? 13.289 24.734 10.641 1 97.31 29 PRO B CA 1
ATOM 2609 C C . PRO B 1 29 ? 13.438 25.844 11.672 1 97.31 29 PRO B C 1
ATOM 2611 O O . PRO B 1 29 ? 13.227 25.625 12.859 1 97.31 29 PRO B O 1
ATOM 2614 N N . GLU B 1 30 ? 13.852 26.938 11.234 1 96.5 30 GLU B N 1
ATOM 2615 C CA . GLU B 1 30 ? 13.922 28.141 12.062 1 96.5 30 GLU B CA 1
ATOM 2616 C C . GLU B 1 30 ? 13.195 29.312 11.406 1 96.5 30 GLU B C 1
ATOM 2618 O O . GLU B 1 30 ? 12.867 29.25 10.219 1 96.5 30 GLU B O 1
ATOM 2623 N N . ALA B 1 31 ? 12.859 30.344 12.156 1 97.56 31 ALA B N 1
ATOM 2624 C CA . ALA B 1 31 ? 12.219 31.562 11.68 1 97.56 31 ALA B CA 1
ATOM 2625 C C . ALA B 1 31 ? 10.914 31.25 10.953 1 97.56 31 ALA B C 1
ATOM 2627 O O . ALA B 1 31 ? 10.703 31.703 9.828 1 97.56 31 ALA B O 1
ATOM 2628 N N . ILE B 1 32 ? 10.086 30.5 11.547 1 98.19 32 ILE B N 1
ATOM 2629 C CA . ILE B 1 32 ? 8.828 30.062 10.938 1 98.19 32 ILE B CA 1
ATOM 2630 C C . ILE B 1 32 ? 7.848 31.234 10.883 1 98.19 32 ILE B C 1
ATOM 2632 O O . ILE B 1 32 ? 7.668 31.938 11.875 1 98.19 32 ILE B O 1
ATOM 2636 N N . GLU B 1 33 ? 7.312 31.484 9.742 1 98 33 GLU B N 1
ATOM 2637 C CA . GLU B 1 33 ? 6.254 32.469 9.539 1 98 33 GLU B CA 1
ATOM 2638 C C . GLU B 1 33 ? 5.086 31.859 8.766 1 98 33 GLU B C 1
ATOM 2640 O O . GLU B 1 33 ? 5.281 31.031 7.871 1 98 33 GLU B O 1
ATOM 2645 N N . VAL B 1 34 ? 3.936 32.281 9.133 1 97.62 34 VAL B N 1
ATOM 2646 C CA . VAL B 1 34 ? 2.715 31.859 8.445 1 97.62 34 VAL B CA 1
ATOM 2647 C C . VAL B 1 34 ? 2.137 33.062 7.684 1 97.62 34 VAL B C 1
ATOM 2649 O O . VAL B 1 34 ? 1.864 34.094 8.273 1 97.62 34 VAL B O 1
ATOM 2652 N N . LEU B 1 35 ? 2.018 32.906 6.391 1 97.88 35 LEU B N 1
ATOM 2653 C CA . LEU B 1 35 ? 1.495 33.969 5.535 1 97.88 35 LEU B CA 1
ATOM 2654 C C . LEU B 1 35 ? 0.163 33.562 4.918 1 97.88 35 LEU B C 1
ATOM 2656 O O . LEU B 1 35 ? 0.049 32.469 4.336 1 97.88 35 LEU B O 1
ATOM 2660 N N . PRO B 1 36 ? -0.841 34.406 5.012 1 96.94 36 PRO B N 1
ATOM 2661 C CA . PRO B 1 36 ? -2.09 34.125 4.305 1 96.94 36 PRO B CA 1
ATOM 2662 C C . PRO B 1 36 ? -1.934 34.156 2.787 1 96.94 36 PRO B C 1
ATOM 2664 O O . PRO B 1 36 ? -1.53 35.188 2.236 1 96.94 36 PRO B O 1
ATOM 2667 N N . CYS B 1 37 ? -2.283 33.125 2.156 1 96.56 37 CYS B N 1
ATOM 2668 C CA . CYS B 1 37 ? -2.109 33.031 0.711 1 96.56 37 CYS B CA 1
ATOM 2669 C C . CYS B 1 37 ? -2.871 34.125 0.003 1 96.56 37 CYS B C 1
ATOM 2671 O O . CYS B 1 37 ? -2.408 34.656 -1.007 1 96.56 37 CYS B O 1
ATOM 2673 N N . ARG B 1 38 ? -3.996 34.531 0.558 1 95.19 38 ARG B N 1
ATOM 2674 C CA . ARG B 1 38 ? -4.883 35.531 -0.057 1 95.19 38 ARG B CA 1
ATOM 2675 C C . ARG B 1 38 ? -4.199 36.875 -0.176 1 95.19 38 ARG B C 1
ATOM 2677 O O . ARG B 1 38 ? -4.59 37.719 -1.003 1 95.19 38 ARG B O 1
ATOM 2684 N N . ASP B 1 39 ? -3.242 37.125 0.587 1 97.12 39 ASP B N 1
ATOM 2685 C CA . ASP B 1 39 ? -2.604 38.438 0.645 1 97.12 39 ASP B CA 1
ATOM 2686 C C . ASP B 1 39 ? -1.552 38.594 -0.452 1 97.12 39 ASP B C 1
ATOM 2688 O O . ASP B 1 39 ? -0.994 39.688 -0.643 1 97.12 39 ASP B O 1
ATOM 2692 N N . TYR B 1 40 ? -1.318 37.531 -1.219 1 97.56 40 TYR B N 1
ATOM 2693 C CA . TYR B 1 40 ? -0.267 37.562 -2.229 1 97.56 40 TYR B CA 1
ATOM 2694 C C . TYR B 1 40 ? -0.801 37.094 -3.576 1 97.56 40 TYR B C 1
ATOM 2696 O O . TYR B 1 40 ? -1.645 36.188 -3.637 1 97.56 40 TYR B O 1
ATOM 2704 N N . GLU B 1 41 ? -0.287 37.656 -4.598 1 95.88 41 GLU B N 1
ATOM 2705 C CA . GLU B 1 41 ? -0.725 37.281 -5.934 1 95.88 41 GLU B CA 1
ATOM 2706 C C . GLU B 1 41 ? -0.279 35.844 -6.273 1 95.88 41 GLU B C 1
ATOM 2708 O O . GLU B 1 41 ? -0.985 35.125 -6.977 1 95.88 41 GLU B O 1
ATOM 2713 N N . ASN B 1 42 ? 0.928 35.562 -5.859 1 96.44 42 ASN B N 1
ATOM 2714 C CA . ASN B 1 42 ? 1.469 34.25 -6.125 1 96.44 42 ASN B CA 1
ATOM 2715 C C . ASN B 1 42 ? 2.609 33.906 -5.168 1 96.44 42 ASN B C 1
ATOM 2717 O O . ASN B 1 42 ? 2.936 34.688 -4.277 1 96.44 42 ASN B O 1
ATOM 2721 N N . LEU B 1 43 ? 3.176 32.688 -5.379 1 96.31 43 LEU B N 1
ATOM 2722 C CA . LEU B 1 43 ? 4.215 32.125 -4.523 1 96.31 43 LEU B CA 1
ATOM 2723 C C . LEU B 1 43 ? 5.406 33.094 -4.426 1 96.31 43 LEU B C 1
ATOM 2725 O O . LEU B 1 43 ? 5.969 33.281 -3.342 1 96.31 43 LEU B O 1
ATOM 2729 N N . ASP B 1 44 ? 5.863 33.688 -5.547 1 95.69 44 ASP B N 1
ATOM 2730 C CA . ASP B 1 44 ? 7.086 34.469 -5.605 1 95.69 44 ASP B CA 1
ATOM 2731 C C . ASP B 1 44 ? 7.004 35.688 -4.66 1 95.69 44 ASP B C 1
ATOM 2733 O O . ASP B 1 44 ? 7.938 35.938 -3.898 1 95.69 44 ASP B O 1
ATOM 2737 N N . GLN B 1 45 ? 5.863 36.312 -4.668 1 96.75 45 GLN B N 1
ATOM 2738 C CA . GLN B 1 45 ? 5.691 37.469 -3.803 1 96.75 45 GLN B CA 1
ATOM 2739 C C . GLN B 1 45 ? 5.715 37.094 -2.332 1 96.75 45 GLN B C 1
ATOM 2741 O O . GLN B 1 45 ? 6.25 37.812 -1.493 1 96.75 45 GLN B O 1
ATOM 2746 N N . ALA B 1 46 ? 5.09 36 -2.025 1 97.81 46 ALA B N 1
ATOM 2747 C CA . ALA B 1 46 ? 5.074 35.5 -0.648 1 97.81 46 ALA B CA 1
ATOM 2748 C C . ALA B 1 46 ? 6.488 35.188 -0.166 1 97.81 46 ALA B C 1
ATOM 2750 O O . ALA B 1 46 ? 6.852 35.5 0.968 1 97.81 46 ALA B O 1
ATOM 2751 N N . VAL B 1 47 ? 7.277 34.594 -1.011 1 97.75 47 VAL B N 1
ATOM 2752 C CA . VAL B 1 47 ? 8.641 34.188 -0.666 1 97.75 47 VAL B CA 1
ATOM 2753 C C . VAL B 1 47 ? 9.484 35.469 -0.437 1 97.75 47 VAL B C 1
ATOM 2755 O O . VAL B 1 47 ? 10.25 35.531 0.526 1 97.75 47 VAL B O 1
ATOM 2758 N N . VAL B 1 48 ? 9.328 36.406 -1.338 1 97.44 48 VAL B N 1
ATOM 2759 C CA . VAL B 1 48 ? 10.062 37.656 -1.206 1 97.44 48 VAL B CA 1
ATOM 2760 C C . VAL B 1 48 ? 9.727 38.312 0.13 1 97.44 48 VAL B C 1
ATOM 2762 O O . VAL B 1 48 ? 10.625 38.719 0.867 1 97.44 48 VAL B O 1
ATOM 2765 N N . THR B 1 49 ? 8.438 38.375 0.357 1 98.06 49 THR B N 1
ATOM 2766 C CA . THR B 1 49 ? 7.977 38.969 1.604 1 98.06 49 THR B CA 1
ATOM 2767 C C . THR B 1 49 ? 8.562 38.25 2.807 1 98.06 49 THR B C 1
ATOM 2769 O O . THR B 1 49 ? 9.031 38.875 3.756 1 98.06 49 THR B O 1
ATOM 2772 N N . TYR B 1 50 ? 8.539 36.938 2.805 1 98.19 50 TYR B N 1
ATOM 2773 C CA . TYR B 1 50 ? 9.062 36.156 3.906 1 98.19 50 TYR B CA 1
ATOM 2774 C C . TYR B 1 50 ? 10.547 36.438 4.121 1 98.19 50 TYR B C 1
ATOM 2776 O O . TYR B 1 50 ? 10.977 36.688 5.246 1 98.19 50 TYR B O 1
ATOM 2784 N N . LEU B 1 51 ? 11.312 36.344 3.047 1 96.94 51 LEU B N 1
ATOM 2785 C CA . LEU B 1 51 ? 12.758 36.562 3.148 1 96.94 51 LEU B CA 1
ATOM 2786 C C . LEU B 1 51 ? 13.086 37.938 3.678 1 96.94 51 LEU B C 1
ATOM 2788 O O . LEU B 1 51 ? 14 38.094 4.48 1 96.94 51 LEU B O 1
ATOM 2792 N N . GLU B 1 52 ? 12.305 38.906 3.248 1 96.62 52 GLU B N 1
ATOM 2793 C CA . GLU B 1 52 ? 12.484 40.25 3.75 1 96.62 52 GLU B CA 1
ATOM 2794 C C . GLU B 1 52 ? 12.219 40.344 5.25 1 96.62 52 GLU B C 1
ATOM 2796 O O . GLU B 1 52 ? 12.977 40.969 5.992 1 96.62 52 GLU B O 1
ATOM 2801 N N . ARG B 1 53 ? 11.164 39.719 5.652 1 97 53 ARG B N 1
ATOM 2802 C CA . ARG B 1 53 ? 10.742 39.75 7.051 1 97 53 ARG B CA 1
ATOM 2803 C C . ARG B 1 53 ? 11.805 39.156 7.957 1 97 53 ARG B C 1
ATOM 2805 O O . ARG B 1 53 ? 12.016 39.594 9.078 1 97 53 ARG B O 1
ATOM 2812 N N . VAL B 1 54 ? 12.414 38.094 7.488 1 95.94 54 VAL B N 1
ATOM 2813 C CA . VAL B 1 54 ? 13.344 37.375 8.352 1 95.94 54 VAL B CA 1
ATOM 2814 C C . VAL B 1 54 ? 14.758 37.906 8.148 1 95.94 54 VAL B C 1
ATOM 2816 O O . VAL B 1 54 ? 15.703 37.469 8.805 1 95.94 54 VAL B O 1
ATOM 2819 N N . GLY B 1 55 ? 14.977 38.812 7.227 1 94.56 55 GLY B N 1
ATOM 2820 C CA . GLY B 1 55 ? 16.234 39.531 7.055 1 94.56 55 GLY B CA 1
ATOM 2821 C C . GLY B 1 55 ? 17.266 38.719 6.297 1 94.56 55 GLY B C 1
ATOM 2822 O O . GLY B 1 55 ? 18.469 38.812 6.59 1 94.56 55 GLY B O 1
ATOM 2823 N N . VAL B 1 56 ? 16.859 37.812 5.434 1 93.5 56 VAL B N 1
ATOM 2824 C CA . VAL B 1 56 ? 17.766 37 4.617 1 93.5 56 VAL B CA 1
ATOM 2825 C C . VAL B 1 56 ? 17.625 37.406 3.15 1 93.5 56 VAL B C 1
ATOM 2827 O O . VAL B 1 56 ? 16.516 37.438 2.607 1 93.5 56 VAL B O 1
ATOM 2830 N N . ALA B 1 57 ? 18.703 37.781 2.533 1 90.31 57 ALA B N 1
ATOM 2831 C CA . ALA B 1 57 ? 18.688 38.281 1.171 1 90.31 57 ALA B CA 1
ATOM 2832 C C . ALA B 1 57 ? 18.422 37.188 0.159 1 90.31 57 ALA B C 1
ATOM 2834 O O . ALA B 1 57 ? 17.734 37.406 -0.848 1 90.31 57 ALA B O 1
ATOM 2835 N N . SER B 1 58 ? 19.078 36.031 0.394 1 91.88 58 SER B N 1
ATOM 2836 C CA . SER B 1 58 ? 18.922 34.906 -0.533 1 91.88 58 SER B CA 1
ATOM 2837 C C . SER B 1 58 ? 19.172 33.594 0.159 1 91.88 58 SER B C 1
ATOM 2839 O O . SER B 1 58 ? 19.766 33.531 1.239 1 91.88 58 SER B O 1
ATOM 2841 N N . VAL B 1 59 ? 18.656 32.531 -0.436 1 95.94 59 VAL B N 1
ATOM 2842 C CA . VAL B 1 59 ? 18.891 31.156 0.024 1 95.94 59 VAL B CA 1
ATOM 2843 C C . VAL B 1 59 ? 19.469 30.328 -1.117 1 95.94 59 VAL B C 1
ATOM 2845 O O . VAL B 1 59 ? 19.359 30.703 -2.287 1 95.94 59 VAL B O 1
ATOM 2848 N N . ARG B 1 60 ? 20.078 29.25 -0.768 1 95.06 60 ARG B N 1
ATOM 2849 C CA . ARG B 1 60 ? 20.766 28.422 -1.756 1 95.06 60 ARG B CA 1
ATOM 2850 C C . ARG B 1 60 ? 19.781 27.578 -2.557 1 95.06 60 ARG B C 1
ATOM 2852 O O . ARG B 1 60 ? 19.922 27.453 -3.775 1 95.06 60 ARG B O 1
ATOM 2859 N N . GLN B 1 61 ? 18.906 26.938 -1.897 1 96.88 61 GLN B N 1
ATOM 2860 C CA . GLN B 1 61 ? 17.922 26.047 -2.484 1 96.88 61 GLN B CA 1
ATOM 2861 C C . GLN B 1 61 ? 16.609 26.078 -1.705 1 96.88 61 GLN B C 1
ATOM 2863 O O . GLN B 1 61 ? 16.531 26.703 -0.647 1 96.88 61 GLN B O 1
ATOM 2868 N N . ALA B 1 62 ? 15.562 25.453 -2.252 1 97.81 62 ALA B N 1
ATOM 2869 C CA . ALA B 1 62 ? 14.25 25.469 -1.608 1 97.81 62 ALA B CA 1
ATOM 2870 C C . ALA B 1 62 ? 13.5 24.156 -1.83 1 97.81 62 ALA B C 1
ATOM 2872 O O . ALA B 1 62 ? 13.727 23.469 -2.83 1 97.81 62 ALA B O 1
ATOM 2873 N N . CYS B 1 63 ? 12.703 23.812 -0.853 1 98.06 63 CYS B N 1
ATOM 2874 C CA . CYS B 1 63 ? 11.742 22.719 -0.979 1 98.06 63 CYS B CA 1
ATOM 2875 C C . CYS B 1 63 ? 10.391 23.125 -0.408 1 98.06 63 CYS B C 1
ATOM 2877 O O . CYS B 1 63 ? 10.289 23.531 0.752 1 98.06 63 CYS B O 1
ATOM 2879 N N . LEU B 1 64 ? 9.383 23.062 -1.236 1 97.88 64 LEU B N 1
ATOM 2880 C CA . LEU B 1 64 ? 8.039 23.438 -0.801 1 97.88 64 LEU B CA 1
ATOM 2881 C C . LEU B 1 64 ? 7.086 22.25 -0.904 1 97.88 64 LEU B C 1
ATOM 2883 O O . LEU B 1 64 ? 7 21.609 -1.952 1 97.88 64 LEU B O 1
ATOM 2887 N N . ALA B 1 65 ? 6.395 21.906 0.187 1 97.25 65 ALA B N 1
ATOM 2888 C CA . ALA B 1 65 ? 5.273 20.969 0.18 1 97.25 65 ALA B CA 1
ATOM 2889 C C . ALA B 1 65 ? 3.975 21.672 -0.199 1 97.25 65 ALA B C 1
ATOM 2891 O O . ALA B 1 65 ? 3.664 22.75 0.329 1 97.25 65 ALA B O 1
ATOM 2892 N N . VAL B 1 66 ? 3.242 21.094 -1.111 1 94.81 66 VAL B N 1
ATOM 2893 C CA . VAL B 1 66 ? 2.018 21.75 -1.562 1 94.81 66 VAL B CA 1
ATOM 2894 C C . VAL B 1 66 ? 0.85 20.766 -1.484 1 94.81 66 VAL B C 1
ATOM 2896 O O . VAL B 1 66 ? 1.011 19.578 -1.766 1 94.81 66 VAL B O 1
ATOM 2899 N N . ALA B 1 67 ? -0.319 21.266 -1.104 1 86.62 67 ALA B N 1
ATOM 2900 C CA . ALA B 1 67 ? -1.545 20.484 -1.022 1 86.62 67 ALA B CA 1
ATOM 2901 C C . ALA B 1 67 ? -2.215 20.359 -2.389 1 86.62 67 ALA B C 1
ATOM 2903 O O . ALA B 1 67 ? -3.355 20.797 -2.566 1 86.62 67 ALA B O 1
ATOM 2904 N N . SER B 1 68 ? -1.532 19.922 -3.414 1 81.5 68 SER B N 1
ATOM 2905 C CA . SER B 1 68 ? -2.066 19.75 -4.762 1 81.5 68 SER B CA 1
ATOM 2906 C C . SER B 1 68 ? -1.362 18.625 -5.496 1 81.5 68 SER B C 1
ATOM 2908 O O . SER B 1 68 ? -0.243 18.25 -5.145 1 81.5 68 SER B O 1
ATOM 2910 N N . PRO B 1 69 ? -2.137 18.094 -6.488 1 74.31 69 PRO B N 1
ATOM 2911 C CA . PRO B 1 69 ? -1.457 17.109 -7.34 1 74.31 69 PRO B CA 1
ATOM 2912 C C . PRO B 1 69 ? -0.316 17.719 -8.148 1 74.31 69 PRO B C 1
ATOM 2914 O O . PRO B 1 69 ? -0.419 18.875 -8.602 1 74.31 69 PRO B O 1
ATOM 2917 N N . LEU B 1 70 ? 0.733 17.031 -8.211 1 77.69 70 LEU B N 1
ATOM 2918 C CA . LEU B 1 70 ? 1.884 17.5 -8.969 1 77.69 70 LEU B CA 1
ATOM 2919 C C . LEU B 1 70 ? 1.985 16.766 -10.305 1 77.69 70 LEU B C 1
ATOM 2921 O O . LEU B 1 70 ? 1.999 15.531 -10.344 1 77.69 70 LEU B O 1
ATOM 2925 N N . ARG B 1 71 ? 1.708 17.516 -11.422 1 72.94 71 ARG B N 1
ATOM 2926 C CA . ARG B 1 71 ? 1.866 16.969 -12.766 1 72.94 71 ARG B CA 1
ATOM 2927 C C . ARG B 1 71 ? 2.824 17.828 -13.594 1 72.94 71 ARG B C 1
ATOM 2929 O O . ARG B 1 71 ? 2.523 18.984 -13.906 1 72.94 71 ARG B O 1
ATOM 2936 N N . GLY B 1 72 ? 3.965 17.328 -13.75 1 79.06 72 GLY B N 1
ATOM 2937 C CA . GLY B 1 72 ? 4.906 18.094 -14.555 1 79.06 72 GLY B CA 1
ATOM 2938 C C . GLY B 1 72 ? 5.602 19.188 -13.766 1 79.06 72 GLY B C 1
ATOM 2939 O O . GLY B 1 72 ? 5.965 18.984 -12.602 1 79.06 72 GLY B O 1
ATOM 2940 N N . THR B 1 73 ? 5.812 20.297 -14.578 1 86.62 73 THR B N 1
ATOM 2941 C CA . THR B 1 73 ? 6.574 21.375 -13.953 1 86.62 73 THR B CA 1
ATOM 2942 C C . THR B 1 73 ? 5.648 22.5 -13.492 1 86.62 73 THR B C 1
ATOM 2944 O O . THR B 1 73 ? 6.082 23.422 -12.805 1 86.62 73 THR B O 1
ATOM 2947 N N . ARG B 1 74 ? 4.426 22.453 -13.883 1 90.25 74 ARG B N 1
ATOM 2948 C CA . ARG B 1 74 ? 3.473 23.5 -13.5 1 90.25 74 ARG B CA 1
ATOM 2949 C C . ARG B 1 74 ? 2.646 23.062 -12.297 1 90.25 74 ARG B C 1
ATOM 2951 O O . ARG B 1 74 ? 2.102 21.969 -12.273 1 90.25 74 ARG B O 1
ATOM 2958 N N . VAL B 1 75 ? 2.596 23.891 -11.281 1 93 75 VAL B N 1
ATOM 2959 C CA . VAL B 1 75 ? 1.824 23.656 -10.07 1 93 75 VAL B CA 1
ATOM 2960 C C . VAL B 1 75 ? 0.599 24.562 -10.047 1 93 75 VAL B C 1
ATOM 2962 O O . VAL B 1 75 ? 0.721 25.781 -10.195 1 93 75 VAL B O 1
ATOM 2965 N N . THR B 1 76 ? -0.518 24.031 -9.977 1 91.31 76 THR B N 1
ATOM 2966 C CA . THR B 1 76 ? -1.771 24.734 -9.758 1 91.31 76 THR B CA 1
ATOM 2967 C C . THR B 1 76 ? -2.395 24.328 -8.422 1 91.31 76 THR B C 1
ATOM 2969 O O . THR B 1 76 ? -2.836 23.188 -8.266 1 91.31 76 THR B O 1
ATOM 2972 N N . MET B 1 77 ? -2.471 25.219 -7.582 1 89.19 77 MET B N 1
ATOM 2973 C CA . MET B 1 77 ? -3.029 24.922 -6.266 1 89.19 77 MET B CA 1
ATOM 2974 C C . MET B 1 77 ? -4.523 24.625 -6.363 1 89.19 77 MET B C 1
ATOM 2976 O O . MET B 1 77 ? -5.238 25.281 -7.121 1 89.19 77 MET B O 1
ATOM 2980 N N . THR B 1 78 ? -4.992 23.703 -5.578 1 80.88 78 THR B N 1
ATOM 2981 C CA . THR B 1 78 ? -6.387 23.281 -5.641 1 80.88 78 THR B CA 1
ATOM 2982 C C . THR B 1 78 ? -7.281 24.234 -4.867 1 80.88 78 THR B C 1
ATOM 2984 O O . THR B 1 78 ? -8.359 24.609 -5.336 1 80.88 78 THR B O 1
ATOM 2987 N N . ASN B 1 79 ? -6.887 24.672 -3.697 1 80.69 79 ASN B N 1
ATOM 2988 C CA . ASN B 1 79 ? -7.734 25.484 -2.824 1 80.69 79 ASN B CA 1
ATOM 2989 C C . ASN B 1 79 ? -7.16 26.891 -2.627 1 80.69 79 ASN B C 1
ATOM 2991 O O . ASN B 1 79 ? -7.402 27.516 -1.601 1 80.69 79 ASN B O 1
ATOM 2995 N N . ASN B 1 80 ? -6.324 27.156 -3.533 1 86.69 80 ASN B N 1
ATOM 2996 C CA . ASN B 1 80 ? -5.703 28.484 -3.551 1 86.69 80 ASN B CA 1
ATOM 2997 C C . ASN B 1 80 ? -5.414 28.953 -4.977 1 86.69 80 ASN B C 1
ATOM 2999 O O . ASN B 1 80 ? -5.246 28.125 -5.879 1 86.69 80 ASN B O 1
ATOM 3003 N N . HIS B 1 81 ? -5.309 30.312 -5.238 1 92.56 81 HIS B N 1
ATOM 3004 C CA . HIS B 1 81 ? -5.234 30.859 -6.586 1 92.56 81 HIS B CA 1
ATOM 3005 C C . HIS B 1 81 ? -3.803 30.828 -7.113 1 92.56 81 HIS B C 1
ATOM 3007 O O . HIS B 1 81 ? -3.541 31.25 -8.242 1 92.56 81 HIS B O 1
ATOM 3013 N N . TRP B 1 82 ? -2.887 30.375 -6.367 1 95.31 82 TRP B N 1
ATOM 3014 C CA . TRP B 1 82 ? -1.487 30.406 -6.777 1 95.31 82 TRP B CA 1
ATOM 3015 C C . TRP B 1 82 ? -1.239 29.422 -7.918 1 95.31 82 TRP B C 1
ATOM 3017 O O . TRP B 1 82 ? -1.803 28.312 -7.93 1 95.31 82 TRP B O 1
ATOM 3027 N N . ARG B 1 83 ? -0.524 29.844 -8.891 1 94.69 83 ARG B N 1
ATOM 3028 C CA . ARG B 1 83 ? -0.042 29.062 -10.016 1 94.69 83 ARG B CA 1
ATOM 3029 C C . ARG B 1 83 ? 1.392 29.438 -10.375 1 94.69 83 ARG B C 1
ATOM 3031 O O . ARG B 1 83 ? 1.713 30.625 -10.516 1 94.69 83 ARG B O 1
ATOM 3038 N N . PHE B 1 84 ? 2.227 28.422 -10.523 1 94.62 84 PHE B N 1
ATOM 3039 C CA . PHE B 1 84 ? 3.605 28.766 -10.844 1 94.62 84 PHE B CA 1
ATOM 3040 C C . PHE B 1 84 ? 4.312 27.609 -11.523 1 94.62 84 PHE B C 1
ATOM 3042 O O . PHE B 1 84 ? 3.859 26.453 -11.438 1 94.62 84 PHE B O 1
ATOM 3049 N N . ASP B 1 85 ? 5.359 27.969 -12.25 1 95.5 85 ASP B N 1
ATOM 3050 C CA . ASP B 1 85 ? 6.262 26.984 -12.852 1 95.5 85 ASP B CA 1
ATOM 3051 C C . ASP B 1 85 ? 7.512 26.797 -12 1 95.5 85 ASP B C 1
ATOM 3053 O O . ASP B 1 85 ? 8.18 27.766 -11.641 1 95.5 85 ASP B O 1
ATOM 3057 N N . ILE B 1 86 ? 7.805 25.562 -11.711 1 95.69 86 ILE B N 1
ATOM 3058 C CA . ILE B 1 86 ? 8.875 25.219 -10.773 1 95.69 86 ILE B CA 1
ATOM 3059 C C . ILE B 1 86 ? 10.203 25.781 -11.289 1 95.69 86 ILE B C 1
ATOM 3061 O O . ILE B 1 86 ? 10.938 26.422 -10.547 1 95.69 86 ILE B O 1
ATOM 3065 N N . GLU B 1 87 ? 10.516 25.578 -12.547 1 95.56 87 GLU B N 1
ATOM 3066 C CA . GLU B 1 87 ? 11.781 26.031 -13.117 1 95.56 87 GLU B CA 1
ATOM 3067 C C . GLU B 1 87 ? 11.82 27.562 -13.203 1 95.56 87 GLU B C 1
ATOM 3069 O O . GLU B 1 87 ? 12.867 28.172 -12.977 1 95.56 87 GLU B O 1
ATOM 3074 N N . ALA B 1 88 ? 10.742 28.141 -13.539 1 96.06 88 ALA B N 1
ATOM 3075 C CA . ALA B 1 88 ? 10.68 29.594 -13.609 1 96.06 88 ALA B CA 1
ATOM 3076 C C . ALA B 1 88 ? 10.961 30.219 -12.25 1 96.06 88 ALA B C 1
ATOM 3078 O O . ALA B 1 88 ? 11.719 31.188 -12.148 1 96.06 88 ALA B O 1
ATOM 3079 N N . VAL B 1 89 ? 10.336 29.656 -11.219 1 96.31 89 VAL B N 1
ATOM 3080 C CA . VAL B 1 89 ? 10.539 30.172 -9.859 1 96.31 89 VAL B CA 1
ATOM 3081 C C . VAL B 1 89 ? 11.992 29.969 -9.453 1 96.31 89 VAL B C 1
ATOM 3083 O O . VAL B 1 89 ? 12.617 30.859 -8.875 1 96.31 89 VAL B O 1
ATOM 3086 N N . ARG B 1 90 ? 12.531 28.797 -9.711 1 96.62 90 ARG B N 1
ATOM 3087 C CA . ARG B 1 90 ? 13.93 28.516 -9.391 1 96.62 90 ARG B CA 1
ATOM 3088 C C . ARG B 1 90 ? 14.852 29.547 -10 1 96.62 90 ARG B C 1
ATOM 3090 O O . ARG B 1 90 ? 15.766 30.047 -9.336 1 96.62 90 ARG B O 1
ATOM 3097 N N . GLN B 1 91 ? 14.609 29.938 -11.25 1 96.56 91 GLN B N 1
ATOM 3098 C CA . GLN B 1 91 ? 15.438 30.891 -11.984 1 96.56 91 GLN B CA 1
ATOM 3099 C C . GLN B 1 91 ? 15.289 32.281 -11.43 1 96.56 91 GLN B C 1
ATOM 3101 O O . GLN B 1 91 ? 16.281 33.031 -11.289 1 96.56 91 GLN B O 1
ATOM 3106 N N . VAL B 1 92 ? 14.109 32.656 -11.172 1 95.19 92 VAL B N 1
ATOM 3107 C CA . VAL B 1 92 ? 13.828 34 -10.656 1 95.19 92 VAL B CA 1
ATOM 3108 C C . VAL B 1 92 ? 14.625 34.25 -9.383 1 95.19 92 VAL B C 1
ATOM 3110 O O . VAL B 1 92 ? 15.18 35.312 -9.18 1 95.19 92 VAL B O 1
ATOM 3113 N N . PHE B 1 93 ? 14.742 33.25 -8.539 1 96.25 93 PHE B N 1
ATOM 3114 C CA . PHE B 1 93 ? 15.391 33.406 -7.246 1 96.25 93 PHE B CA 1
ATOM 3115 C C . PHE B 1 93 ? 16.859 33 -7.32 1 96.25 93 PHE B C 1
ATOM 3117 O O . PHE B 1 93 ? 17.625 33.219 -6.379 1 96.25 93 PHE B O 1
ATOM 3124 N N . GLY B 1 94 ? 17.2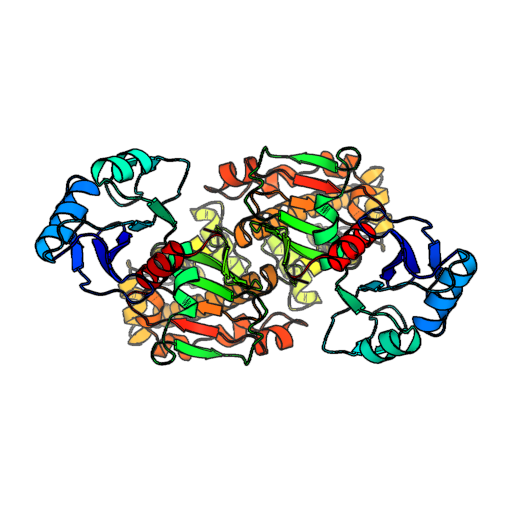03 32.344 -8.398 1 96.19 94 GLY B N 1
ATOM 3125 C CA . GLY B 1 94 ? 18.578 31.906 -8.57 1 96.19 94 GLY B CA 1
ATOM 3126 C C . GLY B 1 94 ? 18.969 30.75 -7.664 1 96.19 94 GLY B C 1
ATOM 3127 O O . GLY B 1 94 ? 20.094 30.656 -7.188 1 96.19 94 GLY B O 1
ATOM 3128 N N . TRP B 1 95 ? 18.047 29.938 -7.344 1 96.44 95 TRP B N 1
ATOM 3129 C CA . TRP B 1 95 ? 18.297 28.797 -6.465 1 96.44 95 TRP B CA 1
ATOM 3130 C C . TRP B 1 95 ? 19.047 27.688 -7.207 1 96.44 95 TRP B C 1
ATOM 3132 O O . TRP B 1 95 ? 18.812 27.453 -8.398 1 96.44 95 TRP B O 1
ATOM 3142 N N . SER B 1 96 ? 19.953 26.984 -6.527 1 95.94 96 SER B N 1
ATOM 3143 C CA . SER B 1 96 ? 20.656 25.844 -7.129 1 95.94 96 SER B CA 1
ATOM 3144 C C . SER B 1 96 ? 19.703 24.688 -7.383 1 95.94 96 SER B C 1
ATOM 3146 O O . SER B 1 96 ? 19.906 23.891 -8.312 1 95.94 96 SER B O 1
ATOM 3148 N N . ALA B 1 97 ? 18.734 24.594 -6.535 1 95.31 97 ALA B N 1
ATOM 3149 C CA . ALA B 1 97 ? 17.703 23.578 -6.676 1 95.31 97 ALA B CA 1
ATOM 3150 C C . ALA B 1 97 ? 16.375 24.047 -6.074 1 95.31 97 ALA B C 1
ATOM 3152 O O . ALA B 1 97 ? 16.359 24.812 -5.105 1 95.31 97 ALA B O 1
ATOM 3153 N N . PHE B 1 98 ? 15.281 23.641 -6.66 1 96.56 98 PHE B N 1
ATOM 3154 C CA . PHE B 1 98 ? 13.938 23.906 -6.164 1 96.56 98 PHE B CA 1
ATOM 3155 C C . PHE B 1 98 ? 13.062 22.656 -6.301 1 96.56 98 PHE B C 1
ATOM 3157 O O . PHE B 1 98 ? 12.672 22.281 -7.41 1 96.56 98 PHE B O 1
ATOM 3164 N N . LYS B 1 99 ? 12.805 22.031 -5.117 1 96.12 99 LYS B N 1
ATOM 3165 C CA . LYS B 1 99 ? 11.945 20.859 -5.078 1 96.12 99 LYS B CA 1
ATOM 3166 C C . LYS B 1 99 ? 10.523 21.219 -4.641 1 96.12 99 LYS B C 1
ATOM 3168 O O . LYS B 1 99 ? 10.344 22.047 -3.75 1 96.12 99 LYS B O 1
ATOM 3173 N N . VAL B 1 100 ? 9.547 20.688 -5.309 1 96.5 100 VAL B N 1
ATOM 3174 C CA . VAL B 1 100 ? 8.148 20.766 -4.902 1 96.5 100 VAL B CA 1
ATOM 3175 C C . VAL B 1 100 ? 7.594 19.359 -4.684 1 96.5 100 VAL B C 1
ATOM 3177 O O . VAL B 1 100 ? 7.645 18.516 -5.586 1 96.5 100 VAL B O 1
ATOM 3180 N N . ILE B 1 101 ? 7.109 19.109 -3.484 1 95.31 101 ILE B N 1
ATOM 3181 C CA . ILE B 1 101 ? 6.613 17.766 -3.148 1 95.31 101 ILE B CA 1
ATOM 3182 C C . ILE B 1 101 ? 5.184 17.875 -2.619 1 95.31 101 ILE B C 1
ATOM 3184 O O . ILE B 1 101 ? 4.742 18.953 -2.203 1 95.31 101 ILE B O 1
ATOM 3188 N N . ASN B 1 102 ? 4.445 16.781 -2.709 1 93.5 102 ASN B N 1
ATOM 3189 C CA . ASN B 1 102 ? 3.107 16.703 -2.133 1 93.5 102 ASN B CA 1
ATOM 3190 C C . ASN B 1 102 ? 3.145 16.828 -0.611 1 93.5 102 ASN B C 1
ATOM 3192 O O . ASN B 1 102 ? 4.102 16.391 0.027 1 93.5 102 ASN B O 1
ATOM 3196 N N . ASP B 1 103 ? 2.08 17.344 -0.103 1 93.31 103 ASP B N 1
ATOM 3197 C CA . ASP B 1 103 ? 2.004 17.594 1.333 1 93.31 103 ASP B CA 1
ATOM 3198 C C . ASP B 1 103 ? 2.152 16.297 2.123 1 93.31 103 ASP B C 1
ATOM 3200 O O . ASP B 1 103 ? 2.824 16.266 3.156 1 93.31 103 ASP B O 1
ATOM 3204 N N . PHE B 1 104 ? 1.594 15.18 1.678 1 94.69 104 PHE B N 1
ATOM 3205 C CA . PHE B 1 104 ? 1.689 13.953 2.465 1 94.69 104 PHE B CA 1
ATOM 3206 C C . PHE B 1 104 ? 3.016 13.25 2.211 1 94.69 104 PHE B C 1
ATOM 3208 O O . PHE B 1 104 ? 3.441 12.406 3.006 1 94.69 104 PHE B O 1
ATOM 3215 N N . THR B 1 105 ? 3.621 13.547 1.101 1 95.69 105 THR B N 1
ATOM 3216 C CA . THR B 1 105 ? 5.016 13.148 0.956 1 95.69 105 THR B CA 1
ATOM 3217 C C . THR B 1 105 ? 5.891 13.844 1.996 1 95.69 105 THR B C 1
ATOM 3219 O O . THR B 1 105 ? 6.738 13.203 2.627 1 95.69 105 THR B O 1
ATOM 3222 N N . ALA B 1 106 ? 5.625 15.133 2.145 1 97.12 106 ALA B N 1
ATOM 3223 C CA . ALA B 1 106 ? 6.363 15.891 3.156 1 97.12 106 ALA B CA 1
ATOM 3224 C C . ALA B 1 106 ? 6.078 15.352 4.555 1 97.12 106 ALA B C 1
ATOM 3226 O O . ALA B 1 106 ? 6.984 15.234 5.379 1 97.12 106 ALA B O 1
ATOM 3227 N N . MET B 1 107 ? 4.836 15.047 4.797 1 97 107 MET B N 1
ATOM 3228 C CA . MET B 1 107 ? 4.473 14.469 6.086 1 97 107 MET B CA 1
ATOM 3229 C C . MET B 1 107 ? 5.262 13.188 6.352 1 97 107 MET B C 1
ATOM 3231 O O . MET B 1 107 ? 5.832 13.023 7.43 1 97 107 MET B O 1
ATOM 3235 N N . ALA B 1 108 ? 5.281 12.32 5.367 1 98.12 108 ALA B N 1
ATOM 3236 C CA . ALA B 1 108 ? 5.996 11.055 5.504 1 98.12 108 ALA B CA 1
ATOM 3237 C C . ALA B 1 108 ? 7.477 11.289 5.789 1 98.12 108 ALA B C 1
ATOM 3239 O O . ALA B 1 108 ? 8.031 10.703 6.723 1 98.12 108 ALA B O 1
ATOM 3240 N N . LEU B 1 109 ? 8.07 12.195 5.09 1 97.88 109 LEU B N 1
ATOM 3241 C CA . LEU B 1 109 ? 9.492 12.477 5.23 1 97.88 109 LEU B CA 1
ATOM 3242 C C . LEU B 1 109 ? 9.781 13.141 6.57 1 97.88 109 LEU B C 1
ATOM 3244 O O . LEU B 1 109 ? 10.914 13.086 7.066 1 97.88 109 LEU B O 1
ATOM 3248 N N . GLY B 1 110 ? 8.773 13.797 7.133 1 98.12 110 GLY B N 1
ATOM 3249 C CA . GLY B 1 110 ? 8.938 14.516 8.391 1 98.12 110 GLY B CA 1
ATOM 3250 C C . GLY B 1 110 ? 8.859 13.609 9.602 1 98.12 110 GLY B C 1
ATOM 3251 O O . GLY B 1 110 ? 9.445 13.914 10.648 1 98.12 110 GLY B O 1
ATOM 3252 N N . VAL B 1 111 ? 8.234 12.469 9.5 1 98.06 111 VAL B N 1
ATOM 3253 C CA . VAL B 1 111 ? 7.887 11.578 10.609 1 98.06 111 VAL B CA 1
ATOM 3254 C C . VAL B 1 111 ? 9.156 11.133 11.328 1 98.06 111 VAL B C 1
ATOM 3256 O O . VAL B 1 111 ? 9.227 11.18 12.562 1 98.06 111 VAL B O 1
ATOM 3259 N N . PRO B 1 112 ? 10.234 10.742 10.633 1 96.94 112 PRO B N 1
ATOM 3260 C CA . PRO B 1 112 ? 11.438 10.273 11.32 1 96.94 112 PRO B CA 1
ATOM 3261 C C . PRO B 1 112 ? 12.078 11.352 12.188 1 96.94 112 PRO B C 1
ATOM 3263 O O . PRO B 1 112 ? 12.922 11.047 13.039 1 96.94 112 PRO B O 1
ATOM 3266 N N . HIS B 1 113 ? 11.656 12.602 11.992 1 97.19 113 HIS B N 1
ATOM 3267 C CA . HIS B 1 113 ? 12.305 13.711 12.68 1 97.19 113 HIS B CA 1
ATOM 3268 C C . HIS B 1 113 ? 11.406 14.289 13.766 1 97.19 113 HIS B C 1
ATOM 3270 O O . HIS B 1 113 ? 11.742 15.297 14.391 1 97.19 113 HIS B O 1
ATOM 3276 N N . VAL B 1 114 ? 10.25 13.703 13.945 1 98 114 VAL B N 1
ATOM 3277 C CA . VAL B 1 114 ? 9.352 14.109 15.023 1 98 114 VAL B CA 1
ATOM 3278 C C . VAL B 1 114 ? 9.898 13.617 16.359 1 98 114 VAL B C 1
ATOM 3280 O O . VAL B 1 114 ? 10.289 12.453 16.484 1 98 114 VAL B O 1
ATOM 3283 N N . SER B 1 115 ? 9.977 14.5 17.344 1 97.06 115 SER B N 1
ATOM 3284 C CA . SER B 1 115 ? 10.469 14.125 18.656 1 97.06 115 SER B CA 1
ATOM 3285 C C . SER B 1 115 ? 9.516 13.156 19.359 1 97.06 115 SER B C 1
ATOM 3287 O O . SER B 1 115 ? 8.312 13.188 19.125 1 97.06 115 SER B O 1
ATOM 3289 N N . ASP B 1 116 ? 10.039 12.367 20.297 1 97.31 116 ASP B N 1
ATOM 3290 C CA . ASP B 1 116 ? 9.234 11.414 21.062 1 97.31 116 ASP B CA 1
ATOM 3291 C C . ASP B 1 116 ? 8.133 12.125 21.844 1 97.31 116 ASP B C 1
ATOM 3293 O O . ASP B 1 116 ? 7.047 11.57 22.031 1 97.31 116 ASP B O 1
ATOM 3297 N N . ALA B 1 117 ? 8.398 13.367 22.219 1 97.62 117 ALA B N 1
ATOM 3298 C CA . ALA B 1 117 ? 7.438 14.133 23.016 1 97.62 117 ALA B CA 1
ATOM 3299 C C . ALA B 1 117 ? 6.191 14.461 22.203 1 97.62 117 ALA B C 1
ATOM 3301 O O . ALA B 1 117 ? 5.129 14.742 22.766 1 97.62 117 ALA B O 1
ATOM 3302 N N . ASN B 1 118 ? 6.336 14.406 20.891 1 98.12 118 ASN B N 1
ATOM 3303 C CA . ASN B 1 118 ? 5.23 14.766 20 1 98.12 118 ASN B CA 1
ATOM 3304 C C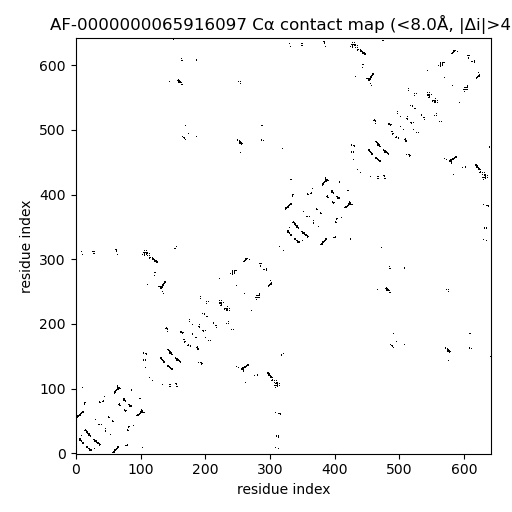 . ASN B 1 118 ? 4.625 13.531 19.344 1 98.12 118 ASN B C 1
ATOM 3306 O O . ASN B 1 118 ? 3.918 13.648 18.328 1 98.12 118 ASN B O 1
ATOM 3310 N N . LEU B 1 119 ? 4.973 12.352 19.844 1 98.56 119 LEU B N 1
ATOM 3311 C CA . LEU B 1 119 ? 4.371 11.094 19.422 1 98.56 119 LEU B CA 1
ATOM 3312 C C . LEU B 1 119 ? 3.533 10.492 20.547 1 98.56 119 LEU B C 1
ATOM 3314 O O . LEU B 1 119 ? 4.062 10.133 21.594 1 98.56 119 LEU B O 1
ATOM 3318 N N . VAL B 1 120 ? 2.268 10.383 20.297 1 98.75 120 VAL B N 1
ATOM 3319 C CA . VAL B 1 120 ? 1.388 9.758 21.281 1 98.75 120 VAL B CA 1
ATOM 3320 C C . VAL B 1 120 ? 1.113 8.312 20.875 1 98.75 120 VAL B C 1
ATOM 3322 O O . VAL B 1 120 ? 0.536 8.047 19.828 1 98.75 120 VAL B O 1
ATOM 3325 N N . HIS B 1 121 ? 1.502 7.398 21.672 1 98.75 121 HIS B N 1
ATOM 3326 C CA . HIS B 1 121 ? 1.294 5.98 21.422 1 98.75 121 HIS B CA 1
ATOM 3327 C C . HIS B 1 121 ? -0.185 5.613 21.5 1 98.75 121 HIS B C 1
ATOM 3329 O O . HIS B 1 121 ? -0.856 5.953 22.484 1 98.75 121 HIS B O 1
ATOM 3335 N N . VAL B 1 122 ? -0.702 4.988 20.547 1 98.81 122 VAL B N 1
ATOM 3336 C CA . VAL B 1 122 ? -2.104 4.586 20.484 1 98.81 122 VAL B CA 1
ATOM 3337 C C . VAL B 1 122 ? -2.23 3.107 20.844 1 98.81 122 VAL B C 1
ATOM 3339 O O . VAL B 1 122 ? -3.02 2.738 21.719 1 98.81 122 VAL B O 1
ATOM 3342 N N . CYS B 1 123 ? -1.443 2.238 20.141 1 98.62 123 CYS B N 1
ATOM 3343 C CA . CYS B 1 123 ? -1.467 0.805 20.406 1 98.62 123 CYS B CA 1
ATOM 3344 C C . CYS B 1 123 ? -0.305 0.101 19.719 1 98.62 123 CYS B C 1
ATOM 3346 O O . CYS B 1 123 ? 0.449 0.725 18.969 1 98.62 123 CYS B O 1
ATOM 3348 N N . GLY B 1 124 ? -0.135 -1.111 20.094 1 98.56 124 GLY B N 1
ATOM 3349 C CA . GLY B 1 124 ? 0.798 -1.999 19.422 1 98.56 124 GLY B CA 1
ATOM 3350 C C . GLY B 1 124 ? 2.246 -1.724 19.766 1 98.56 124 GLY B C 1
ATOM 3351 O O . GLY B 1 124 ? 2.531 -0.887 20.625 1 98.56 124 GLY B O 1
ATOM 3352 N N . GLY B 1 125 ? 3.168 -2.561 19.016 1 97.56 125 GLY B N 1
ATOM 3353 C CA . GLY B 1 125 ? 4.605 -2.426 19.203 1 97.56 125 GLY B CA 1
ATOM 3354 C C . GLY B 1 125 ? 5.293 -3.744 19.5 1 97.56 125 GLY B C 1
ATOM 3355 O O . GLY B 1 125 ? 4.633 -4.75 19.766 1 97.56 125 GLY B O 1
ATOM 3356 N N . PRO B 1 126 ? 6.652 -3.805 19.422 1 97.44 126 PRO B N 1
ATOM 3357 C CA . PRO B 1 126 ? 7.543 -2.656 19.25 1 97.44 126 PRO B CA 1
ATOM 3358 C C . PRO B 1 126 ? 7.727 -2.275 17.781 1 97.44 126 PRO B C 1
ATOM 3360 O O . PRO B 1 126 ? 8.227 -1.188 17.469 1 97.44 126 PRO B O 1
ATOM 3363 N N . GLY B 1 127 ? 7.371 -3.117 16.859 1 97.38 127 GLY B N 1
ATOM 3364 C CA . GLY B 1 127 ? 7.559 -2.869 15.43 1 97.38 127 GLY B CA 1
ATOM 3365 C C . GLY B 1 127 ? 8.945 -3.232 14.945 1 97.38 127 GLY B C 1
ATOM 3366 O O . GLY B 1 127 ? 9.742 -3.82 15.68 1 97.38 127 GLY B O 1
ATOM 3367 N N . ASP B 1 128 ? 9.18 -3.039 13.703 1 96.19 128 ASP B N 1
ATOM 3368 C CA . ASP B 1 128 ? 10.445 -3.334 13.031 1 96.19 128 ASP B CA 1
ATOM 3369 C C . ASP B 1 128 ? 10.961 -2.111 12.273 1 96.19 128 ASP B C 1
ATOM 3371 O O . ASP B 1 128 ? 10.414 -1.748 11.227 1 96.19 128 ASP B O 1
ATOM 3375 N N . PRO B 1 129 ? 11.992 -1.492 12.742 1 94.31 129 PRO B N 1
ATOM 3376 C CA . PRO B 1 129 ? 12.484 -0.269 12.109 1 94.31 129 PRO B CA 1
ATOM 3377 C C . PRO B 1 129 ? 12.992 -0.505 10.688 1 94.31 129 PRO B C 1
ATOM 3379 O O . PRO B 1 129 ? 13.211 0.451 9.938 1 94.31 129 PRO B O 1
ATOM 3382 N N . GLY B 1 130 ? 13.227 -1.744 10.289 1 94.44 130 GLY B N 1
ATOM 3383 C CA . GLY B 1 130 ? 13.68 -2.072 8.945 1 94.44 130 GLY B CA 1
ATOM 3384 C C . GLY B 1 130 ? 12.539 -2.266 7.965 1 94.44 130 GLY B C 1
ATOM 3385 O O . GLY B 1 130 ? 12.758 -2.684 6.824 1 94.44 130 GLY B O 1
ATOM 3386 N N . ARG B 1 131 ? 11.336 -1.968 8.422 1 96.75 131 ARG B N 1
ATOM 3387 C CA . ARG B 1 131 ? 10.148 -2.125 7.59 1 96.75 131 ARG B CA 1
ATOM 3388 C C . ARG B 1 131 ? 9.492 -0.778 7.312 1 96.75 131 ARG B C 1
ATOM 3390 O O . ARG B 1 131 ? 9.797 0.215 7.98 1 96.75 131 ARG B O 1
ATOM 3397 N N . PRO B 1 132 ? 8.641 -0.68 6.355 1 98.5 132 PRO B N 1
ATOM 3398 C CA . PRO B 1 132 ? 8.023 0.594 5.984 1 98.5 132 PRO B CA 1
ATOM 3399 C C . PRO B 1 132 ? 7.145 1.168 7.09 1 98.5 132 PRO B C 1
ATOM 3401 O O . PRO B 1 132 ? 6.648 0.422 7.941 1 98.5 132 PRO B O 1
ATOM 3404 N N . LYS B 1 133 ? 7.035 2.479 7.031 1 98.81 133 LYS B N 1
ATOM 3405 C CA . LYS B 1 133 ? 6.082 3.215 7.859 1 98.81 133 LYS B CA 1
ATOM 3406 C C . LYS B 1 133 ? 4.879 3.666 7.035 1 98.81 133 LYS B C 1
ATOM 3408 O O . LYS B 1 133 ? 5.027 4.094 5.891 1 98.81 133 LYS B O 1
ATOM 3413 N N . LEU B 1 134 ? 3.738 3.49 7.586 1 98.88 134 LEU B N 1
ATOM 3414 C CA . LEU B 1 134 ? 2.527 4.086 7.031 1 98.88 134 LEU B CA 1
ATOM 3415 C C . LEU B 1 134 ? 2.266 5.457 7.648 1 98.88 134 LEU B C 1
ATOM 3417 O O . LEU B 1 134 ? 2.377 5.629 8.859 1 98.88 134 LEU B O 1
ATOM 3421 N N . VAL B 1 135 ? 1.979 6.461 6.82 1 98.81 135 VAL B N 1
ATOM 3422 C CA . VAL B 1 135 ? 1.603 7.801 7.25 1 98.81 135 VAL B CA 1
ATOM 3423 C C . VAL B 1 135 ? 0.228 8.156 6.691 1 98.81 135 VAL B C 1
ATOM 3425 O O . VAL B 1 135 ? 0.02 8.133 5.477 1 98.81 135 VAL B O 1
ATOM 3428 N N . MET B 1 136 ? -0.683 8.391 7.555 1 98.25 136 MET B N 1
ATOM 3429 C CA . MET B 1 136 ? -2.041 8.695 7.117 1 98.25 136 MET B CA 1
ATOM 3430 C C . MET B 1 136 ? -2.697 9.711 8.047 1 98.25 136 MET B C 1
ATOM 3432 O O . MET B 1 136 ? -2.258 9.891 9.18 1 98.25 136 MET B O 1
ATOM 3436 N N . GLY B 1 137 ? -3.666 10.383 7.52 1 96.38 137 GLY B N 1
ATOM 3437 C CA . GLY B 1 137 ? -4.32 11.359 8.383 1 96.38 137 GLY B CA 1
ATOM 3438 C C . GLY B 1 137 ? -5.551 11.984 7.75 1 96.38 137 GLY B C 1
ATOM 3439 O O . GLY B 1 137 ? -5.492 12.484 6.625 1 96.38 137 GLY B O 1
ATOM 3440 N N . PRO B 1 138 ? -6.68 11.93 8.508 1 96.69 138 PRO B N 1
ATOM 3441 C CA . PRO B 1 138 ? -7.883 12.609 8.023 1 96.69 138 PRO B CA 1
ATOM 3442 C C . PRO B 1 138 ? -7.82 14.125 8.203 1 96.69 138 PRO B C 1
ATOM 3444 O O . PRO B 1 138 ? -7.258 14.609 9.188 1 96.69 138 PRO B O 1
ATOM 3447 N N . GLY B 1 139 ? -8.273 14.891 7.34 1 92.69 139 GLY B N 1
ATOM 3448 C CA . GLY B 1 139 ? -8.461 16.328 7.305 1 92.69 139 GLY B CA 1
ATOM 3449 C C . GLY B 1 139 ? -9.531 16.766 6.328 1 92.69 139 GLY B C 1
ATOM 3450 O O . GLY B 1 139 ? -10.656 16.266 6.367 1 92.69 139 GLY B O 1
ATOM 3451 N N . THR B 1 140 ? -9.086 17.703 5.41 1 89.31 140 THR B N 1
ATOM 3452 C CA . THR B 1 140 ? -9.992 18 4.305 1 89.31 140 THR B CA 1
ATOM 3453 C C . THR B 1 140 ? -10.25 16.75 3.469 1 89.31 140 THR B C 1
ATOM 3455 O O . THR B 1 140 ? -11.375 16.531 3.002 1 89.31 140 THR B O 1
ATOM 3458 N N . GLY B 1 141 ? -9.32 16.031 3.227 1 93.31 141 GLY B N 1
ATOM 3459 C CA . GLY B 1 141 ? -9.383 14.68 2.676 1 93.31 141 GLY B CA 1
ATOM 3460 C C . GLY B 1 141 ? -8.695 13.648 3.545 1 93.31 141 GLY B C 1
ATOM 3461 O O . GLY B 1 141 ? -8.477 13.875 4.734 1 93.31 141 GLY B O 1
ATOM 3462 N N . LEU B 1 142 ? -8.5 12.523 3.045 1 96.81 142 LEU B N 1
ATOM 3463 C CA . LEU B 1 142 ? -7.711 11.5 3.721 1 96.81 142 LEU B CA 1
ATOM 3464 C C . LEU B 1 142 ? -6.375 11.289 3.012 1 96.81 142 LEU B C 1
ATOM 3466 O O . LEU B 1 142 ? -6.32 10.648 1.962 1 96.81 142 LEU B O 1
ATOM 3470 N N . GLY B 1 143 ? -5.34 11.836 3.584 1 96.38 143 GLY B N 1
ATOM 3471 C CA . GLY B 1 143 ? -4.008 11.641 3.033 1 96.38 143 GLY B CA 1
ATOM 3472 C C . GLY B 1 143 ? -3.391 10.312 3.424 1 96.38 143 GLY B C 1
ATOM 3473 O O . GLY B 1 143 ? -3.57 9.844 4.551 1 96.38 143 GLY B O 1
ATOM 3474 N N . VAL B 1 144 ? -2.75 9.688 2.492 1 97.81 144 VAL B N 1
ATOM 3475 C CA . VAL B 1 144 ? -2.025 8.445 2.73 1 97.81 144 VAL B CA 1
ATOM 3476 C C . VAL B 1 144 ? -0.672 8.492 2.023 1 97.81 144 VAL B C 1
ATOM 3478 O O . VAL B 1 144 ? -0.575 8.961 0.887 1 97.81 144 VAL B O 1
ATOM 3481 N N . SER B 1 145 ? 0.341 8.125 2.688 1 98 145 SER B N 1
ATOM 3482 C CA . SER B 1 145 ? 1.684 7.949 2.145 1 98 145 SER B CA 1
ATOM 3483 C C . SER B 1 145 ? 2.436 6.844 2.879 1 98 145 SER B C 1
ATOM 3485 O O . SER B 1 145 ? 1.846 6.105 3.67 1 98 145 SER B O 1
ATOM 3487 N N . GLY B 1 146 ? 3.617 6.57 2.508 1 98.19 146 GLY B N 1
ATOM 3488 C CA . GLY B 1 146 ? 4.504 5.605 3.139 1 98.19 146 GLY B CA 1
ATOM 3489 C C . GLY B 1 146 ? 5.969 6 3.062 1 98.19 146 GLY B C 1
ATOM 3490 O O . GLY B 1 146 ? 6.344 6.863 2.266 1 98.19 146 GLY B O 1
ATOM 3491 N N . LEU B 1 147 ? 6.668 5.477 3.955 1 98.38 147 LEU B N 1
ATOM 3492 C CA . LEU B 1 147 ? 8.117 5.641 3.975 1 98.38 147 LEU B CA 1
ATOM 3493 C C . LEU B 1 147 ? 8.82 4.285 3.965 1 98.38 147 LEU B C 1
ATOM 3495 O O . LEU B 1 147 ? 8.586 3.455 4.848 1 98.38 147 LEU B O 1
ATOM 3499 N N . VAL B 1 148 ? 9.625 4.035 2.977 1 98.31 148 VAL B N 1
ATOM 3500 C CA . VAL B 1 148 ? 10.344 2.775 2.828 1 98.31 148 VAL B CA 1
ATOM 3501 C C . VAL B 1 148 ? 11.805 2.969 3.23 1 98.31 148 VAL B C 1
ATOM 3503 O O . VAL B 1 148 ? 12.516 3.793 2.646 1 98.31 148 VAL B O 1
ATOM 3506 N N . PRO B 1 149 ? 12.227 2.23 4.238 1 97 149 PRO B N 1
ATOM 3507 C CA . PRO B 1 149 ? 13.633 2.348 4.629 1 97 149 PRO B CA 1
ATOM 3508 C C . PRO B 1 149 ? 14.586 1.722 3.613 1 97 149 PRO B C 1
ATOM 3510 O O . PRO B 1 149 ? 14.281 0.672 3.041 1 97 149 PRO B O 1
ATOM 3513 N N . ILE B 1 150 ? 15.625 2.408 3.338 1 95.94 150 ILE B N 1
ATOM 3514 C CA . ILE B 1 150 ? 16.719 1.874 2.535 1 95.94 150 ILE B CA 1
ATOM 3515 C C . ILE B 1 150 ? 18.031 2.014 3.297 1 95.94 150 ILE B C 1
ATOM 3517 O O . ILE B 1 150 ? 18.078 2.605 4.379 1 95.94 150 ILE B O 1
ATOM 3521 N N . ARG B 1 151 ? 19.125 1.384 2.857 1 90.5 151 ARG B N 1
ATOM 3522 C CA . ARG B 1 151 ? 20.406 1.377 3.545 1 90.5 151 ARG B CA 1
ATOM 3523 C C . ARG B 1 151 ? 20.828 2.791 3.924 1 90.5 151 ARG B C 1
ATOM 3525 O O . ARG B 1 151 ? 21.344 3.018 5.02 1 90.5 151 ARG B O 1
ATOM 3532 N N . ASN B 1 152 ? 20.578 3.727 3.004 1 86 152 ASN B N 1
ATOM 3533 C CA . ASN B 1 152 ? 20.969 5.105 3.281 1 86 152 ASN B CA 1
ATOM 3534 C C . ASN B 1 152 ? 19.766 6.051 3.229 1 86 152 ASN B C 1
ATOM 3536 O O . ASN B 1 152 ? 19.688 6.902 2.346 1 86 152 ASN B O 1
ATOM 3540 N N . GLY B 1 153 ? 18.828 5.871 4.176 1 91.56 153 GLY B N 1
ATOM 3541 C CA . GLY B 1 153 ? 17.75 6.844 4.277 1 91.56 153 GLY B CA 1
ATOM 3542 C C . GLY B 1 153 ? 16.375 6.25 4.004 1 91.56 153 GLY B C 1
ATOM 3543 O O . GLY B 1 153 ? 16.125 5.09 4.332 1 91.56 153 GLY B O 1
ATOM 3544 N N . TRP B 1 154 ? 15.508 7.145 3.535 1 95.12 154 TRP B N 1
ATOM 3545 C CA . TRP B 1 154 ? 14.109 6.809 3.316 1 95.12 154 TRP B CA 1
ATOM 3546 C C . TRP B 1 154 ? 13.672 7.176 1.901 1 95.12 154 TRP B C 1
ATOM 3548 O O . TRP B 1 154 ? 14.148 8.164 1.335 1 95.12 154 TRP B O 1
ATOM 3558 N N . VAL B 1 155 ? 12.797 6.359 1.354 1 97.19 155 VAL B N 1
ATOM 3559 C CA . VAL B 1 155 ? 12.086 6.684 0.125 1 97.19 155 VAL B CA 1
ATOM 3560 C C . VAL B 1 155 ? 10.602 6.898 0.429 1 97.19 155 VAL B C 1
ATOM 3562 O O . VAL B 1 155 ? 9.938 6.012 0.972 1 97.19 155 VAL B O 1
ATOM 3565 N N . PRO B 1 156 ? 10.086 8.086 0.136 1 97.56 156 PRO B N 1
ATOM 3566 C CA . PRO B 1 156 ? 8.656 8.289 0.354 1 97.56 156 PRO B CA 1
ATOM 3567 C C . PRO B 1 156 ? 7.801 7.715 -0.773 1 97.56 156 PRO B C 1
ATOM 3569 O O . PRO B 1 156 ? 8.195 7.758 -1.939 1 97.56 156 PRO B O 1
ATOM 3572 N N . LEU B 1 157 ? 6.711 7.168 -0.456 1 97.56 157 LEU B N 1
ATOM 3573 C CA . LEU B 1 157 ? 5.727 6.73 -1.438 1 97.56 157 LEU B CA 1
ATOM 3574 C C . LEU B 1 157 ? 4.711 7.832 -1.718 1 97.56 157 LEU B C 1
ATOM 3576 O O . LEU B 1 157 ? 4.164 8.43 -0.788 1 97.56 157 LEU B O 1
ATOM 3580 N N . VAL B 1 158 ? 4.535 8.203 -2.957 1 95.44 158 VAL B N 1
ATOM 3581 C CA . VAL B 1 158 ? 3.473 9.102 -3.396 1 95.44 158 VAL B CA 1
ATOM 3582 C C . VAL B 1 158 ? 2.225 8.289 -3.746 1 95.44 158 VAL B C 1
ATOM 3584 O O . VAL B 1 158 ? 2.197 7.586 -4.758 1 95.44 158 VAL B O 1
ATOM 3587 N N . THR B 1 159 ? 1.205 8.414 -2.914 1 96.5 159 THR B N 1
ATOM 3588 C CA . THR B 1 159 ? 0.083 7.492 -3.068 1 96.5 159 THR B CA 1
ATOM 3589 C C . THR B 1 159 ? -1.238 8.258 -3.111 1 96.5 159 THR B C 1
ATOM 3591 O O . THR B 1 159 ? -1.257 9.484 -3.014 1 96.5 159 THR B O 1
ATOM 3594 N N . GLU B 1 160 ? -2.289 7.496 -3.361 1 96.44 160 GLU B N 1
ATOM 3595 C CA . GLU B 1 160 ? -3.676 7.949 -3.312 1 96.44 160 GLU B CA 1
ATOM 3596 C C . GLU B 1 160 ? -4.551 6.969 -2.533 1 96.44 160 GLU B C 1
ATOM 3598 O O . GLU B 1 160 ? -5.684 6.691 -2.928 1 96.44 160 GLU B O 1
ATOM 3603 N N . GLY B 1 161 ? -3.998 6.484 -1.419 1 97.94 161 GLY B N 1
ATOM 3604 C CA . GLY B 1 161 ? -4.637 5.434 -0.645 1 97.94 161 GLY B CA 1
ATOM 3605 C C . GLY B 1 161 ? -5.953 5.867 -0.025 1 97.94 161 GLY B C 1
ATOM 3606 O O . GLY B 1 161 ? -6.746 5.027 0.41 1 97.94 161 GLY B O 1
ATOM 3607 N N . GLY B 1 162 ? -6.199 7.148 0.036 1 98 162 GLY B N 1
ATOM 3608 C CA . GLY B 1 162 ? -7.465 7.637 0.563 1 98 162 GLY B CA 1
ATOM 3609 C C . GLY B 1 162 ? -8.641 7.371 -0.36 1 98 162 GLY B C 1
ATOM 3610 O O . GLY B 1 162 ? -9.797 7.496 0.047 1 98 162 GLY B O 1
ATOM 3611 N N . HIS B 1 163 ? -8.359 6.898 -1.545 1 98.44 163 HIS B N 1
ATOM 3612 C CA . HIS B 1 163 ? -9.406 6.754 -2.553 1 98.44 163 HIS B CA 1
ATOM 3613 C C . HIS B 1 163 ? -9.742 5.289 -2.795 1 98.44 163 HIS B C 1
ATOM 3615 O O . HIS B 1 163 ? -10.414 4.953 -3.773 1 98.44 163 HIS B O 1
ATOM 3621 N N . VAL B 1 164 ? -9.312 4.406 -1.931 1 98.75 164 VAL B N 1
ATOM 3622 C CA . VAL B 1 164 ? -9.688 3 -2.043 1 98.75 164 VAL B CA 1
ATOM 3623 C C . VAL B 1 164 ? -11.164 2.828 -1.68 1 98.75 164 VAL B C 1
ATOM 3625 O O . VAL B 1 164 ? -11.75 3.686 -1.012 1 98.75 164 VAL B O 1
ATOM 3628 N N . ASP B 1 165 ? -11.711 1.739 -2.082 1 98.88 165 ASP B N 1
ATOM 3629 C CA . ASP B 1 165 ? -13.109 1.441 -1.82 1 98.88 165 ASP B CA 1
ATOM 3630 C C . ASP B 1 165 ? -13.352 1.197 -0.333 1 98.88 165 ASP B C 1
ATOM 3632 O O . ASP B 1 165 ? -12.531 0.578 0.342 1 98.88 165 ASP B O 1
ATOM 3636 N N . PHE B 1 166 ? -14.484 1.678 0.175 1 98.88 166 PHE B N 1
ATOM 3637 C CA . PHE B 1 166 ? -14.898 1.419 1.549 1 98.88 166 PHE B CA 1
ATOM 3638 C C . PHE B 1 166 ? -15.266 -0.049 1.737 1 98.88 166 PHE B C 1
ATOM 3640 O O . PHE B 1 166 ? -16.047 -0.605 0.964 1 98.88 166 PHE B O 1
ATOM 3647 N N . ALA B 1 167 ? -14.719 -0.723 2.766 1 98.88 167 ALA B N 1
ATOM 3648 C CA . ALA B 1 167 ? -14.953 -2.135 3.062 1 98.88 167 ALA B CA 1
ATOM 3649 C C . ALA B 1 167 ? -15.789 -2.299 4.328 1 98.88 167 ALA B C 1
ATOM 3651 O O . ALA B 1 167 ? -15.242 -2.408 5.43 1 98.88 167 ALA B O 1
ATOM 3652 N N . PRO B 1 168 ? -17.094 -2.396 4.211 1 98.56 168 PRO B N 1
ATOM 3653 C CA . PRO B 1 168 ? -17.922 -2.617 5.391 1 98.56 168 PRO B CA 1
ATOM 3654 C C . PRO B 1 168 ? -17.703 -3.984 6.031 1 98.56 168 PRO B C 1
ATOM 3656 O O . PRO B 1 168 ? -17.422 -4.961 5.328 1 98.56 168 PRO B O 1
ATOM 3659 N N . THR B 1 169 ? -17.828 -4.074 7.324 1 96.88 169 THR B N 1
ATOM 3660 C CA . THR B 1 169 ? -17.531 -5.344 7.984 1 96.88 169 THR B CA 1
ATOM 3661 C C . THR B 1 169 ? -18.734 -5.836 8.789 1 96.88 169 THR B C 1
ATOM 3663 O O . THR B 1 169 ? -18.703 -6.938 9.344 1 96.88 169 THR B O 1
ATOM 3666 N N . ASP B 1 170 ? -19.75 -5.043 8.898 1 96.44 170 ASP B N 1
ATOM 3667 C CA . ASP B 1 170 ? -20.953 -5.461 9.594 1 96.44 170 ASP B CA 1
ATOM 3668 C C . ASP B 1 170 ? -22.203 -4.875 8.938 1 96.44 170 ASP B C 1
ATOM 3670 O O . ASP B 1 170 ? -22.109 -4.184 7.918 1 96.44 170 ASP B O 1
ATOM 3674 N N . ASP B 1 171 ? -23.359 -5.176 9.461 1 96.62 171 ASP B N 1
ATOM 3675 C CA . ASP B 1 171 ? -24.625 -4.809 8.82 1 96.62 171 ASP B CA 1
ATOM 3676 C C . ASP B 1 171 ? -24.828 -3.297 8.828 1 96.62 171 ASP B C 1
ATOM 3678 O O . ASP B 1 171 ? -25.344 -2.729 7.867 1 96.62 171 ASP B O 1
ATOM 3682 N N . THR B 1 172 ? -24.469 -2.672 9.914 1 97.56 172 THR B N 1
ATOM 3683 C CA . THR B 1 172 ? -24.578 -1.221 9.992 1 97.56 172 THR B CA 1
ATOM 3684 C C . THR B 1 172 ? -23.734 -0.543 8.922 1 97.56 172 THR B C 1
ATOM 3686 O O . THR B 1 172 ? -24.203 0.386 8.258 1 97.56 172 THR B O 1
ATOM 3689 N N . GLU B 1 173 ? -22.562 -1.012 8.719 1 98.44 173 GLU B N 1
ATOM 3690 C CA . GLU B 1 173 ? -21.672 -0.432 7.719 1 98.44 173 GLU B CA 1
ATOM 3691 C C . GLU B 1 173 ? -22.156 -0.733 6.305 1 98.44 173 GLU B C 1
ATOM 3693 O O . GLU B 1 173 ? -21.984 0.083 5.398 1 98.44 173 GLU B O 1
ATOM 3698 N N . MET B 1 174 ? -22.766 -1.884 6.145 1 98 174 MET B N 1
ATOM 3699 C CA . MET B 1 174 ? -23.359 -2.17 4.84 1 98 174 MET B CA 1
ATOM 3700 C C . MET B 1 174 ? -24.5 -1.206 4.539 1 98 174 MET B C 1
ATOM 3702 O O . MET B 1 174 ? -24.672 -0.775 3.398 1 98 174 MET B O 1
ATOM 3706 N N . ASP B 1 175 ? -25.266 -0.88 5.57 1 98.31 175 ASP B N 1
ATOM 3707 C CA . ASP B 1 175 ? -26.328 0.118 5.402 1 98.31 175 ASP B CA 1
ATOM 3708 C C . ASP B 1 175 ? -25.734 1.49 5.086 1 98.31 175 ASP B C 1
ATOM 3710 O O . ASP B 1 175 ? -26.25 2.221 4.246 1 98.31 175 ASP B O 1
ATOM 3714 N N . VAL B 1 176 ? -24.672 1.83 5.766 1 98.75 176 VAL B N 1
ATOM 3715 C CA . VAL B 1 176 ? -23.969 3.084 5.492 1 98.75 176 VAL B CA 1
ATOM 3716 C C . VAL B 1 176 ? -23.5 3.113 4.039 1 98.75 176 VAL B C 1
ATOM 3718 O O . VAL B 1 176 ? -23.688 4.113 3.342 1 98.75 176 VAL B O 1
ATOM 3721 N N . LEU B 1 177 ? -22.922 2.02 3.588 1 98.69 177 LEU B N 1
ATOM 3722 C CA . LEU B 1 177 ? -22.469 1.928 2.207 1 98.69 177 LEU B CA 1
ATOM 3723 C C . LEU B 1 177 ? -23.625 2.125 1.231 1 98.69 177 LEU B C 1
ATOM 3725 O O . LEU B 1 177 ? -23.484 2.854 0.246 1 98.69 177 LEU B O 1
ATOM 3729 N N . ARG B 1 178 ? -24.703 1.473 1.478 1 98.12 178 ARG B N 1
ATOM 3730 C CA . ARG B 1 178 ? -25.875 1.586 0.603 1 98.12 178 ARG B CA 1
ATOM 3731 C C . ARG B 1 178 ? -26.344 3.033 0.496 1 98.12 178 ARG B C 1
ATOM 3733 O O . ARG B 1 178 ? -26.594 3.527 -0.602 1 98.12 178 ARG B O 1
ATOM 3740 N N . LEU B 1 179 ? -26.422 3.723 1.604 1 98.44 179 LEU B N 1
ATOM 3741 C CA . LEU B 1 179 ? -26.891 5.102 1.638 1 98.44 179 LEU B CA 1
ATOM 3742 C C . LEU B 1 179 ? -25.922 6.023 0.905 1 98.44 179 LEU B C 1
ATOM 3744 O O . LEU B 1 179 ? -26.344 6.871 0.113 1 98.44 179 LEU B O 1
ATOM 3748 N N . LEU B 1 180 ? -24.656 5.867 1.17 1 98.56 180 LEU B N 1
ATOM 3749 C CA . LEU B 1 180 ? -23.656 6.742 0.559 1 98.56 180 LEU B CA 1
ATOM 3750 C C . LEU B 1 180 ? -23.516 6.453 -0.932 1 98.56 180 LEU B C 1
ATOM 3752 O O . LEU B 1 180 ? -23.25 7.359 -1.724 1 98.56 180 LEU B O 1
ATOM 3756 N N . ARG B 1 181 ? -23.688 5.207 -1.32 1 98.12 181 ARG B N 1
ATOM 3757 C CA . ARG B 1 181 ? -23.672 4.867 -2.738 1 98.12 181 ARG B CA 1
ATOM 3758 C C . ARG B 1 181 ? -24.812 5.555 -3.479 1 98.12 181 ARG B C 1
ATOM 3760 O O . ARG B 1 181 ? -24.641 6 -4.617 1 98.12 181 ARG B O 1
ATOM 3767 N N . ALA B 1 182 ? -25.953 5.539 -2.875 1 97.75 182 ALA B N 1
ATOM 3768 C CA . ALA B 1 182 ? -27.109 6.211 -3.471 1 97.75 182 ALA B CA 1
ATOM 3769 C C . ALA B 1 182 ? -26.828 7.699 -3.66 1 97.75 182 ALA B C 1
ATOM 3771 O O . ALA B 1 182 ? -27.312 8.305 -4.625 1 97.75 182 ALA B O 1
ATOM 3772 N N . ARG B 1 183 ? -26.047 8.266 -2.785 1 97.12 183 ARG B N 1
ATOM 3773 C CA . ARG B 1 183 ? -25.781 9.703 -2.787 1 97.12 183 ARG B CA 1
ATOM 3774 C C . ARG B 1 183 ? -24.641 10.055 -3.742 1 97.12 183 ARG B C 1
ATOM 3776 O O . ARG B 1 183 ? -24.703 11.07 -4.438 1 97.12 183 ARG B O 1
ATOM 3783 N N . PHE B 1 184 ? -23.594 9.148 -3.791 1 97.06 184 PHE B N 1
ATOM 3784 C CA . PHE B 1 184 ? -22.359 9.578 -4.438 1 97.06 184 PHE B CA 1
ATOM 3785 C C . PHE B 1 184 ? -21.969 8.625 -5.562 1 97.06 184 PHE B C 1
ATOM 3787 O O . PHE B 1 184 ? -21.062 8.898 -6.336 1 97.06 184 PHE B O 1
ATOM 3794 N N . GLY B 1 185 ? -22.656 7.48 -5.699 1 96.44 185 GLY B N 1
ATOM 3795 C CA . GLY B 1 185 ? -22.219 6.434 -6.605 1 96.44 185 GLY B CA 1
ATOM 3796 C C . GLY B 1 185 ? -21.109 5.57 -6.023 1 96.44 185 GLY B C 1
ATOM 3797 O O . GLY B 1 185 ? -21.391 4.605 -5.309 1 96.44 185 GLY B O 1
ATOM 3798 N N . ARG B 1 186 ? -19.922 5.988 -6.227 1 96.88 186 ARG B N 1
ATOM 3799 C CA . ARG B 1 186 ? -18.781 5.281 -5.633 1 96.88 186 ARG B CA 1
ATOM 3800 C C . ARG B 1 186 ? -18.469 5.824 -4.242 1 96.88 186 ARG B C 1
ATOM 3802 O O . ARG B 1 186 ? -18.484 7.035 -4.027 1 96.88 186 ARG B O 1
ATOM 3809 N N . VAL B 1 187 ? -18.125 4.902 -3.348 1 98.56 187 VAL B N 1
ATOM 3810 C CA . VAL B 1 187 ? -17.812 5.309 -1.982 1 98.56 187 VAL B CA 1
ATOM 3811 C C . VAL B 1 187 ? -16.375 4.898 -1.634 1 98.56 187 VAL B C 1
ATOM 3813 O O . VAL B 1 187 ? -16.109 3.729 -1.339 1 98.56 187 VAL B O 1
ATOM 3816 N N . SER B 1 188 ? -15.5 5.852 -1.648 1 98.62 188 SER B N 1
ATOM 3817 C CA . SER B 1 188 ? -14.141 5.656 -1.138 1 98.62 188 SER B CA 1
ATOM 3818 C C . SER B 1 188 ? -14.094 5.844 0.374 1 98.62 188 SER B C 1
ATOM 3820 O O . SER B 1 188 ? -15.023 6.387 0.971 1 98.62 188 SER B O 1
ATOM 3822 N N . VAL B 1 189 ? -13 5.43 0.981 1 98.75 189 VAL B N 1
ATOM 3823 C CA . VAL B 1 189 ? -12.859 5.621 2.42 1 98.75 189 VAL B CA 1
ATOM 3824 C C . VAL B 1 189 ? -12.82 7.113 2.744 1 98.75 189 VAL B C 1
ATOM 3826 O O . VAL B 1 189 ? -13.266 7.535 3.812 1 98.75 189 VAL B O 1
ATOM 3829 N N . GLU B 1 190 ? -12.344 7.945 1.826 1 98 190 GLU B N 1
ATOM 3830 C CA . GLU B 1 190 ? -12.297 9.383 2.045 1 98 190 GLU B CA 1
ATOM 3831 C C . GLU B 1 190 ? -13.703 9.977 2.146 1 98 190 GLU B C 1
ATOM 3833 O O . GLU B 1 190 ? -13.898 11.016 2.779 1 98 190 GLU B O 1
ATOM 3838 N N . ARG B 1 191 ? -14.68 9.367 1.5 1 97.94 191 ARG B N 1
ATOM 3839 C CA . ARG B 1 191 ? -16.062 9.82 1.601 1 97.94 191 ARG B CA 1
ATOM 3840 C C . ARG B 1 191 ? -16.562 9.727 3.037 1 97.94 191 ARG B C 1
ATOM 3842 O O . ARG B 1 191 ? -17.594 10.328 3.383 1 97.94 191 ARG B O 1
ATOM 3849 N N . ILE B 1 192 ? -15.812 9 3.889 1 98.75 192 ILE B N 1
ATOM 3850 C CA . ILE B 1 192 ? -16.219 8.766 5.27 1 98.75 192 ILE B CA 1
ATOM 3851 C C . ILE B 1 192 ? -15.172 9.328 6.223 1 98.75 192 ILE B C 1
ATOM 3853 O O . ILE B 1 192 ? -15.508 9.977 7.215 1 98.75 192 ILE B O 1
ATOM 3857 N N . LEU B 1 193 ? -13.914 9.141 5.898 1 98.69 193 LEU B N 1
ATOM 3858 C CA . LEU B 1 193 ? -12.82 9.422 6.828 1 98.69 193 LEU B CA 1
ATOM 3859 C C . LEU B 1 193 ? -12.164 10.758 6.496 1 98.69 193 LEU B C 1
ATOM 3861 O O . LEU B 1 193 ? -10.969 10.805 6.176 1 98.69 193 LEU B O 1
ATOM 3865 N N . CYS B 1 194 ? -12.828 11.789 6.586 1 97.62 194 CYS B N 1
ATOM 3866 C CA . CYS B 1 194 ? -12.406 13.18 6.512 1 97.62 194 CYS B CA 1
ATOM 3867 C C . CYS B 1 194 ? -13.438 14.094 7.172 1 97.62 194 CYS B C 1
ATOM 3869 O O . CYS B 1 194 ? -14.422 13.617 7.742 1 97.62 194 CYS B O 1
ATOM 3871 N N . GLY B 1 195 ? -13.18 15.398 7.219 1 96.44 195 GLY B N 1
ATOM 3872 C CA . GLY B 1 195 ? -14.125 16.312 7.836 1 96.44 195 GLY B CA 1
ATOM 3873 C C . GLY B 1 195 ? -15.539 16.172 7.297 1 96.44 195 GLY B C 1
ATOM 3874 O O . GLY B 1 195 ? -16.453 15.781 8.031 1 96.44 195 GLY B O 1
ATOM 3875 N N . GLN B 1 196 ? -15.742 16.375 6.043 1 96.88 196 GLN B N 1
ATOM 3876 C CA . GLN B 1 196 ? -17.047 16.234 5.402 1 96.88 196 GLN B CA 1
ATOM 3877 C C . GLN B 1 196 ? -17.578 14.82 5.531 1 96.88 196 GLN B C 1
ATOM 3879 O O . GLN B 1 196 ? -18.797 14.609 5.629 1 96.88 196 GLN B O 1
ATOM 3884 N N . GLY B 1 197 ? -16.703 13.859 5.559 1 98.56 197 GLY B N 1
ATOM 3885 C CA . GLY B 1 197 ? -17.094 12.469 5.723 1 98.56 197 GLY B CA 1
ATOM 3886 C C . GLY B 1 197 ? -17.766 12.188 7.059 1 98.56 197 GLY B C 1
ATOM 3887 O O . GLY B 1 197 ? -18.672 11.367 7.145 1 98.56 197 GLY B O 1
ATOM 3888 N N . LEU B 1 198 ? -17.281 12.883 8.094 1 98.62 198 LEU B N 1
ATOM 3889 C CA . LEU B 1 198 ? -17.906 12.758 9.398 1 98.62 198 LEU B CA 1
ATOM 3890 C C . LEU B 1 198 ? -19.359 13.211 9.352 1 98.62 198 LEU B C 1
ATOM 3892 O O . LEU B 1 198 ? -20.234 12.594 9.969 1 98.62 198 LEU B O 1
ATOM 3896 N N . LEU B 1 199 ? -19.578 14.266 8.648 1 98.62 199 LEU B N 1
ATOM 3897 C CA . LEU B 1 199 ? -20.953 14.742 8.461 1 98.62 199 LEU B CA 1
ATOM 3898 C C . LEU B 1 199 ? -21.781 13.719 7.688 1 98.62 199 LEU B C 1
ATOM 3900 O O . LEU B 1 199 ? -22.922 13.445 8.047 1 98.62 199 LEU B O 1
ATOM 3904 N N . ASN B 1 200 ? -21.219 13.133 6.566 1 98.75 200 ASN B N 1
ATOM 3905 C CA . ASN B 1 200 ? -21.891 12.078 5.824 1 98.75 200 ASN B CA 1
ATOM 3906 C C . ASN B 1 200 ? -22.297 10.914 6.734 1 98.75 200 ASN B C 1
ATOM 3908 O O . ASN B 1 200 ? -23.406 10.406 6.641 1 98.75 200 ASN B O 1
ATOM 3912 N N . LEU B 1 201 ? -21.375 10.555 7.586 1 98.81 201 LEU B N 1
ATOM 3913 C CA . LEU B 1 201 ? -21.594 9.422 8.477 1 98.81 201 LEU B CA 1
ATOM 3914 C C . LEU B 1 201 ? -22.672 9.734 9.5 1 98.81 201 LEU B C 1
ATOM 3916 O O . LEU B 1 201 ? -23.516 8.875 9.805 1 98.81 201 LEU B O 1
ATOM 3920 N N . TYR B 1 202 ? -22.609 10.945 10.055 1 98.81 202 TYR B N 1
ATOM 3921 C CA . TYR B 1 202 ? -23.609 11.406 11.008 1 98.81 202 TYR B CA 1
ATOM 3922 C C . TYR B 1 202 ? -25 11.352 10.391 1 98.81 202 TYR B C 1
ATOM 3924 O O . TYR B 1 202 ? -25.938 10.805 10.992 1 98.81 202 TYR B O 1
ATOM 3932 N N . GLN B 1 203 ? -25.125 11.828 9.227 1 98.69 203 GLN B N 1
ATOM 3933 C CA . GLN B 1 203 ? -26.406 11.852 8.523 1 98.69 203 GLN B CA 1
ATOM 3934 C C . GLN B 1 203 ? -26.859 10.438 8.172 1 98.69 203 GLN B C 1
ATOM 3936 O O . GLN B 1 203 ? -28.047 10.117 8.273 1 98.69 203 GLN B O 1
ATOM 3941 N N . ALA B 1 204 ? -25.969 9.609 7.715 1 98.75 204 ALA B N 1
ATOM 3942 C CA . ALA B 1 204 ? -26.312 8.227 7.391 1 98.75 204 ALA B CA 1
ATOM 3943 C C . ALA B 1 204 ? -26.828 7.484 8.617 1 98.75 204 ALA B C 1
ATOM 3945 O O . ALA B 1 204 ? -27.828 6.77 8.539 1 98.75 204 ALA B O 1
ATOM 3946 N N . HIS B 1 205 ? -26.125 7.645 9.75 1 98.75 205 HIS B N 1
ATOM 3947 C CA . HIS B 1 205 ? -26.562 6.992 10.984 1 98.75 205 HIS B CA 1
ATOM 3948 C C . HIS B 1 205 ? -27.953 7.473 11.398 1 98.75 205 HIS B C 1
ATOM 3950 O O . HIS B 1 205 ? -28.781 6.68 11.859 1 98.75 205 HIS B O 1
ATOM 3956 N N . ALA B 1 206 ? -28.141 8.773 11.312 1 98.69 206 ALA B N 1
ATOM 3957 C CA . ALA B 1 206 ? -29.453 9.328 11.641 1 98.69 206 ALA B CA 1
ATOM 3958 C C . ALA B 1 206 ? -30.547 8.703 10.773 1 98.69 206 ALA B C 1
ATOM 3960 O O . ALA B 1 206 ? -31.609 8.344 11.273 1 98.69 206 ALA B O 1
ATOM 3961 N N . GLU B 1 207 ? -30.297 8.586 9.508 1 98.44 207 GLU B N 1
ATOM 3962 C CA . GLU B 1 207 ? -31.25 8 8.57 1 98.44 207 GLU B CA 1
ATOM 3963 C C . GLU B 1 207 ? -31.516 6.535 8.898 1 98.44 207 GLU B C 1
ATOM 3965 O O . GLU B 1 207 ? -32.656 6.086 8.875 1 98.44 207 GLU B O 1
ATOM 3970 N N . ILE B 1 208 ? -30.484 5.758 9.18 1 98.19 208 ILE B N 1
ATOM 3971 C CA . ILE B 1 208 ? -30.594 4.344 9.516 1 98.19 208 ILE B CA 1
ATOM 3972 C C . ILE B 1 208 ? -31.469 4.18 10.758 1 98.19 208 ILE B 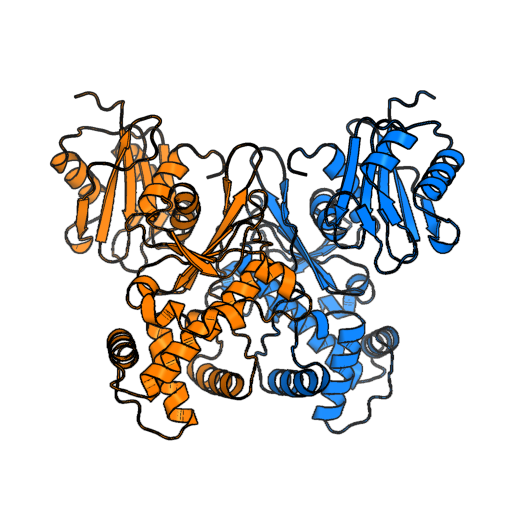C 1
ATOM 3974 O O . ILE B 1 208 ? -32.281 3.266 10.828 1 98.19 208 ILE B O 1
ATOM 3978 N N . ARG B 1 209 ? -31.344 5.117 11.656 1 97.25 209 ARG B N 1
ATOM 3979 C CA . ARG B 1 209 ? -32.031 5.023 12.938 1 97.25 209 ARG B CA 1
ATOM 3980 C C . ARG B 1 209 ? -33.406 5.695 12.867 1 97.25 209 ARG B C 1
ATOM 3982 O O . ARG B 1 209 ? -34.219 5.562 13.781 1 97.25 209 ARG B O 1
ATOM 3989 N N . GLY B 1 210 ? -33.625 6.422 11.867 1 97.62 210 GLY B N 1
ATOM 3990 C CA . GLY B 1 210 ? -34.875 7.137 11.719 1 97.62 210 GLY B CA 1
ATOM 3991 C C . GLY B 1 210 ? -35 8.32 12.664 1 97.62 210 GLY B C 1
ATOM 3992 O O . GLY B 1 210 ? -36.094 8.57 13.211 1 97.62 210 GLY B O 1
ATOM 3993 N N . VAL B 1 211 ? -33.906 9 12.922 1 97.81 211 VAL B N 1
ATOM 3994 C CA . VAL B 1 211 ? -33.938 10.148 13.82 1 97.81 211 VAL B CA 1
ATOM 3995 C C . VAL B 1 211 ? -33.406 11.391 13.086 1 97.81 211 VAL B C 1
ATOM 3997 O O . VAL B 1 211 ? -32.906 11.281 11.969 1 97.81 211 VAL B O 1
ATOM 4000 N N . ALA B 1 212 ? -33.562 12.594 13.68 1 96.38 212 ALA B N 1
ATOM 4001 C CA . ALA B 1 212 ? -33.094 13.852 13.086 1 96.38 212 ALA B CA 1
ATOM 4002 C C . ALA B 1 212 ? -31.594 13.984 13.203 1 96.38 212 ALA B C 1
ATOM 4004 O O . ALA B 1 212 ? -30.984 13.445 14.125 1 96.38 212 ALA B O 1
ATOM 4005 N N . ALA B 1 213 ? -31 14.609 12.25 1 96.88 213 ALA B N 1
ATOM 4006 C CA . ALA B 1 213 ? -29.578 14.984 12.266 1 96.88 213 ALA B CA 1
ATOM 4007 C C . ALA B 1 213 ? -29.422 16.5 12.352 1 96.88 213 ALA B C 1
ATOM 4009 O O . ALA B 1 213 ? -29.156 17.156 11.344 1 96.88 213 ALA B O 1
ATOM 4010 N N . PRO B 1 214 ? -29.469 17.031 13.516 1 96.94 214 PRO B N 1
ATOM 4011 C CA . PRO B 1 214 ? -29.516 18.484 13.648 1 96.94 214 PRO B CA 1
ATOM 4012 C C . PRO B 1 214 ? -28.172 19.156 13.406 1 96.94 214 PRO B C 1
ATOM 4014 O O . PRO B 1 214 ? -28.109 20.359 13.117 1 96.94 214 PRO B O 1
ATOM 4017 N N . LEU B 1 215 ? -27.078 18.469 13.594 1 98 215 LEU B N 1
ATOM 4018 C CA . LEU B 1 215 ? -25.75 19.047 13.43 1 98 215 LEU B CA 1
ATOM 4019 C C . LEU B 1 215 ? -25.359 19.094 11.961 1 98 215 LEU B C 1
ATOM 4021 O O . LEU B 1 215 ? -25.531 18.109 11.234 1 98 215 LEU B O 1
ATOM 4025 N N . ASP B 1 216 ? -24.828 20.219 11.469 1 97.62 216 ASP B N 1
ATOM 4026 C CA . ASP B 1 216 ? -24.656 20.406 10.031 1 97.62 216 ASP B CA 1
ATOM 4027 C C . ASP B 1 216 ? -23.203 20.703 9.688 1 97.62 216 ASP B C 1
ATOM 4029 O O . ASP B 1 216 ? -22.906 21.234 8.625 1 97.62 216 ASP B O 1
ATOM 4033 N N . ALA B 1 217 ? -22.281 20.453 10.648 1 97.94 217 ALA B N 1
ATOM 4034 C CA . ALA B 1 217 ? -20.859 20.672 10.398 1 97.94 217 ALA B CA 1
ATOM 4035 C C . ALA B 1 217 ? -20 19.688 11.18 1 97.94 217 ALA B C 1
ATOM 4037 O O . ALA B 1 217 ? -20.328 19.328 12.312 1 97.94 217 ALA B O 1
ATOM 4038 N N . PRO B 1 218 ? -18.922 19.297 10.562 1 97.62 218 PRO B N 1
ATOM 4039 C CA . PRO B 1 218 ? -18.047 18.328 11.227 1 97.62 218 PRO B CA 1
ATOM 4040 C C . PRO B 1 218 ? -17.594 18.797 12.602 1 97.62 218 PRO B C 1
ATOM 4042 O O . PRO B 1 218 ? -17.562 18 13.547 1 97.62 218 PRO B O 1
ATOM 4045 N N . GLU B 1 219 ? -17.25 20.109 12.695 1 96.94 219 GLU B N 1
ATOM 4046 C CA . GLU B 1 219 ? -16.75 20.641 13.961 1 96.94 219 GLU B CA 1
ATOM 4047 C C . GLU B 1 219 ? -17.812 20.562 15.047 1 96.94 219 GLU B C 1
ATOM 4049 O O . GLU B 1 219 ? -17.5 20.344 16.219 1 96.94 219 GLU B O 1
ATOM 4054 N N . LYS B 1 220 ? -19.062 20.766 14.695 1 98.38 220 LYS B N 1
ATOM 4055 C CA . LYS B 1 220 ? -20.156 20.672 15.648 1 98.38 220 LYS B CA 1
ATOM 4056 C C . LYS B 1 220 ? -20.359 19.234 16.125 1 98.38 220 LYS B C 1
ATOM 4058 O O . LYS B 1 220 ? -20.656 19 17.297 1 98.38 220 LYS B O 1
ATOM 4063 N N . ILE B 1 221 ? -20.234 18.281 15.211 1 98.56 221 ILE B N 1
ATOM 4064 C CA . ILE B 1 221 ? -20.391 16.875 15.539 1 98.56 221 ILE B CA 1
ATOM 4065 C C . ILE B 1 221 ? -19.297 16.453 16.516 1 98.56 221 ILE B C 1
ATOM 4067 O O . ILE B 1 221 ? -19.578 15.812 17.531 1 98.56 221 ILE B O 1
ATOM 4071 N N . THR B 1 222 ? -18.078 16.844 16.219 1 98.44 222 THR B N 1
ATOM 4072 C CA . THR B 1 222 ? -16.938 16.5 17.094 1 98.44 222 THR B CA 1
ATOM 4073 C C . THR B 1 222 ? -17.125 17.109 18.484 1 98.44 222 THR B C 1
ATOM 4075 O O . THR B 1 222 ? -16.938 16.422 19.484 1 98.44 222 THR B O 1
ATOM 4078 N N . ALA B 1 223 ? -17.484 18.375 18.516 1 98.19 223 ALA B N 1
ATOM 4079 C CA . ALA B 1 223 ? -17.688 19.047 19.797 1 98.19 223 ALA B CA 1
ATOM 4080 C C . ALA B 1 223 ? -18.781 18.375 20.609 1 98.19 223 ALA B C 1
ATOM 4082 O O . ALA B 1 223 ? -18.609 18.125 21.812 1 98.19 223 ALA B O 1
ATOM 4083 N N . ALA B 1 224 ? -19.875 18.062 19.969 1 98.44 224 ALA B N 1
ATOM 4084 C CA . ALA B 1 224 ? -21.016 17.438 20.641 1 98.44 224 ALA B CA 1
ATOM 4085 C C . ALA B 1 224 ? -20.656 16.047 21.141 1 98.44 224 ALA B C 1
ATOM 4087 O O . ALA B 1 224 ? -21.141 15.602 22.188 1 98.44 224 ALA B O 1
ATOM 4088 N N . ALA B 1 225 ? -19.875 15.305 20.359 1 98.38 225 ALA B N 1
ATOM 4089 C CA . ALA B 1 225 ? -19.422 13.969 20.766 1 98.38 225 ALA B CA 1
ATOM 4090 C C . ALA B 1 225 ? -18.531 14.047 22 1 98.38 225 ALA B C 1
ATOM 4092 O O . ALA B 1 225 ? -18.719 13.305 22.969 1 98.38 225 ALA B O 1
ATOM 4093 N N . VAL B 1 226 ? -17.578 14.977 22 1 97.94 226 VAL B N 1
ATOM 4094 C CA . VAL B 1 226 ? -16.578 15.094 23.062 1 97.94 226 VAL B CA 1
ATOM 4095 C C . VAL B 1 226 ? -17.234 15.57 24.344 1 97.94 226 VAL B C 1
ATOM 4097 O O . VAL B 1 226 ? -16.891 15.102 25.438 1 97.94 226 VAL B O 1
ATOM 4100 N N . ASP B 1 227 ? -18.203 16.438 24.188 1 97 227 ASP B N 1
ATOM 4101 C CA . ASP B 1 227 ? -18.828 16.969 25.375 1 97 227 ASP B CA 1
ATOM 4102 C C . ASP B 1 227 ? -20.062 16.141 25.766 1 97 227 ASP B C 1
ATOM 4104 O O . ASP B 1 227 ? -20.781 16.5 26.703 1 97 227 ASP B O 1
ATOM 4108 N N . ALA B 1 228 ? -20.344 15.133 25.047 1 96.69 228 ALA B N 1
ATOM 4109 C CA . ALA B 1 228 ? -21.422 14.188 25.328 1 96.69 228 ALA B CA 1
ATOM 4110 C C . ALA B 1 228 ? -22.781 14.898 25.328 1 96.69 228 ALA B C 1
ATOM 4112 O O . ALA B 1 228 ? -23.656 14.562 26.125 1 96.69 228 ALA B O 1
ATOM 4113 N N . SER B 1 229 ? -22.891 15.852 24.484 1 96.75 229 SER B N 1
ATOM 4114 C CA . SER B 1 229 ? -24.141 16.594 24.438 1 96.75 229 SER B CA 1
ATOM 4115 C C . SER B 1 229 ? -25.078 16.047 23.375 1 96.75 229 SER B C 1
ATOM 4117 O O . SER B 1 229 ? -26.266 16.406 23.328 1 96.75 229 SER B O 1
ATOM 4119 N N . ASP B 1 230 ? -24.625 15.227 22.516 1 96.75 230 ASP B N 1
ATOM 4120 C CA . ASP B 1 230 ? -25.406 14.539 21.5 1 96.75 230 ASP B CA 1
ATOM 4121 C C . ASP B 1 230 ? -25 13.07 21.406 1 96.75 230 ASP B C 1
ATOM 4123 O O . ASP B 1 230 ? -23.891 12.758 20.969 1 96.75 230 ASP B O 1
ATOM 4127 N N . ALA B 1 231 ? -25.906 12.227 21.734 1 97.19 231 ALA B N 1
ATOM 4128 C CA . ALA B 1 231 ? -25.609 10.797 21.797 1 97.19 231 ALA B CA 1
ATOM 4129 C C . ALA B 1 231 ? -25.266 10.25 20.422 1 97.19 231 ALA B C 1
ATOM 4131 O O . ALA B 1 231 ? -24.375 9.398 20.281 1 97.19 231 ALA B O 1
ATOM 4132 N N . LEU B 1 232 ? -25.984 10.703 19.406 1 98.25 232 LEU B N 1
ATOM 4133 C CA . LEU B 1 232 ? -25.703 10.242 18.047 1 98.25 232 LEU B CA 1
ATOM 4134 C C . LEU B 1 232 ? -24.312 10.688 17.609 1 98.25 232 LEU B C 1
ATOM 4136 O O . LEU B 1 232 ? -23.594 9.922 16.969 1 98.25 232 LEU B O 1
ATOM 4140 N N . ALA B 1 233 ? -23.938 11.914 17.906 1 98.62 233 ALA B N 1
ATOM 4141 C CA . ALA B 1 233 ? -22.609 12.414 17.562 1 98.62 233 ALA B CA 1
ATOM 4142 C C . ALA B 1 233 ? -21.516 11.555 18.203 1 98.62 233 ALA B C 1
ATOM 4144 O O . ALA B 1 233 ? -20.5 11.258 17.562 1 98.62 233 ALA B O 1
ATOM 4145 N N . GLY B 1 234 ? -21.734 11.195 19.484 1 98.56 234 GLY B N 1
ATOM 4146 C CA . GLY B 1 234 ? -20.781 10.328 20.156 1 98.56 234 GLY B CA 1
ATOM 4147 C C . GLY B 1 234 ? -20.625 8.977 19.484 1 98.56 234 GLY B C 1
ATOM 4148 O O . GLY B 1 234 ? -19.516 8.5 19.297 1 98.56 234 GLY B O 1
ATOM 4149 N N . GLU B 1 235 ? -21.734 8.391 19.125 1 98.38 235 GLU B N 1
ATOM 4150 C CA . GLU B 1 235 ? -21.734 7.102 18.438 1 98.38 235 GLU B CA 1
ATOM 4151 C C . GLU B 1 235 ? -21.031 7.195 17.094 1 98.38 235 GLU B C 1
ATOM 4153 O O . GLU B 1 235 ? -20.25 6.305 16.734 1 98.38 235 GLU B O 1
ATOM 4158 N N . VAL B 1 236 ? -21.328 8.234 16.406 1 98.69 236 VAL B N 1
ATOM 4159 C CA . VAL B 1 236 ? -20.797 8.422 15.07 1 98.69 236 VAL B CA 1
ATOM 4160 C C . VAL B 1 236 ? -19.281 8.656 15.133 1 98.69 236 VAL B C 1
ATOM 4162 O O . VAL B 1 236 ? -18.531 8.109 14.328 1 98.69 236 VAL B O 1
ATOM 4165 N N . LEU B 1 237 ? -18.828 9.477 16.062 1 98.81 237 LEU B N 1
ATOM 4166 C CA . LEU B 1 237 ? -17.391 9.727 16.188 1 98.81 237 LEU B CA 1
ATOM 4167 C C . LEU B 1 237 ? -16.641 8.461 16.594 1 98.81 237 LEU B C 1
ATOM 4169 O O . LEU B 1 237 ? -15.523 8.219 16.141 1 98.81 237 LEU B O 1
ATOM 4173 N N . GLN B 1 238 ? -17.297 7.625 17.469 1 98.81 238 GLN B N 1
ATOM 4174 C CA . GLN B 1 238 ? -16.734 6.316 17.781 1 98.81 238 GLN B CA 1
ATOM 4175 C C . GLN B 1 238 ? -16.594 5.449 16.531 1 98.81 238 GLN B C 1
ATOM 4177 O O . GLN B 1 238 ? -15.57 4.816 16.328 1 98.81 238 GLN B O 1
ATOM 4182 N N . HIS B 1 239 ? -17.641 5.469 15.781 1 98.88 239 HIS B N 1
ATOM 4183 C CA . HIS B 1 239 ? -17.641 4.668 14.562 1 98.88 239 HIS B CA 1
ATOM 4184 C C . HIS B 1 239 ? -16.609 5.164 13.57 1 98.88 239 HIS B C 1
ATOM 4186 O O . HIS B 1 239 ? -15.961 4.363 12.891 1 98.88 239 HIS B O 1
ATOM 4192 N N . PHE B 1 240 ? -16.484 6.5 13.469 1 98.88 240 PHE B N 1
ATOM 4193 C CA . PHE B 1 240 ? -15.453 7.113 12.641 1 98.88 240 PHE B CA 1
ATOM 4194 C C . PHE B 1 240 ? -14.07 6.602 13.016 1 98.88 240 PHE B C 1
ATOM 4196 O O . PHE B 1 240 ? -13.297 6.184 12.156 1 98.88 240 PHE B O 1
ATOM 4203 N N . CYS B 1 241 ? -13.773 6.547 14.297 1 98.88 241 CYS B N 1
ATOM 4204 C CA . CYS B 1 241 ? -12.484 6.078 14.797 1 98.88 241 CYS B CA 1
ATOM 4205 C C . CYS B 1 241 ? -12.289 4.598 14.508 1 98.88 241 CYS B C 1
ATOM 4207 O O . CYS B 1 241 ? -11.188 4.164 14.172 1 98.88 241 CYS B O 1
ATOM 4209 N N . GLU B 1 242 ? -13.344 3.861 14.633 1 98.88 242 GLU B N 1
ATOM 4210 C CA . GLU B 1 242 ? -13.305 2.434 14.328 1 98.88 242 GLU B CA 1
ATOM 4211 C C . GLU B 1 242 ? -12.953 2.189 12.867 1 98.88 242 GLU B C 1
ATOM 4213 O O . GLU B 1 242 ? -12.07 1.382 12.562 1 98.88 242 GLU B O 1
ATOM 4218 N N . MET B 1 243 ? -13.625 2.906 11.969 1 98.88 243 MET B N 1
ATOM 4219 C CA . MET B 1 243 ? -13.391 2.756 10.539 1 98.88 243 MET B CA 1
ATOM 4220 C C . MET B 1 243 ? -11.984 3.223 10.164 1 98.88 243 MET B C 1
ATOM 4222 O O . MET B 1 243 ? -11.359 2.666 9.258 1 98.88 243 MET B O 1
ATOM 4226 N N . LEU B 1 244 ? -11.523 4.262 10.844 1 98.88 244 LEU B N 1
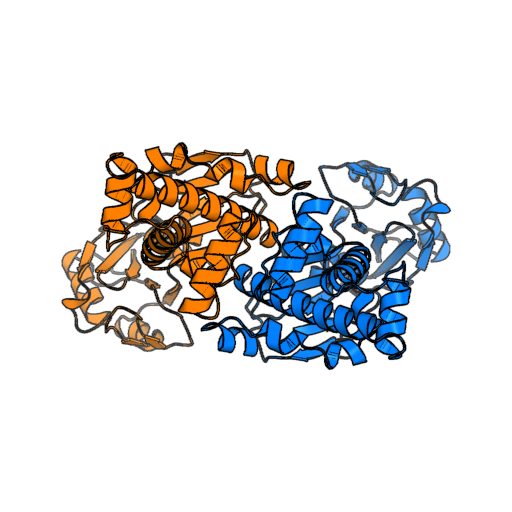ATOM 4227 C CA . LEU B 1 244 ? -10.148 4.707 10.625 1 98.88 244 LEU B CA 1
ATOM 4228 C C . LEU B 1 244 ? -9.156 3.611 11 1 98.88 244 LEU B C 1
ATOM 4230 O O . LEU B 1 244 ? -8.188 3.373 10.273 1 98.88 244 LEU B O 1
ATOM 4234 N N . GLY B 1 245 ? -9.391 2.945 12.156 1 98.94 245 GLY B N 1
ATOM 4235 C CA . GLY B 1 245 ? -8.539 1.833 12.562 1 98.94 245 GLY B CA 1
ATOM 4236 C C . GLY B 1 245 ? -8.523 0.702 11.547 1 98.94 245 GLY B C 1
ATOM 4237 O O . GLY B 1 245 ? -7.461 0.171 11.219 1 98.94 245 GLY B O 1
ATOM 4238 N N . ARG B 1 246 ? -9.672 0.378 11.07 1 98.75 246 ARG B N 1
ATOM 4239 C CA . ARG B 1 246 ? -9.789 -0.698 10.086 1 98.75 246 ARG B CA 1
ATOM 4240 C C . ARG B 1 246 ? -9.07 -0.344 8.789 1 98.75 246 ARG B C 1
ATOM 4242 O O . ARG B 1 246 ? -8.375 -1.184 8.211 1 98.75 246 ARG B O 1
ATOM 4249 N N . THR B 1 247 ? -9.289 0.89 8.352 1 98.88 247 THR B N 1
ATOM 4250 C CA . THR B 1 247 ? -8.648 1.358 7.125 1 98.88 247 THR B CA 1
ATOM 4251 C C . THR B 1 247 ? -7.129 1.398 7.293 1 98.88 247 THR B C 1
ATOM 4253 O O . THR B 1 247 ? -6.391 1.014 6.387 1 98.88 247 THR B O 1
ATOM 4256 N N . ALA B 1 248 ? -6.656 1.865 8.422 1 98.94 248 ALA B N 1
ATOM 4257 C CA . ALA B 1 248 ? -5.223 1.87 8.719 1 98.94 248 ALA B CA 1
ATOM 4258 C C . ALA B 1 248 ? -4.656 0.454 8.703 1 98.94 248 ALA B C 1
ATOM 4260 O O . ALA B 1 248 ? -3.568 0.22 8.172 1 98.94 248 ALA B O 1
ATOM 4261 N N . GLY B 1 249 ? -5.379 -0.454 9.312 1 98.88 249 GLY B N 1
ATOM 4262 C CA . GLY B 1 249 ? -4.945 -1.842 9.297 1 98.88 249 GLY B CA 1
ATOM 4263 C C . GLY B 1 249 ? -4.809 -2.412 7.898 1 98.88 249 GLY B C 1
ATOM 4264 O O . GLY B 1 249 ? -3.811 -3.062 7.582 1 98.88 249 GLY B O 1
ATOM 4265 N N . ASN B 1 250 ? -5.801 -2.172 7.059 1 98.94 250 ASN B N 1
ATOM 4266 C CA . ASN B 1 250 ? -5.742 -2.623 5.672 1 98.94 250 ASN B CA 1
ATOM 4267 C C . ASN B 1 250 ? -4.555 -2.01 4.93 1 98.94 250 ASN B C 1
ATOM 4269 O O . ASN B 1 250 ? -3.852 -2.701 4.195 1 98.94 250 ASN B O 1
ATOM 4273 N N . SER B 1 251 ? -4.359 -0.733 5.125 1 98.88 251 SER B N 1
ATOM 4274 C CA . SER B 1 251 ? -3.244 -0.051 4.473 1 98.88 251 SER B CA 1
ATOM 4275 C C . SER B 1 251 ? -1.904 -0.594 4.957 1 98.88 251 SER B C 1
ATOM 4277 O O . SER B 1 251 ? -0.967 -0.743 4.168 1 98.88 251 SER B O 1
ATOM 4279 N N . ALA B 1 252 ? -1.837 -0.888 6.258 1 98.88 252 ALA B N 1
ATOM 4280 C CA . ALA B 1 252 ? -0.61 -1.437 6.828 1 98.88 252 ALA B CA 1
ATOM 4281 C C . ALA B 1 252 ? -0.294 -2.807 6.238 1 98.88 252 ALA B C 1
ATOM 4283 O O . ALA B 1 252 ? 0.866 -3.117 5.957 1 98.88 252 ALA B O 1
ATOM 4284 N N . LEU B 1 253 ? -1.287 -3.6 6.039 1 98.69 253 LEU B N 1
ATOM 4285 C CA . LEU B 1 253 ? -1.103 -4.906 5.418 1 98.69 253 LEU B CA 1
ATOM 4286 C C . LEU B 1 253 ? -0.62 -4.762 3.979 1 98.69 253 LEU B C 1
ATOM 4288 O O . LEU B 1 253 ? 0.218 -5.543 3.52 1 98.69 253 LEU B O 1
ATOM 4292 N N . THR B 1 254 ? -1.147 -3.795 3.285 1 98.69 254 THR B N 1
ATOM 4293 C CA . THR B 1 254 ? -0.829 -3.596 1.876 1 98.69 254 THR B CA 1
ATOM 4294 C C . THR B 1 254 ? 0.593 -3.066 1.713 1 98.69 254 THR B C 1
ATOM 4296 O O . THR B 1 254 ? 1.303 -3.455 0.783 1 98.69 254 THR B O 1
ATOM 4299 N N . LEU B 1 255 ? 1.013 -2.254 2.621 1 98.44 255 LEU B N 1
ATOM 4300 C CA . LEU B 1 255 ? 2.32 -1.614 2.525 1 98.44 255 LEU B CA 1
ATOM 4301 C C . LEU B 1 255 ? 3.385 -2.447 3.234 1 98.44 255 LEU B C 1
ATOM 4303 O O . LEU B 1 255 ? 4.582 -2.25 3.014 1 98.44 255 LEU B O 1
ATOM 4307 N N . GLY B 1 256 ? 2.977 -3.355 4.164 1 97.75 256 GLY B N 1
ATOM 4308 C CA . GLY B 1 256 ? 3.93 -4.043 5.02 1 97.75 256 GLY B CA 1
ATOM 4309 C C . GLY B 1 256 ? 4.539 -3.141 6.078 1 97.75 256 GLY B C 1
ATOM 4310 O O . GLY B 1 256 ? 5.738 -3.221 6.352 1 97.75 256 GLY B O 1
ATOM 4311 N N . SER B 1 257 ? 3.74 -2.289 6.66 1 98.31 257 SER B N 1
ATOM 4312 C CA . SER B 1 257 ? 4.258 -1.192 7.473 1 98.31 257 SER B CA 1
ATOM 4313 C C . SER B 1 257 ? 4.488 -1.633 8.914 1 98.31 257 SER B C 1
ATOM 4315 O O . SER B 1 257 ? 4.059 -0.956 9.852 1 98.31 257 SER B O 1
ATOM 4317 N N . LEU B 1 258 ? 5.277 -2.639 9.156 1 97.5 258 LEU B N 1
ATOM 4318 C CA . LEU B 1 258 ? 5.648 -3.074 10.5 1 97.5 258 LEU B CA 1
ATOM 4319 C C . LEU B 1 258 ? 6.535 -2.037 11.18 1 97.5 258 LEU B C 1
ATOM 4321 O O . LEU B 1 258 ? 6.758 -2.107 12.391 1 97.5 258 LEU B O 1
ATOM 4325 N N . GLY B 1 259 ? 7.02 -1.075 10.398 1 98.25 259 GLY B N 1
ATOM 4326 C CA . GLY B 1 259 ? 7.793 0.012 10.977 1 98.25 259 GLY B CA 1
ATOM 4327 C C . GLY B 1 259 ? 6.949 0.983 11.781 1 98.25 259 GLY B C 1
ATOM 4328 O O . GLY B 1 259 ? 7.48 1.847 12.484 1 98.25 259 GLY B O 1
ATOM 4329 N N . GLY B 1 260 ? 5.637 0.869 11.57 1 98.75 260 GLY B N 1
ATOM 4330 C CA . GLY B 1 260 ? 4.719 1.687 12.344 1 98.75 260 GLY B CA 1
ATOM 4331 C C . GLY B 1 260 ? 3.701 2.416 11.484 1 98.75 260 GLY B C 1
ATOM 4332 O O . GLY B 1 260 ? 3.871 2.52 10.266 1 98.75 260 GLY B O 1
ATOM 4333 N N . VAL B 1 261 ? 2.672 2.84 12.18 1 98.94 261 VAL B N 1
ATOM 4334 C CA . VAL B 1 261 ? 1.625 3.678 11.602 1 98.94 261 VAL B CA 1
ATOM 4335 C C . VAL B 1 261 ? 1.596 5.027 12.312 1 98.94 261 VAL B C 1
ATOM 4337 O O . VAL B 1 261 ? 1.496 5.09 13.539 1 98.94 261 VAL B O 1
ATOM 4340 N N . TYR B 1 262 ? 1.722 6.062 11.547 1 98.94 262 TYR B N 1
ATOM 4341 C CA . TYR B 1 262 ? 1.746 7.422 12.078 1 98.94 262 TYR B CA 1
ATOM 4342 C C . TYR B 1 262 ? 0.554 8.227 11.57 1 98.94 262 TYR B C 1
ATOM 4344 O O . TYR B 1 262 ? 0.452 8.508 10.375 1 98.94 262 TYR B O 1
ATOM 4352 N N . LEU B 1 263 ? -0.318 8.516 12.461 1 98.81 263 LEU B N 1
ATOM 4353 C CA . LEU B 1 263 ? -1.515 9.289 12.164 1 98.81 263 LEU B CA 1
ATOM 4354 C C . LEU B 1 263 ? -1.236 10.789 12.281 1 98.81 263 LEU B C 1
ATOM 4356 O O . LEU B 1 263 ? -1.011 11.297 13.383 1 98.81 263 LEU B O 1
ATOM 4360 N N . CYS B 1 264 ? -1.281 11.406 11.094 1 97.25 264 CYS B N 1
ATOM 4361 C CA . CYS B 1 264 ? -0.91 12.812 11.016 1 97.25 264 CYS B CA 1
ATOM 4362 C C . CYS B 1 264 ? -2.129 13.688 10.727 1 97.25 264 CYS B C 1
ATOM 4364 O O . CYS B 1 264 ? -3.199 13.172 10.398 1 97.25 264 CYS B O 1
ATOM 4366 N N . GLY B 1 265 ? -1.904 15 10.891 1 91.44 265 GLY B N 1
ATOM 4367 C CA . GLY B 1 265 ? -2.963 15.953 10.602 1 91.44 265 GLY B CA 1
ATOM 4368 C C . GLY B 1 265 ? -3.553 16.594 11.844 1 91.44 265 GLY B C 1
ATOM 4369 O O . GLY B 1 265 ? -3.23 16.188 12.969 1 91.44 265 GLY B O 1
ATOM 4370 N N . GLY B 1 266 ? -4.461 17.562 11.664 1 89.69 266 GLY B N 1
ATOM 4371 C CA . GLY B 1 266 ? -4.973 18.375 12.758 1 89.69 266 GLY B CA 1
ATOM 4372 C C . GLY B 1 266 ? -6.254 17.844 13.359 1 89.69 266 GLY B C 1
ATOM 4373 O O . GLY B 1 266 ? -6.66 18.25 14.453 1 89.69 266 GLY B O 1
ATOM 4374 N N . MET B 1 267 ? -6.863 16.844 12.766 1 94.19 267 MET B N 1
ATOM 4375 C CA . MET B 1 267 ? -8.188 16.391 13.188 1 94.19 267 MET B CA 1
ATOM 4376 C C . MET B 1 267 ? -8.094 15.594 14.484 1 94.19 267 MET B C 1
ATOM 4378 O O . MET B 1 267 ? -8.758 15.93 15.469 1 94.19 267 MET B O 1
ATOM 4382 N N . LEU B 1 268 ? -7.254 14.602 14.555 1 97.31 268 LEU B N 1
ATOM 4383 C CA . LEU B 1 268 ? -7.207 13.672 15.68 1 97.31 268 LEU B CA 1
ATOM 4384 C C . LEU B 1 268 ? -6.715 14.375 16.938 1 97.31 268 LEU B C 1
ATOM 4386 O O . LEU B 1 268 ? -7.293 14.203 18.016 1 97.31 268 LEU B O 1
ATOM 4390 N N . PRO B 1 269 ? -5.652 15.211 16.844 1 96.5 269 PRO B N 1
ATOM 4391 C CA . PRO B 1 269 ? -5.238 15.953 18.047 1 96.5 269 PRO B CA 1
ATOM 4392 C C . PRO B 1 269 ? -6.367 16.797 18.625 1 96.5 269 PRO B C 1
ATOM 4394 O O . PRO B 1 269 ? -6.398 17.031 19.844 1 96.5 269 PRO B O 1
ATOM 4397 N N . GLY B 1 270 ? -7.312 17.188 17.844 1 95.38 270 GLY B N 1
ATOM 4398 C CA . GLY B 1 270 ? -8.422 18 18.297 1 95.38 270 GLY B CA 1
ATOM 4399 C C . GLY B 1 270 ? -9.352 17.266 19.25 1 95.38 270 GLY B C 1
ATOM 4400 O O . GLY B 1 270 ? -10.133 17.906 19.969 1 95.38 270 GLY B O 1
ATOM 4401 N N . PHE B 1 271 ? -9.375 15.961 19.25 1 97.62 271 PHE B N 1
ATOM 4402 C CA . PHE B 1 271 ? -10.164 15.156 20.172 1 97.62 271 PHE B CA 1
ATOM 4403 C C . PHE B 1 271 ? -9.391 13.922 20.609 1 97.62 271 PHE B C 1
ATOM 4405 O O . PHE B 1 271 ? -9.93 12.812 20.625 1 97.62 271 PHE B O 1
ATOM 4412 N N . LEU B 1 272 ? -8.133 14.117 20.969 1 98.06 272 LEU B N 1
ATOM 4413 C CA . LEU B 1 272 ? -7.152 13.07 21.234 1 98.06 272 LEU B CA 1
ATOM 4414 C C . LEU B 1 272 ? -7.633 12.141 22.344 1 98.06 272 LEU B C 1
ATOM 4416 O O . LEU B 1 272 ? -7.551 10.914 22.219 1 98.06 272 LEU B O 1
ATOM 4420 N N . ASP B 1 273 ? -8.102 12.656 23.453 1 98.12 273 ASP B N 1
ATOM 4421 C CA . ASP B 1 273 ? -8.547 11.82 24.562 1 98.12 273 ASP B CA 1
ATOM 4422 C C . ASP B 1 273 ? -9.695 10.906 24.141 1 98.12 273 ASP B C 1
ATOM 4424 O O . ASP B 1 273 ? -9.719 9.727 24.5 1 98.12 273 ASP B O 1
ATOM 4428 N N . PHE B 1 274 ? -10.664 11.523 23.469 1 98.5 274 PHE B N 1
ATOM 4429 C CA . PHE B 1 274 ? -11.766 10.727 22.938 1 98.5 274 PHE B CA 1
ATOM 4430 C C . PHE B 1 274 ? -11.242 9.617 22.031 1 98.5 274 PHE B C 1
ATOM 4432 O O . PHE B 1 274 ? -11.664 8.461 22.156 1 98.5 274 PHE B O 1
ATOM 4439 N N . PHE B 1 275 ? -10.297 9.93 21.156 1 98.75 275 PHE B N 1
ATOM 4440 C CA . PHE B 1 275 ? -9.734 9.008 20.172 1 98.75 275 PHE B CA 1
ATOM 4441 C C . PHE B 1 275 ? -9.039 7.84 20.875 1 98.75 275 PHE B C 1
ATOM 4443 O O . PHE B 1 275 ? -9.219 6.684 20.484 1 98.75 275 PHE B O 1
ATOM 4450 N N . LEU B 1 276 ? -8.25 8.133 21.875 1 98.62 276 LEU B N 1
ATOM 4451 C CA . LEU B 1 276 ? -7.473 7.117 22.578 1 98.62 276 LEU B CA 1
ATOM 4452 C C . LEU B 1 276 ? -8.383 6.109 23.266 1 98.62 276 LEU B C 1
ATOM 4454 O O . LEU B 1 276 ? -7.98 4.973 23.516 1 98.62 276 LEU B O 1
ATOM 4458 N N . GLY B 1 277 ? -9.57 6.555 23.578 1 98.25 277 GLY B N 1
ATOM 4459 C CA . GLY B 1 277 ? -10.531 5.66 24.203 1 98.25 277 GLY B CA 1
ATOM 4460 C C . GLY B 1 277 ? -11.469 5.008 23.219 1 98.25 277 GLY B C 1
ATOM 4461 O O . GLY B 1 277 ? -12.352 4.238 23.594 1 98.25 277 GLY B O 1
ATOM 4462 N N . SER B 1 278 ? -11.344 5.25 21.969 1 98.62 278 SER B N 1
ATOM 4463 C CA . SER B 1 278 ? -12.25 4.785 20.922 1 98.62 278 SER B CA 1
ATOM 4464 C C . SER B 1 278 ? -11.945 3.346 20.516 1 98.62 278 SER B C 1
ATOM 4466 O O . SER B 1 278 ? -10.961 2.766 20.984 1 98.62 278 SER B O 1
ATOM 4468 N N . PRO B 1 279 ? -12.711 2.742 19.625 1 98.69 279 PRO B N 1
ATOM 4469 C CA . PRO B 1 279 ? -12.477 1.366 19.188 1 98.69 279 PRO B CA 1
ATOM 4470 C C . PRO B 1 279 ? -11.422 1.27 18.094 1 98.69 279 PRO B C 1
ATOM 4472 O O . PRO B 1 279 ? -11.305 0.236 17.422 1 98.69 279 PRO B O 1
ATOM 4475 N N . PHE B 1 280 ? -10.641 2.289 17.906 1 98.81 280 PHE B N 1
ATOM 4476 C CA . PHE B 1 280 ? -9.609 2.301 16.875 1 98.81 280 PHE B CA 1
ATOM 4477 C C . PHE B 1 280 ? -8.719 1.071 16.984 1 98.81 280 PHE B C 1
ATOM 4479 O O . PHE B 1 280 ? -8.531 0.347 16 1 98.81 280 PHE B O 1
ATOM 4486 N N . ARG B 1 281 ? -8.195 0.809 18.156 1 98.75 281 ARG B N 1
ATOM 4487 C CA . ARG B 1 281 ? -7.227 -0.261 18.344 1 98.75 281 ARG B CA 1
ATOM 4488 C C . ARG B 1 281 ? -7.809 -1.612 17.953 1 98.75 281 ARG B C 1
ATOM 4490 O O . ARG B 1 281 ? -7.18 -2.371 17.203 1 98.75 281 ARG B O 1
ATOM 4497 N N . GLU B 1 282 ? -8.945 -1.905 18.422 1 98.75 282 GLU B N 1
ATOM 4498 C CA . GLU B 1 282 ? -9.562 -3.199 18.141 1 98.75 282 GLU B CA 1
ATOM 4499 C C . GLU B 1 282 ? -9.812 -3.389 16.656 1 98.75 282 GLU B C 1
ATOM 4501 O O . GLU B 1 282 ? -9.633 -4.484 16.125 1 98.75 282 GLU B O 1
ATOM 4506 N N . ALA B 1 283 ? -10.234 -2.328 16.031 1 98.75 283 ALA B N 1
ATOM 4507 C CA . ALA B 1 283 ? -10.492 -2.393 14.594 1 98.75 283 ALA B CA 1
ATOM 4508 C C . ALA B 1 283 ? -9.195 -2.557 13.812 1 98.75 283 ALA B C 1
ATOM 4510 O O . ALA B 1 283 ? -9.156 -3.258 12.797 1 98.75 283 ALA B O 1
ATOM 4511 N N . PHE B 1 284 ? -8.102 -1.901 14.297 1 98.88 284 PHE B N 1
ATOM 4512 C CA . PHE B 1 284 ? -6.801 -1.969 13.648 1 98.88 284 PHE B CA 1
ATOM 4513 C C . PHE B 1 284 ? -6.273 -3.398 13.641 1 98.88 284 PHE B C 1
ATOM 4515 O O . PHE B 1 284 ? -5.75 -3.867 12.633 1 98.88 284 PHE B O 1
ATOM 4522 N N . VAL B 1 285 ? -6.484 -4.105 14.734 1 98.75 285 VAL B N 1
ATOM 4523 C CA . VAL B 1 285 ? -5.828 -5.402 14.875 1 98.75 285 VAL B CA 1
ATOM 4524 C C . VAL B 1 285 ? -6.758 -6.512 14.398 1 98.75 285 VAL B C 1
ATOM 4526 O O . VAL B 1 285 ? -6.363 -7.68 14.336 1 98.75 285 VAL B O 1
ATOM 4529 N N . ALA B 1 286 ? -8.031 -6.207 14.055 1 98.56 286 ALA B N 1
ATOM 4530 C CA . ALA B 1 286 ? -9.023 -7.195 13.648 1 98.56 286 ALA B CA 1
ATOM 4531 C C . ALA B 1 286 ? -8.773 -7.664 12.219 1 98.56 286 ALA B C 1
ATOM 4533 O O . ALA B 1 286 ? -9.586 -7.43 11.32 1 98.56 286 ALA B O 1
ATOM 4534 N N . LYS B 1 287 ? -7.727 -8.406 12.078 1 98.5 287 LYS B N 1
ATOM 4535 C CA . LYS B 1 287 ? -7.312 -8.875 10.758 1 98.5 287 LYS B CA 1
ATOM 4536 C C . LYS B 1 287 ? -7.129 -10.391 10.742 1 98.5 287 LYS B C 1
ATOM 4538 O O . LYS B 1 287 ? -6.246 -10.906 10.055 1 98.5 287 LYS B O 1
ATOM 4543 N N . GLY B 1 288 ? -7.961 -11.078 11.539 1 96.94 288 GLY B N 1
ATOM 4544 C CA . GLY B 1 288 ? -7.934 -12.531 11.539 1 96.94 288 GLY B CA 1
ATOM 4545 C C . GLY B 1 288 ? -6.574 -13.102 11.891 1 96.94 288 GLY B C 1
ATOM 4546 O O . GLY B 1 288 ? -6 -12.75 12.93 1 96.94 288 GLY B O 1
ATOM 4547 N N . ARG B 1 289 ? -6.016 -13.953 11.094 1 94.94 289 ARG B N 1
ATOM 4548 C CA . ARG B 1 289 ? -4.754 -14.633 11.359 1 94.94 289 ARG B CA 1
ATOM 4549 C C . ARG B 1 289 ? -3.588 -13.656 11.352 1 94.94 289 ARG B C 1
ATOM 4551 O O . ARG B 1 289 ? -2.492 -13.977 11.812 1 94.94 289 ARG B O 1
ATOM 4558 N N . MET B 1 290 ? -3.797 -12.422 10.883 1 96.88 290 MET B N 1
ATOM 4559 C CA . MET B 1 290 ? -2.752 -11.398 10.859 1 96.88 290 MET B CA 1
ATOM 4560 C C . MET B 1 290 ? -2.76 -10.586 12.148 1 96.88 290 MET B C 1
ATOM 4562 O O . MET B 1 290 ? -1.942 -9.68 12.32 1 96.88 290 MET B O 1
ATOM 4566 N N . ARG B 1 291 ? -3.662 -10.859 13.086 1 98.12 291 ARG B N 1
ATOM 4567 C CA . ARG B 1 291 ? -3.793 -10.078 14.312 1 98.12 291 ARG B CA 1
ATOM 4568 C C . ARG B 1 291 ? -2.449 -9.938 15.023 1 98.12 291 ARG B C 1
ATOM 4570 O O . ARG B 1 291 ? -2.07 -8.844 15.438 1 98.12 291 ARG B O 1
ATOM 4577 N N . PRO B 1 292 ? -1.649 -11.023 15.156 1 97.06 292 PRO B N 1
ATOM 4578 C CA . PRO B 1 292 ? -0.368 -10.867 15.852 1 97.06 292 PRO B CA 1
ATOM 4579 C C . PRO B 1 292 ? 0.558 -9.867 15.164 1 97.06 292 PRO B C 1
ATOM 4581 O O . PRO B 1 292 ? 1.266 -9.109 15.836 1 97.06 292 PRO B O 1
ATOM 4584 N N . LEU B 1 293 ? 0.529 -9.875 13.859 1 96.38 293 LEU B N 1
ATOM 4585 C CA . LEU B 1 293 ? 1.327 -8.93 13.094 1 96.38 293 LEU B CA 1
ATOM 4586 C C . LEU B 1 293 ? 0.885 -7.496 13.367 1 96.38 293 LEU B C 1
ATOM 4588 O O . LEU B 1 293 ? 1.721 -6.598 13.516 1 96.38 293 LEU B O 1
ATOM 4592 N N . MET B 1 294 ? -0.424 -7.316 13.445 1 98.62 294 MET B N 1
ATOM 4593 C CA . MET B 1 294 ? -0.974 -5.984 13.695 1 98.62 294 MET B CA 1
ATOM 4594 C C . MET B 1 294 ? -0.661 -5.523 15.109 1 98.62 294 MET B C 1
ATOM 4596 O O . MET B 1 294 ? -0.349 -4.352 15.328 1 98.62 294 MET B O 1
ATOM 4600 N N . GLU B 1 295 ? -0.694 -6.434 16.031 1 98.75 295 GLU B N 1
ATOM 4601 C CA . GLU B 1 295 ? -0.385 -6.113 17.422 1 98.75 295 GLU B CA 1
ATOM 4602 C C . GLU B 1 295 ? 1.091 -5.762 17.578 1 98.75 295 GLU B C 1
ATOM 4604 O O . GLU B 1 295 ? 1.449 -4.98 18.469 1 98.75 295 GLU B O 1
ATOM 4609 N N . PHE B 1 296 ? 1.885 -6.277 16.734 1 98.12 296 PHE B N 1
ATOM 4610 C CA . PHE B 1 296 ? 3.318 -6.02 16.734 1 98.12 296 PHE B CA 1
ATOM 4611 C C . PHE B 1 296 ? 3.627 -4.652 16.141 1 98.12 296 PHE B C 1
ATOM 4613 O O . PHE B 1 296 ? 4.703 -4.098 16.359 1 98.12 296 PHE B O 1
ATOM 4620 N N . THR B 1 297 ? 2.754 -4.039 15.43 1 98.69 297 THR B N 1
ATOM 4621 C CA . THR B 1 297 ? 2.949 -2.789 14.703 1 98.69 297 THR B CA 1
ATOM 4622 C C . THR B 1 297 ? 2.516 -1.599 15.555 1 98.69 297 THR B C 1
ATOM 4624 O O . THR B 1 297 ? 1.334 -1.46 15.883 1 98.69 297 THR B O 1
ATOM 4627 N N . PRO B 1 298 ? 3.404 -0.716 15.891 1 98.88 298 PRO B N 1
ATOM 4628 C CA . PRO B 1 298 ? 3.002 0.43 16.703 1 98.88 298 PRO B CA 1
ATOM 4629 C C . PRO B 1 298 ? 2.234 1.483 15.914 1 98.88 298 PRO B C 1
ATOM 4631 O O . PRO B 1 298 ? 2.504 1.684 14.727 1 98.88 298 PRO B O 1
ATOM 4634 N N . VAL B 1 299 ? 1.313 2.086 16.578 1 98.94 299 VAL B N 1
ATOM 4635 C CA . VAL B 1 299 ? 0.542 3.191 16.016 1 98.94 299 VAL B CA 1
ATOM 4636 C C . VAL B 1 299 ? 0.708 4.434 16.891 1 98.94 299 VAL B C 1
ATOM 4638 O O . VAL B 1 299 ? 0.612 4.355 18.109 1 98.94 299 VAL B O 1
ATOM 4641 N N . TYR B 1 300 ? 0.944 5.559 16.234 1 98.94 300 TYR B N 1
ATOM 4642 C CA . TYR B 1 300 ? 1.125 6.824 16.938 1 98.94 300 TYR B CA 1
ATOM 4643 C C . TYR B 1 300 ? 0.256 7.918 16.328 1 98.94 300 TYR B C 1
ATOM 4645 O O . TYR B 1 300 ? 0.032 7.938 15.117 1 98.94 300 TYR B O 1
ATOM 4653 N N . VAL B 1 301 ? -0.209 8.789 17.172 1 98.88 301 VAL B N 1
ATOM 4654 C CA . VAL B 1 301 ? -0.684 10.086 16.703 1 98.88 301 VAL B CA 1
ATOM 4655 C C . VAL B 1 301 ? 0.456 11.102 16.75 1 98.88 301 VAL B C 1
ATOM 4657 O O . VAL B 1 301 ? 1.147 11.219 17.766 1 98.88 301 VAL B O 1
ATOM 4660 N N . VAL B 1 302 ? 0.678 11.781 15.664 1 98.75 302 VAL B N 1
ATOM 4661 C CA . VAL B 1 302 ? 1.703 12.812 15.594 1 98.75 302 VAL B CA 1
ATOM 4662 C C . VAL B 1 302 ? 1.105 14.164 15.984 1 98.75 302 VAL B C 1
ATOM 4664 O O . VAL B 1 302 ? 0.13 14.617 15.383 1 98.75 302 VAL B O 1
ATOM 4667 N N . THR B 1 303 ? 1.699 14.812 16.922 1 98 303 THR B N 1
ATOM 4668 C CA . THR B 1 303 ? 1.175 16.094 17.406 1 98 303 THR B CA 1
ATOM 4669 C C . THR B 1 303 ? 2.125 17.234 17.047 1 98 303 THR B C 1
ATOM 4671 O O . THR B 1 303 ? 1.859 18.391 17.375 1 98 303 THR B O 1
ATOM 4674 N N . GLU B 1 304 ? 3.219 16.906 16.344 1 96.44 304 GLU B N 1
ATOM 4675 C CA . GLU B 1 304 ? 4.141 17.922 15.852 1 96.44 304 GLU B CA 1
ATOM 4676 C C . GLU B 1 304 ? 3.439 18.891 14.906 1 96.44 304 GLU B C 1
ATOM 4678 O O . GLU B 1 304 ? 2.875 18.484 13.891 1 96.44 304 GLU B O 1
ATOM 4683 N N . PRO B 1 305 ? 3.482 20.203 15.188 1 93 305 PRO B N 1
ATOM 4684 C CA . PRO B 1 305 ? 2.721 21.172 14.391 1 93 305 PRO B CA 1
ATOM 4685 C C . PRO B 1 305 ? 3.322 21.391 13.008 1 93 305 PRO B C 1
ATOM 4687 O O . PRO B 1 305 ? 2.611 21.797 12.078 1 93 305 PRO B O 1
ATOM 4690 N N . TYR B 1 306 ? 4.625 21.141 12.852 1 95.38 306 TYR B N 1
ATOM 4691 C CA . TYR B 1 306 ? 5.281 21.516 11.602 1 95.38 306 TYR B CA 1
ATOM 4692 C C . TYR B 1 306 ? 5.93 20.312 10.945 1 95.38 306 TYR B C 1
ATOM 4694 O O . TYR B 1 306 ? 7.047 20.406 10.43 1 95.38 306 TYR B O 1
ATOM 4702 N N . THR B 1 307 ? 5.262 19.125 11.039 1 96.75 307 THR B N 1
ATOM 4703 C CA . THR B 1 307 ? 5.789 17.906 10.438 1 96.75 307 THR B CA 1
ATOM 4704 C C . THR B 1 307 ? 6.078 18.109 8.953 1 96.75 307 THR B C 1
ATOM 4706 O O . THR B 1 307 ? 7.066 17.594 8.43 1 96.75 307 THR B O 1
ATOM 4709 N N . GLY B 1 308 ? 5.176 18.859 8.289 1 96.88 308 GLY B N 1
ATOM 4710 C CA . GLY B 1 308 ? 5.383 19.141 6.883 1 96.88 308 GLY B CA 1
ATOM 4711 C C . GLY B 1 308 ? 6.672 19.891 6.605 1 96.88 308 GLY B C 1
ATOM 4712 O O . GLY B 1 308 ? 7.363 19.594 5.621 1 96.88 308 GLY B O 1
ATOM 4713 N N . LEU B 1 309 ? 7.043 20.844 7.434 1 98 309 LEU B N 1
ATOM 4714 C CA . LEU B 1 309 ? 8.289 21.594 7.281 1 98 309 LEU B CA 1
ATOM 4715 C C . LEU B 1 309 ? 9.492 20.688 7.523 1 98 309 LEU B C 1
ATOM 4717 O O . LEU B 1 309 ? 10.5 20.781 6.82 1 98 309 LEU B O 1
ATOM 4721 N N . LEU B 1 310 ? 9.359 19.844 8.523 1 98 310 LEU B N 1
ATOM 4722 C CA . LEU B 1 310 ? 10.414 18.859 8.758 1 98 310 LEU B CA 1
ATOM 4723 C C . LEU B 1 310 ? 10.633 17.984 7.527 1 98 310 LEU B C 1
ATOM 4725 O O . LEU B 1 310 ? 11.773 17.703 7.16 1 98 310 LEU B O 1
ATOM 4729 N N . GLY B 1 311 ? 9.539 17.578 6.969 1 98 311 GLY B N 1
ATOM 4730 C CA . GLY B 1 311 ? 9.617 16.766 5.766 1 98 311 GLY B CA 1
ATOM 4731 C C . GLY B 1 311 ? 10.25 17.484 4.594 1 98 311 GLY B C 1
ATOM 4732 O O . GLY B 1 311 ? 11.055 16.906 3.861 1 98 311 GLY B O 1
ATOM 4733 N N . ALA B 1 312 ? 9.844 18.719 4.367 1 97.94 312 ALA B N 1
ATOM 4734 C CA . ALA B 1 312 ? 10.453 19.531 3.312 1 97.94 312 ALA B CA 1
ATOM 4735 C C . ALA B 1 312 ? 11.953 19.688 3.539 1 97.94 312 ALA B C 1
ATOM 4737 O O . ALA B 1 312 ? 12.734 19.656 2.588 1 97.94 312 ALA B O 1
ATOM 4738 N N . ALA B 1 313 ? 12.352 19.875 4.754 1 97.88 313 ALA B N 1
ATOM 4739 C CA . ALA B 1 313 ? 13.766 19.984 5.098 1 97.88 313 ALA B CA 1
ATOM 4740 C C . ALA B 1 313 ? 14.508 18.688 4.754 1 97.88 313 ALA B C 1
ATOM 4742 O O . ALA B 1 313 ? 15.586 18.719 4.16 1 97.88 313 ALA B O 1
ATOM 4743 N N . GLU B 1 314 ? 13.883 17.609 5.141 1 97.06 314 GLU B N 1
ATOM 4744 C CA . GLU B 1 314 ? 14.461 16.312 4.828 1 97.06 314 GLU B CA 1
ATOM 4745 C C . GLU B 1 314 ? 14.602 16.125 3.32 1 97.06 314 GLU B C 1
ATOM 4747 O O . GLU B 1 314 ? 15.586 15.539 2.854 1 97.06 314 GLU B O 1
ATOM 4752 N N . ALA B 1 315 ? 13.703 16.578 2.572 1 96.69 315 ALA B N 1
ATOM 4753 C CA . ALA B 1 315 ? 13.672 16.406 1.123 1 96.69 315 ALA B CA 1
ATOM 4754 C C . ALA B 1 315 ? 14.836 17.125 0.457 1 96.69 315 ALA B C 1
ATOM 4756 O O . ALA B 1 315 ? 15.312 16.703 -0.6 1 96.69 315 ALA B O 1
ATOM 4757 N N . LEU B 1 316 ? 15.32 18.203 1.075 1 95.94 316 LEU B N 1
ATOM 4758 C CA . LEU B 1 316 ? 16.406 18.984 0.5 1 95.94 316 LEU B CA 1
ATOM 4759 C C . LEU B 1 316 ? 17.625 18.094 0.212 1 95.94 316 LEU B C 1
ATOM 4761 O O . LEU B 1 316 ? 18.203 18.172 -0.868 1 95.94 316 LEU B O 1
ATOM 4765 N N . GLY B 1 317 ? 17.922 17.25 1.144 1 92.88 317 GLY B N 1
ATOM 4766 C CA . GLY B 1 317 ? 19.125 16.438 1.005 1 92.88 317 GLY B CA 1
ATOM 4767 C C . GLY B 1 317 ? 18.812 15.008 0.573 1 92.88 317 GLY B C 1
ATOM 4768 O O . GLY B 1 317 ? 19.719 14.164 0.508 1 92.88 317 GLY B O 1
ATOM 4769 N N . ASN B 1 318 ? 17.609 14.68 0.279 1 93.75 318 ASN B N 1
ATOM 4770 C CA . ASN B 1 318 ? 17.203 13.328 -0.068 1 93.75 318 ASN B CA 1
ATOM 4771 C C . ASN B 1 318 ? 17.328 13.07 -1.567 1 93.75 318 ASN B C 1
ATOM 4773 O O . ASN B 1 318 ? 16.625 13.688 -2.367 1 93.75 318 ASN B O 1
ATOM 4777 N N . SER B 1 319 ? 18.125 12.141 -1.908 1 91.5 319 SER B N 1
ATOM 4778 C CA . SER B 1 319 ? 18.422 11.891 -3.314 1 91.5 319 SER B CA 1
ATOM 4779 C C . SER B 1 319 ? 17.312 11.094 -3.979 1 91.5 319 SER B C 1
ATOM 4781 O O . SER B 1 319 ? 17.266 10.977 -5.207 1 91.5 319 SER B O 1
ATOM 4783 N N . GLU B 1 320 ? 16.406 10.508 -3.184 1 93.06 320 GLU B N 1
ATOM 4784 C CA . GLU B 1 320 ? 15.305 9.711 -3.727 1 93.06 320 GLU B CA 1
ATOM 4785 C C . GLU B 1 320 ? 14.078 10.578 -3.998 1 93.06 320 GLU B C 1
ATOM 4787 O O . GLU B 1 320 ? 13.047 10.078 -4.441 1 93.06 320 GLU B O 1
ATOM 4792 N N . VAL B 1 321 ? 14.266 11.844 -3.67 1 91.44 321 VAL B N 1
ATOM 4793 C CA . VAL B 1 321 ? 13.18 12.797 -3.879 1 91.44 321 VAL B CA 1
ATOM 4794 C C . VAL B 1 321 ? 13.578 13.812 -4.949 1 91.44 321 VAL B C 1
ATOM 4796 O O . VAL B 1 321 ? 14.734 14.227 -5.02 1 91.44 321 VAL B O 1
#

Radius of gyration: 26.03 Å; Cα contacts (8 Å, |Δi|>4): 1464; chains: 2; bounding box: 71×78×50 Å

Solvent-accessible surface area (backbone atoms only — not comparable to full-atom values): 32077 Å² total; per-residue (Å²): 132,77,37,83,45,32,28,39,24,18,35,34,52,48,56,38,30,35,38,25,37,24,44,73,95,49,52,59,73,38,82,72,45,77,42,58,45,86,80,37,84,30,65,68,57,47,50,52,52,49,31,58,73,73,70,44,90,48,44,40,30,37,17,34,17,30,65,35,77,81,59,85,59,50,41,56,45,71,62,32,87,36,62,50,42,50,67,60,52,25,58,76,68,60,31,82,42,63,47,76,44,38,39,47,39,13,34,34,50,7,53,87,71,56,55,72,90,34,47,44,80,71,43,57,35,89,41,36,84,82,31,18,29,32,28,34,28,39,36,91,44,28,46,31,23,25,30,38,58,49,96,89,51,68,38,66,30,67,38,47,37,25,55,24,66,38,49,50,85,50,70,69,42,46,50,44,50,55,55,46,26,75,74,61,57,72,50,29,40,29,60,45,46,17,42,67,8,44,40,48,48,42,45,43,51,18,58,77,68,71,50,85,62,87,68,88,43,40,69,55,33,53,51,27,23,75,66,65,75,30,72,65,34,32,52,38,54,37,49,52,36,22,51,50,17,35,50,50,33,33,50,30,28,51,55,22,19,36,37,15,38,38,38,38,59,71,52,57,72,73,46,40,71,61,52,73,70,34,48,20,60,62,33,29,30,65,43,72,94,46,24,67,62,39,42,29,20,23,31,29,40,44,64,55,90,54,34,35,39,32,6,16,33,44,44,69,77,32,86,74,99,129,81,36,82,47,32,29,39,23,17,35,35,52,48,57,40,29,35,37,26,38,24,44,72,96,48,52,59,72,38,81,71,45,79,42,58,45,84,82,36,85,30,65,69,55,47,50,51,52,49,31,58,72,72,70,44,88,47,43,39,31,38,17,36,16,30,64,35,76,81,60,85,59,51,42,57,44,73,62,32,88,36,61,50,42,49,65,59,52,24,59,75,67,61,32,83,43,61,47,77,44,38,38,47,39,14,36,32,51,7,54,87,72,57,54,72,93,34,46,44,80,70,42,57,36,89,41,36,82,82,31,20,30,33,27,33,27,40,37,91,45,29,46,30,23,25,31,38,58,48,97,87,51,68,38,66,30,67,38,47,38,26,55,23,65,38,50,53,87,49,70,68,42,46,51,44,48,55,55,46,26,75,74,60,57,70,50,28,39,29,61,44,47,16,42,67,8,44,41,49,47,42,45,44,52,20,59,76,69,71,51,84,61,86,68,88,42,42,68,55,34,53,51,28,24,75,66,65,74,31,70,67,33,34,53,39,53,37,49,51,38,21,52,49,17,34,51,49,32,34,50,30,27,51,54,22,18,36,37,15,38,38,37,37,58,71,51,61,72,73,46,41,71,61,52,72,69,34,48,21,61,63,33,29,30,67,42,70,92,46,24,67,60,39,43,28,21,23,30,29,41,43,64,55,90,55,33,34,37,32,5,15,34,43,45,69,78,32,85,75,99

Nearest PDB structures (foldseek):
  1sz2-assembly1_A  TM=9.537E-01  e=1.177E-38  Escherichia coli
  3vpz-assembly1_A-2  TM=9.408E-01  e=6.897E-34  Pseudoalteromonas sp. AS-131
  5brh-assembly1_B  TM=8.225E-01  e=5.785E-16  Trypanosoma cruzi strain CL Brener
  5brd-assembly1_B  TM=7.994E-01  e=1.686E-16  Trypanosoma cruzi strain CL Brener
  6edi-assembly1_B  TM=7.725E-01  e=8.227E-16  Leishmania braziliensis MHOM/BR/75/M2904

Foldseek 3Di:
DDQEFWEKEWEDELFKIWIFIDGVPGLDTDPIDIGTLVVDPADLVVVVVSCVVVVHPAHAEYEYAAQDDDDPQWDQHDNHRHIDGQVVSCVVRVHPYYHYHHLVLLLQLLVVVFDPVQKAWQAAADFDQQAKEWEWEAEQFIDTKIWHDDPPGIAIGDDDLQFAAQDDDDDLVVQLCVVVCVVPVGDGNRCQQYFVNLQSQLVSQCVVVVHDRPDRGSVVLLVCLLVVVDVSSVVSVLVSLLSVLLSQLVVCVVRVRSSAYEYEDDPCVVRVVSSSPGCSLVNNLPPPPCNVSSNHHIYIYGRDPVSSSSSSSSVVPDPSD/DDQEFWEKEWEDELFKIWIFIDGVPGLDTDLIDIGTLVVDPADLVVVVVSCVVVVHPAHAEYEYAAQDDDDPQWDQHDNHRHIDGQVVSCVVRVHPYYHYHHLVLLLQLLVVVFDPVQKAWQAAADFDQQAKEWEWEAEQFIDTKIWHDDPPGIAIGDDDLQFAAQDDDDDLVVQLCVVVCVVPVGDGNRCQQYFVNLQSQLVSQCVVVVHDRPDRGSVVLLVCLLVVVDVSSVVSVLVSLLSVLLSQLVVCVVRVRSSAYEYEDDPCVVRVVSSSPGCSLVSNLPPPPCNVSSNHHIYIYGRDPVSSSSSSSSVVPDPSD

pLDDT: mean 95.76, std 6.6, range [35.25, 98.94]

Organism: Marinobacter nauticus (strain ATCC 700491 / DSM 11845 / VT8) (NCBI:txid351348)

Secondary structure (DSSP, 8-state):
--GGGEEEEEEE-SSEEEEEEEETT---EEEEEEEEGGGSSSHHHHHHHHHHHHT-S--SEEEEEESS--BTTEEE-SSS--EEEHHHHHHHHT-SEEEEEEHHHHHHHHGGGS-GGGEEEEE-----TTS-EEEEEESSSEEEEEEEEETTEEEEEE--GGGSBP---SHHHHHHHHHHHHHHSS-BGGGTSSHHHHHHHHHHHHHHHT------SHHHHHHHHHTT--HHHHHHHHHHHHHHHHHHHHHHHHHT-TTEEEE-SSTGGGGHHHHHTSTHHHHHH--GGGHHHHHHS-EEEE--TTHHHHHHHHHHH-TT-/--GGGEEEEEEE-SSEEEEEEEETT---EEEEEEEEGGGSSSHHHHHHHHHHHHT----SEEEEEESS--BTTEEE-SSS--EEEHHHHHHHHT-SEEEEEEHHHHHHHHGGGS-GGGEEEEE-----TTS-EEEEEESSSEEEEEEEEETTEEEEEE--GGGSBP---SHHHHHHHHHHHHHHSS-BGGGTSSHHHHHHHHHHHHHHHT------SHHHHHHHHHTT--HHHHHHHHHHHHHHHHHHHHHHHHHT-TTEEEE-SSTGGGGHHHHHTSTHHHHHH--GGGHHHHHHS-EEEE--TTHHHHHHHHHHT-TT-

Sequence (642 aa):
MTAEHYSLVGDIGGTNARFALVKQGSIEPEAIEVLPCRDYENLDQAVVTYLERVGVASVRQACLAVASPLRGTRVTMTNNHWRFDIEAVRQVFGWSAFKVINDFTAMALGVPHVSDANLVHVCGGPGDPGRPKLVMGPGTGLGVSGLVPIRNGWVPLVTEGGHVDFAPTDDTEMDVLRLLRARFGRVSVERILCGQGLLNLYQAHAEIRGVAAPLDAPEKITAAAVDASDALAGEVLQHFCEMLGRTAGNSALTLGSLGGVYLCGGMLPGFLDFFLGSPFREAFVAKGRMRPLMEFTPVYVVTEPYTGLLGAAEALGNSEVMTAEHYSLVGDIGGTNARFALVKQGSIEPEAIEVLPCRDYENLDQAVVTYLERVGVASVRQACLAVASPLRGTRVTMTNNHWRFDIEAVRQVFGWSAFKVINDFTAMALGVPHVSDANLVHVCGGPGDPGRPKLVMGPGTGLGVSGLVPIRNGWVPLVTEGGHVDFAPTDDTEMDVLRLLRARFGRVSVERILCGQGLLNLYQAHAEIRGVAAPLDAPEKITAAAVDASDALAGEVLQHFCEMLGRTAGNSALTLGSLGGVYLCGGMLPGFLDFFLGSPFREAFVAKGRMRPLMEFTPVYVVTEPYTGLLGAAEALGNSEV